Protein AF-A0A7C7PWU5-F1 (afdb_monomer)

Nearest PDB structures (foldseek):
  7vlu-assembly1_A  TM=3.337E-01  e=6.382E-05  Rattus norvegicus
  9dw9-assembly1_A  TM=3.027E-01  e=4.180E-05  Homo sapiens
  7svd-assembly1_A  TM=3.394E-01  e=4.662E-04  Homo sapiens
  8eiq-assembly1_A  TM=3.131E-01  e=2.806E-04  Homo sapiens
  7y1n-assembly1_A  TM=3.237E-01  e=6.540E-04  Rattus norvegicus

Radius of gyration: 28.88 Å; Cα contacts (8 Å, |Δi|>4): 630; chains: 1; bounding box: 71×46×79 Å

pLDDT: mean 85.75, std 13.28, range [37.59, 97.81]

Secondary structure (DSSP, 8-state):
-BHHHHTTT-HHHHHHHHHHHHHHHHHHHHHHHH-BSSTTT-B--GGGGHHHHHHHHHTHHHHHHHHHHHHHHHHTTT-STHHHHHHHHHHHHHHHHHHHHHHHT-S-----SHHHHHHHHHHHHHHHHHHHHHHHHHHHHTTSS-HHHHHHHHHHHHHHHHHHHHHHHHHHHHHHHHHTT--HHHH-GGG----HHHHHHHHHHHHHHHHHHHH-TT-GGGTTSHHHHHHHHHHHTHHHHHHHHHHHHHH--B--------------PPTT-EEEEEEEEEEE-TT-SS-SEEEEEEEEETT--------TTSSHHHHHHHHTTHHHHTS--EEEEEEEETTEETTTS-HHHHTTT-----SSSGGG---SSHHHHHHHHHHHTT--HHHHHHHHHHHHHHTT-TT-TTS-GGGS-HHHHHHHH-

Solvent-accessible surface area (backbone atoms only — not comparable to full-atom values): 22789 Å² total; per-residue (Å²): 88,48,55,76,59,47,30,81,74,35,70,68,34,43,50,45,16,53,51,35,12,48,56,30,22,65,49,36,46,67,38,74,76,72,44,69,81,40,91,95,67,41,62,66,50,71,27,45,12,43,28,43,40,40,2,55,42,38,28,61,20,11,7,55,4,27,15,50,10,52,48,55,39,22,71,75,80,63,66,52,83,52,42,58,24,45,28,56,13,32,24,43,26,3,32,40,25,29,41,46,44,43,45,71,70,68,56,82,85,60,82,85,46,73,66,37,47,53,49,49,51,53,30,39,45,49,16,18,36,47,18,13,47,44,25,16,49,40,24,32,75,73,68,75,45,64,34,64,71,47,21,52,41,42,23,53,50,31,30,51,26,26,66,69,48,19,62,63,48,41,66,63,46,48,62,58,39,54,75,70,56,60,32,35,62,71,75,48,66,82,69,74,78,81,57,58,68,52,22,50,52,10,50,49,36,30,50,50,25,31,50,48,63,70,69,58,79,80,48,71,84,49,65,78,36,74,43,17,73,76,52,35,71,67,43,52,45,47,66,37,53,50,34,33,52,52,12,54,56,46,47,55,53,76,42,74,71,83,79,70,71,68,63,78,66,83,70,75,68,57,84,70,42,69,40,35,40,34,41,52,28,26,31,24,51,77,93,50,97,54,65,45,36,71,63,38,68,49,78,41,41,43,92,65,85,86,83,90,82,74,64,91,82,64,24,65,72,55,52,56,30,41,75,47,21,42,34,69,78,74,44,74,52,58,73,47,64,48,46,30,50,70,86,38,49,38,90,83,44,53,48,79,65,41,56,75,79,48,86,85,77,57,94,62,39,68,84,71,64,81,48,78,22,41,44,54,49,57,31,47,65,41,54,75,68,66,52,57,69,73,56,36,54,54,50,35,53,51,51,34,49,76,54,73,44,69,94,44,46,84,38,41,52,89,78,46,53,72,72,53,42,49,42,66,61,102

Mean predicted aligned error: 14.63 Å

Structure (mmCIF, N/CA/C/O backbone):
data_AF-A0A7C7PWU5-F1
#
_entry.id   AF-A0A7C7PWU5-F1
#
loop_
_atom_site.group_PDB
_atom_site.id
_atom_site.type_symbol
_atom_site.label_atom_id
_atom_site.label_alt_id
_atom_site.label_comp_id
_atom_site.label_asym_id
_atom_site.label_entity_id
_atom_site.label_seq_id
_atom_site.pdbx_PDB_ins_code
_atom_site.Cartn_x
_atom_site.Cartn_y
_atom_site.Cartn_z
_atom_site.occupancy
_atom_site.B_iso_or_equiv
_atom_site.auth_seq_id
_atom_site.auth_comp_id
_atom_site.auth_asym_id
_atom_site.auth_atom_id
_atom_site.pdbx_PDB_model_num
ATOM 1 N N . MET A 1 1 ? 8.602 12.896 4.225 1.00 52.50 1 MET A N 1
ATOM 2 C CA . MET A 1 1 ? 8.944 11.608 3.567 1.00 52.50 1 MET A CA 1
ATOM 3 C C . MET A 1 1 ? 8.587 11.717 2.082 1.00 52.50 1 MET A C 1
ATOM 5 O O . MET A 1 1 ? 7.724 12.523 1.760 1.00 52.50 1 MET A O 1
ATOM 9 N N . GLY A 1 2 ? 9.263 11.016 1.165 1.00 69.31 2 GLY A N 1
ATOM 10 C CA . GLY A 1 2 ? 8.859 11.010 -0.256 1.00 69.31 2 GLY A CA 1
ATOM 11 C C . GLY A 1 2 ? 7.634 10.117 -0.490 1.00 69.31 2 GLY A C 1
ATOM 12 O O . GLY A 1 2 ? 7.476 9.134 0.235 1.00 69.31 2 GLY A O 1
ATOM 13 N N . GLU A 1 3 ? 6.804 10.432 -1.492 1.00 78.31 3 GLU A N 1
ATOM 14 C CA . GLU A 1 3 ? 5.583 9.674 -1.853 1.00 78.31 3 GLU A CA 1
ATOM 15 C C . GLU A 1 3 ? 5.814 8.160 -1.962 1.00 78.31 3 GLU A C 1
ATOM 17 O O . GLU A 1 3 ? 5.023 7.372 -1.449 1.00 78.31 3 GLU A O 1
ATOM 22 N N . PHE A 1 4 ? 6.953 7.745 -2.517 1.00 83.31 4 PHE A N 1
ATOM 23 C CA . PHE A 1 4 ? 7.291 6.328 -2.673 1.00 83.31 4 PHE A CA 1
ATOM 24 C C . PHE A 1 4 ? 7.548 5.598 -1.361 1.00 83.31 4 PHE A C 1
ATOM 26 O O . PHE A 1 4 ? 7.234 4.419 -1.248 1.00 83.31 4 PHE A O 1
ATOM 33 N N . ARG A 1 5 ? 8.122 6.283 -0.367 1.00 79.88 5 ARG A N 1
ATOM 34 C CA . ARG A 1 5 ? 8.392 5.677 0.939 1.00 79.88 5 ARG A CA 1
ATOM 35 C C . ARG A 1 5 ? 7.124 5.605 1.791 1.00 79.88 5 ARG A C 1
ATOM 37 O O . ARG A 1 5 ? 6.985 4.680 2.576 1.00 79.88 5 ARG A O 1
ATOM 44 N N . TYR A 1 6 ? 6.202 6.552 1.618 1.00 81.44 6 TYR A N 1
ATOM 45 C CA . TYR A 1 6 ? 4.936 6.577 2.356 1.00 81.44 6 TYR A CA 1
ATOM 46 C C . TYR A 1 6 ? 4.048 5.360 2.072 1.00 81.44 6 TYR A C 1
ATOM 48 O O . TYR A 1 6 ? 3.374 4.885 2.982 1.00 81.44 6 TYR A O 1
ATOM 56 N N . VAL A 1 7 ? 4.103 4.810 0.851 1.00 87.00 7 VAL A N 1
ATOM 57 C CA . VAL A 1 7 ? 3.415 3.555 0.494 1.00 87.00 7 VAL A CA 1
ATOM 58 C C . VAL A 1 7 ? 3.728 2.440 1.495 1.00 87.00 7 VAL A C 1
ATOM 60 O O . VAL A 1 7 ? 2.828 1.714 1.888 1.00 87.00 7 VAL A O 1
ATOM 63 N N . TRP A 1 8 ? 4.972 2.359 1.969 1.00 86.62 8 TRP A N 1
ATOM 64 C CA . TRP A 1 8 ? 5.450 1.304 2.868 1.00 86.62 8 TRP A CA 1
ATOM 65 C C . TRP A 1 8 ? 5.195 1.563 4.356 1.00 86.62 8 TRP A C 1
ATOM 67 O O . TRP A 1 8 ? 5.531 0.725 5.183 1.00 86.62 8 TRP A O 1
ATOM 77 N N . VAL A 1 9 ? 4.621 2.715 4.706 1.00 78.38 9 VAL A N 1
ATOM 78 C CA . VAL A 1 9 ? 4.239 3.055 6.089 1.00 78.38 9 VAL A CA 1
ATOM 79 C C . VAL A 1 9 ? 2.718 3.018 6.265 1.00 78.38 9 VAL A C 1
ATOM 81 O O . VAL A 1 9 ? 2.225 2.976 7.384 1.00 78.38 9 VAL A O 1
ATOM 84 N N . ASN A 1 10 ? 1.954 3.014 5.169 1.00 78.94 10 ASN A N 1
ATOM 85 C CA . ASN A 1 10 ? 0.498 2.983 5.198 1.00 78.94 10 ASN A CA 1
ATOM 86 C C . ASN A 1 10 ? -0.024 1.615 4.736 1.00 78.94 10 ASN A C 1
ATOM 88 O O . ASN A 1 10 ? 0.033 1.294 3.549 1.00 78.94 10 ASN A O 1
ATOM 92 N N . THR A 1 11 ? -0.607 0.842 5.655 1.00 82.81 11 THR A N 1
ATOM 93 C CA . THR A 1 11 ? -1.117 -0.516 5.397 1.00 82.81 11 THR A CA 1
ATOM 94 C C . THR A 1 11 ? -2.097 -0.582 4.224 1.00 82.81 11 THR A C 1
ATOM 96 O O . THR A 1 11 ? -2.032 -1.512 3.423 1.00 82.81 11 THR A O 1
ATOM 99 N N . ARG A 1 12 ? -2.962 0.429 4.041 1.00 84.56 12 ARG A N 1
ATOM 100 C CA . ARG A 1 12 ? -3.903 0.461 2.905 1.00 84.56 12 ARG A CA 1
ATOM 101 C C . ARG A 1 12 ? -3.165 0.564 1.572 1.00 84.56 12 ARG A C 1
ATOM 103 O O . ARG A 1 12 ? -3.538 -0.106 0.617 1.00 84.56 12 ARG A O 1
ATOM 110 N N . LEU A 1 13 ? -2.098 1.362 1.503 1.00 89.25 13 LEU A N 1
ATOM 111 C CA . LEU A 1 13 ? -1.292 1.503 0.286 1.00 89.25 13 LEU A CA 1
ATOM 112 C C . LEU A 1 13 ? -0.451 0.255 -0.007 1.00 89.25 13 LEU A C 1
ATOM 114 O O . LEU A 1 13 ? -0.260 -0.072 -1.178 1.00 89.25 13 LEU A O 1
ATOM 118 N N . ILE A 1 14 ? -0.004 -0.468 1.023 1.00 91.06 14 ILE A N 1
ATOM 119 C CA . ILE A 1 14 ? 0.640 -1.781 0.858 1.00 91.06 14 ILE A CA 1
ATOM 120 C C . ILE A 1 14 ? -0.345 -2.767 0.220 1.00 91.06 14 ILE A C 1
ATOM 122 O O . ILE A 1 14 ? -0.022 -3.402 -0.783 1.00 91.06 14 ILE A O 1
ATOM 126 N N . VAL A 1 15 ? -1.576 -2.839 0.736 1.00 92.00 15 VAL A N 1
ATOM 127 C CA . VAL A 1 15 ? -2.627 -3.705 0.175 1.00 92.00 15 VAL A CA 1
ATOM 128 C C . VAL A 1 15 ? -2.956 -3.317 -1.268 1.00 92.00 15 VAL A C 1
ATOM 130 O O . VAL A 1 15 ? -3.022 -4.185 -2.134 1.00 92.00 15 VAL A O 1
ATOM 133 N N . LEU A 1 16 ? -3.094 -2.022 -1.571 1.00 93.94 16 LEU A N 1
ATOM 134 C CA . LEU A 1 16 ? -3.348 -1.554 -2.940 1.00 93.94 16 LEU A CA 1
ATOM 135 C C . LEU A 1 16 ? -2.180 -1.831 -3.895 1.00 93.94 16 LEU A C 1
ATOM 137 O O . LEU A 1 16 ? -2.408 -2.081 -5.079 1.00 93.94 16 LEU A O 1
ATOM 141 N N . THR A 1 17 ? -0.944 -1.830 -3.391 1.00 96.56 17 THR A N 1
ATOM 142 C CA . THR A 1 17 ? 0.243 -2.243 -4.153 1.00 96.56 17 THR A CA 1
ATOM 143 C C . THR A 1 17 ? 0.144 -3.720 -4.528 1.00 96.56 17 THR A C 1
ATOM 145 O O . THR A 1 17 ? 0.285 -4.062 -5.702 1.00 96.56 17 THR A O 1
ATOM 148 N N . ALA A 1 18 ? -0.164 -4.586 -3.557 1.00 96.38 18 ALA A N 1
ATOM 149 C CA . ALA A 1 18 ? -0.339 -6.019 -3.786 1.00 96.38 18 ALA A CA 1
ATOM 150 C C . ALA A 1 18 ? -1.509 -6.315 -4.738 1.00 96.38 18 ALA A C 1
ATOM 152 O O . ALA A 1 18 ? -1.362 -7.108 -5.664 1.00 96.38 18 ALA A O 1
ATOM 153 N N . LEU A 1 19 ? -2.644 -5.630 -4.570 1.00 94.69 19 LEU A N 1
ATOM 154 C CA . LEU A 1 19 ? -3.815 -5.779 -5.436 1.00 94.69 19 LEU A CA 1
ATOM 155 C C . LEU A 1 19 ? -3.527 -5.326 -6.872 1.00 94.69 19 LEU A C 1
ATOM 157 O O . LEU A 1 19 ? -3.893 -6.020 -7.817 1.00 94.69 19 LEU A O 1
ATOM 161 N N . SER A 1 20 ? -2.825 -4.203 -7.043 1.00 95.81 20 SER A N 1
ATOM 162 C CA . SER A 1 20 ? -2.406 -3.725 -8.367 1.00 95.81 20 SER A CA 1
ATOM 163 C C . SER A 1 20 ? -1.443 -4.709 -9.040 1.00 95.81 20 SER A C 1
ATOM 165 O O . SER A 1 20 ? -1.588 -4.987 -10.228 1.00 95.81 20 SER A O 1
ATOM 167 N N . ALA A 1 21 ? -0.494 -5.277 -8.284 1.00 97.00 21 ALA A N 1
ATOM 168 C CA . ALA A 1 21 ? 0.425 -6.298 -8.789 1.00 97.00 21 ALA A CA 1
ATOM 169 C C . ALA A 1 21 ? -0.301 -7.579 -9.203 1.00 97.00 21 ALA A C 1
ATOM 171 O O . ALA A 1 21 ? -0.055 -8.092 -10.293 1.00 97.00 21 ALA A O 1
ATOM 172 N N . ALA A 1 22 ? -1.217 -8.066 -8.363 1.00 95.25 22 ALA A N 1
ATOM 173 C CA . ALA A 1 22 ? -2.009 -9.256 -8.638 1.00 95.25 22 ALA A CA 1
ATOM 174 C C . ALA A 1 22 ? -2.893 -9.065 -9.875 1.00 95.25 22 ALA A C 1
ATOM 176 O O . ALA A 1 22 ? -2.864 -9.899 -10.773 1.00 95.25 22 ALA A O 1
ATOM 177 N N . LEU A 1 23 ? -3.620 -7.946 -9.967 1.00 93.81 23 LEU A N 1
ATOM 178 C CA . LEU A 1 23 ? -4.471 -7.641 -11.118 1.00 93.81 23 LEU A CA 1
ATOM 179 C C . LEU A 1 23 ? -3.658 -7.580 -12.415 1.00 93.81 23 LEU A C 1
ATOM 181 O O . LEU A 1 23 ? -4.047 -8.172 -13.421 1.00 93.81 23 LEU A O 1
ATOM 185 N N . TYR A 1 24 ? -2.513 -6.895 -12.381 1.00 94.25 24 TYR A N 1
ATOM 186 C CA . TYR A 1 24 ? -1.643 -6.792 -13.543 1.00 94.25 24 TYR A CA 1
ATOM 187 C C . TYR A 1 24 ? -1.084 -8.160 -13.955 1.00 94.25 24 TYR A C 1
ATOM 189 O O . TYR A 1 24 ? -1.193 -8.532 -15.120 1.00 94.25 24 TYR A O 1
ATOM 197 N N . ALA A 1 25 ? -0.569 -8.950 -13.008 1.00 91.50 25 ALA A N 1
ATOM 198 C CA . ALA A 1 25 ? -0.016 -10.275 -13.282 1.00 91.50 25 ALA A CA 1
ATOM 199 C C . ALA A 1 25 ? -1.076 -11.270 -13.790 1.00 91.50 25 ALA A C 1
ATOM 201 O O . ALA A 1 25 ? -0.827 -11.975 -14.765 1.00 91.50 25 ALA A O 1
ATOM 202 N N . VAL A 1 26 ? -2.270 -11.300 -13.184 1.00 91.69 26 VAL A N 1
ATOM 203 C CA . VAL A 1 26 ? -3.370 -12.206 -13.570 1.00 91.69 26 VAL A CA 1
ATOM 204 C C . VAL A 1 26 ? -3.837 -11.952 -14.998 1.00 91.69 26 VAL A C 1
ATOM 206 O O . VAL A 1 26 ? -4.162 -12.899 -15.706 1.00 91.69 26 VAL A O 1
ATOM 209 N N . ILE A 1 27 ? -3.848 -10.695 -15.448 1.00 89.88 27 ILE A N 1
ATOM 210 C CA . ILE A 1 27 ? -4.198 -10.367 -16.835 1.00 89.88 27 ILE A CA 1
ATOM 211 C C . ILE A 1 27 ? -2.992 -10.575 -17.761 1.00 89.88 27 ILE A C 1
ATOM 213 O O . ILE A 1 27 ? -3.164 -10.923 -18.922 1.00 89.88 27 ILE A O 1
ATOM 217 N N . LEU A 1 28 ? -1.762 -10.386 -17.283 1.00 86.44 28 LEU A N 1
ATOM 218 C CA . LEU A 1 28 ? -0.560 -10.514 -18.110 1.00 86.44 28 LEU A CA 1
ATOM 219 C C . LEU A 1 28 ? -0.219 -11.975 -18.445 1.00 86.44 28 LEU A C 1
ATOM 221 O O . LEU A 1 28 ? 0.092 -12.282 -19.595 1.00 86.44 28 LEU A O 1
ATOM 225 N N . VAL A 1 29 ? -0.263 -12.873 -17.458 1.00 84.62 29 VAL A N 1
ATOM 226 C CA . VAL A 1 29 ? 0.234 -14.257 -17.579 1.00 84.62 29 VAL A CA 1
ATOM 227 C C . VAL A 1 29 ? -0.510 -15.087 -18.642 1.00 84.62 29 VAL A C 1
ATOM 229 O O . VAL A 1 29 ? 0.169 -15.694 -19.470 1.00 84.62 29 VAL A O 1
ATOM 232 N N . PRO A 1 30 ? -1.857 -15.096 -18.720 1.00 83.56 30 PRO A N 1
ATOM 233 C CA . PRO A 1 30 ? -2.574 -15.888 -19.725 1.00 83.56 30 PRO A CA 1
ATOM 234 C C . PRO A 1 30 ? -2.259 -15.457 -21.162 1.00 83.56 30 PRO A C 1
ATOM 236 O O . PRO A 1 30 ? -2.192 -16.281 -22.071 1.00 83.56 30 PRO A O 1
ATOM 239 N N . PHE A 1 31 ? -2.026 -14.159 -21.366 1.00 77.00 31 PHE A N 1
ATOM 240 C CA . PHE A 1 31 ? -1.789 -13.579 -22.686 1.00 77.00 31 PHE A CA 1
ATOM 241 C C . PHE A 1 31 ? -0.319 -13.658 -23.118 1.00 77.00 31 PHE A C 1
ATOM 243 O O . PHE A 1 31 ? -0.043 -13.577 -24.311 1.00 77.00 31 PHE A O 1
ATOM 250 N N . LYS A 1 32 ? 0.613 -13.905 -22.184 1.00 68.00 32 LYS A N 1
ATOM 251 C CA . LYS A 1 32 ? 2.012 -14.243 -22.505 1.00 68.00 32 LYS A CA 1
ATOM 252 C C . LYS A 1 32 ? 2.153 -15.599 -23.207 1.00 68.00 32 LYS A C 1
ATOM 254 O O . LYS A 1 32 ? 3.115 -15.798 -23.936 1.00 68.00 32 LYS A O 1
ATOM 259 N N . ILE A 1 33 ? 1.225 -16.532 -22.982 1.00 58.72 33 ILE A N 1
ATOM 260 C CA . ILE A 1 33 ? 1.363 -17.934 -23.415 1.00 58.72 33 ILE A CA 1
ATOM 261 C C . ILE A 1 33 ? 0.595 -18.217 -24.726 1.00 58.72 33 ILE A C 1
ATOM 263 O O . ILE A 1 33 ? 0.913 -19.180 -25.417 1.00 58.72 33 ILE A O 1
ATOM 267 N N . GLY A 1 34 ? -0.391 -17.387 -25.106 1.00 49.91 34 GLY A N 1
ATOM 268 C CA . GLY A 1 34 ? -1.409 -17.784 -26.097 1.00 49.91 34 GLY A CA 1
ATOM 269 C C . GLY A 1 34 ? -1.568 -16.968 -27.389 1.00 49.91 34 GLY A C 1
ATOM 270 O O . GLY A 1 34 ? -2.259 -17.445 -28.284 1.00 49.91 34 GLY A O 1
ATOM 271 N N . LEU A 1 35 ? -0.998 -15.762 -27.534 1.00 48.91 35 LEU A N 1
ATOM 272 C CA . LEU A 1 35 ? -1.302 -14.870 -28.676 1.00 48.91 35 LEU A CA 1
ATOM 273 C C . LEU A 1 35 ? -0.069 -14.107 -29.190 1.00 48.91 35 LEU A C 1
ATOM 275 O O . LEU A 1 35 ? 0.008 -12.879 -29.116 1.00 48.91 35 LEU A O 1
ATOM 279 N N . VAL A 1 36 ? 0.901 -14.843 -29.736 1.00 51.22 36 VAL A N 1
ATOM 280 C CA . VAL A 1 36 ? 2.027 -14.273 -30.491 1.00 51.22 36 VAL A CA 1
ATOM 281 C C . VAL A 1 36 ? 1.639 -14.246 -31.972 1.00 51.22 36 VAL A C 1
ATOM 283 O O . VAL A 1 36 ? 1.723 -15.266 -32.649 1.00 51.22 36 VAL A O 1
ATOM 286 N N . PHE A 1 37 ? 1.196 -13.097 -32.491 1.00 48.41 37 PHE A N 1
ATOM 287 C CA . PHE A 1 37 ? 0.857 -12.972 -33.920 1.00 48.41 37 PHE A CA 1
ATOM 288 C C . PHE A 1 37 ? 2.116 -12.935 -34.798 1.00 48.41 37 PHE A C 1
ATOM 290 O O . PHE A 1 37 ? 2.136 -13.491 -35.893 1.00 48.41 37 PHE A O 1
ATOM 297 N N . ILE A 1 38 ? 3.179 -12.297 -34.298 1.00 45.59 38 ILE A N 1
ATOM 298 C CA . ILE A 1 38 ? 4.512 -12.250 -34.907 1.00 45.59 38 ILE A CA 1
ATOM 299 C C . ILE A 1 38 ? 5.544 -12.331 -33.771 1.00 45.59 38 ILE A C 1
ATOM 301 O O . ILE A 1 38 ? 5.544 -11.438 -32.909 1.00 45.59 38 ILE A O 1
ATOM 305 N N . PRO A 1 39 ? 6.430 -13.348 -33.752 1.00 39.72 39 PRO A N 1
ATOM 306 C CA . PRO A 1 39 ? 7.507 -13.447 -32.771 1.00 39.72 39 PRO A CA 1
ATOM 307 C C . PRO A 1 39 ? 8.346 -12.166 -32.761 1.00 39.72 39 PRO A C 1
ATOM 309 O O . PRO A 1 39 ? 8.913 -11.771 -33.777 1.00 39.72 39 PRO A O 1
ATOM 312 N N . GLY A 1 40 ? 8.387 -11.486 -31.615 1.00 46.25 40 GLY A N 1
ATOM 313 C CA . GLY A 1 40 ? 9.162 -10.258 -31.438 1.00 46.25 40 GLY A CA 1
ATOM 314 C C . GLY A 1 40 ? 8.517 -8.959 -31.936 1.00 46.25 40 GLY A C 1
ATOM 315 O O . GLY A 1 40 ? 9.207 -7.947 -31.894 1.00 46.25 40 GLY A O 1
ATOM 316 N N . VAL A 1 41 ? 7.242 -8.936 -32.372 1.00 48.16 41 VAL A N 1
ATOM 317 C CA . VAL A 1 41 ? 6.561 -7.685 -32.793 1.00 48.16 41 VAL A CA 1
ATOM 318 C C . VAL A 1 41 ? 5.201 -7.441 -32.119 1.00 48.16 41 VAL A C 1
ATOM 320 O O . VAL A 1 41 ? 4.936 -6.298 -31.760 1.00 48.16 41 VAL A O 1
ATOM 323 N N . THR A 1 42 ? 4.335 -8.436 -31.883 1.00 51.12 42 THR A N 1
ATOM 324 C CA . THR A 1 42 ? 3.002 -8.171 -31.283 1.00 51.12 42 THR A CA 1
ATOM 325 C C . THR A 1 42 ? 2.446 -9.342 -30.469 1.00 51.12 42 THR A C 1
ATOM 327 O O . THR A 1 42 ? 1.713 -10.194 -30.967 1.00 51.12 42 THR A O 1
ATOM 330 N N . GLU A 1 43 ? 2.749 -9.342 -29.172 1.00 65.06 43 GLU A N 1
ATOM 331 C CA . GLU A 1 43 ? 1.884 -9.969 -28.171 1.00 65.06 43 GLU A CA 1
ATOM 332 C C . GLU A 1 43 ? 0.847 -8.931 -27.744 1.00 65.06 43 GLU A C 1
ATOM 334 O O . GLU A 1 43 ? 1.195 -7.862 -27.224 1.00 65.06 43 GLU A O 1
ATOM 339 N N . TRP A 1 44 ? -0.429 -9.220 -27.982 1.00 68.00 44 TRP A N 1
ATOM 340 C CA . TRP A 1 44 ? -1.512 -8.374 -27.492 1.00 68.00 44 TRP A CA 1
AT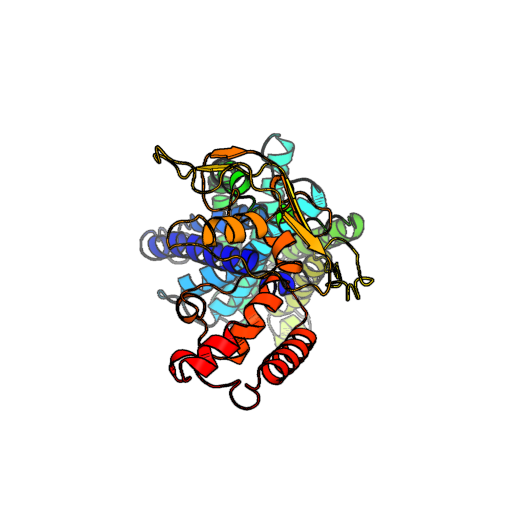OM 341 C C . TRP A 1 44 ? -1.548 -8.494 -25.964 1.00 68.00 44 TRP A C 1
ATOM 343 O O . TRP A 1 44 ? -1.768 -9.584 -25.437 1.00 68.00 44 TRP A O 1
ATOM 353 N N . ARG A 1 45 ? -1.287 -7.397 -25.239 1.00 81.69 45 ARG A N 1
ATOM 354 C CA . ARG A 1 45 ? -1.162 -7.408 -23.770 1.00 81.69 45 ARG A CA 1
ATOM 355 C C . ARG A 1 45 ? -2.215 -6.507 -23.120 1.00 81.69 45 ARG A C 1
ATOM 357 O O . ARG A 1 45 ? -1.878 -5.405 -22.687 1.00 81.69 45 ARG A O 1
ATOM 364 N N . PRO A 1 46 ? -3.473 -6.972 -22.976 1.00 87.94 46 PRO A N 1
ATOM 365 C CA . PRO A 1 46 ? -4.550 -6.208 -22.333 1.00 87.94 46 PRO A CA 1
ATOM 366 C C . PRO A 1 46 ? -4.176 -5.661 -20.952 1.00 87.94 46 PRO A C 1
ATOM 368 O O . PRO A 1 46 ? -4.622 -4.585 -20.552 1.00 87.94 46 PRO A O 1
ATOM 371 N N . ALA A 1 47 ? -3.300 -6.382 -20.246 1.00 91.12 47 ALA A N 1
ATOM 372 C CA . ALA A 1 47 ? -2.754 -5.998 -18.952 1.00 91.12 47 ALA A CA 1
ATOM 373 C C . ALA A 1 47 ? -2.152 -4.584 -18.953 1.00 91.12 47 ALA A C 1
ATOM 375 O O . ALA A 1 47 ? -2.206 -3.905 -17.934 1.00 91.12 47 ALA A O 1
ATOM 376 N N . ASN A 1 48 ? -1.638 -4.099 -20.087 1.00 92.31 48 ASN A N 1
ATOM 377 C CA . ASN A 1 48 ? -1.018 -2.781 -20.204 1.00 92.31 48 ASN A CA 1
ATOM 378 C C . ASN A 1 48 ? -1.986 -1.610 -19.963 1.00 92.31 48 ASN A C 1
ATOM 380 O O . ASN A 1 48 ? -1.528 -0.483 -19.793 1.00 92.31 48 ASN A O 1
ATOM 384 N N . ALA A 1 49 ? -3.300 -1.836 -19.909 1.00 95.12 49 ALA A N 1
ATOM 385 C CA . ALA A 1 49 ? -4.254 -0.816 -19.474 1.00 95.12 49 ALA A CA 1
ATOM 386 C C . ALA A 1 49 ? -4.263 -0.614 -17.946 1.00 95.12 49 ALA A C 1
ATOM 388 O O . ALA A 1 49 ? -4.540 0.484 -17.457 1.00 95.12 49 ALA A O 1
ATOM 389 N N . ILE A 1 50 ? -3.928 -1.663 -17.186 1.00 95.94 50 ILE A N 1
ATOM 390 C CA . ILE A 1 50 ? -3.992 -1.685 -15.720 1.00 95.94 50 ILE A CA 1
ATOM 391 C C . ILE A 1 50 ? -3.074 -0.645 -15.075 1.00 95.94 50 ILE A C 1
ATOM 393 O O . ILE A 1 50 ? -3.559 0.074 -14.201 1.00 95.94 50 ILE A O 1
ATOM 397 N N . PRO A 1 51 ? -1.808 -0.470 -15.500 1.00 96.69 51 PRO A N 1
ATOM 398 C CA . PRO A 1 51 ? -0.915 0.511 -14.894 1.00 96.69 51 PRO A CA 1
ATOM 399 C C . PRO A 1 51 ? -1.482 1.922 -14.888 1.00 96.69 51 PRO A C 1
ATOM 401 O O . PRO A 1 51 ? -1.416 2.599 -13.868 1.00 96.69 51 PRO A O 1
ATOM 404 N N . ILE A 1 52 ? -2.106 2.351 -15.987 1.00 96.06 52 ILE A N 1
ATOM 405 C CA . ILE A 1 52 ? -2.664 3.700 -16.102 1.00 96.06 52 ILE A CA 1
ATOM 406 C C . ILE A 1 52 ? -3.921 3.837 -15.248 1.00 96.06 52 ILE A C 1
ATOM 408 O O . ILE A 1 52 ? -4.039 4.793 -14.484 1.00 96.06 52 ILE A O 1
ATOM 412 N N . VAL A 1 53 ? -4.836 2.869 -15.320 1.00 95.56 53 VAL A N 1
ATOM 413 C CA . VAL A 1 53 ? -6.083 2.899 -14.544 1.00 95.56 53 VAL A CA 1
ATOM 414 C C . VAL A 1 53 ? -5.796 2.848 -13.042 1.00 95.56 53 VAL A C 1
ATOM 416 O O . VAL A 1 53 ? -6.251 3.714 -12.295 1.00 95.56 53 VAL A O 1
ATOM 419 N N . CYS A 1 54 ? -4.990 1.885 -12.590 1.00 95.62 54 CYS A N 1
ATOM 420 C CA . CYS A 1 54 ? -4.601 1.768 -11.188 1.00 95.62 54 CYS A CA 1
ATOM 421 C C . CYS A 1 54 ? -3.776 2.968 -10.725 1.00 95.62 54 CYS A C 1
ATOM 423 O O . CYS A 1 54 ? -3.947 3.390 -9.588 1.00 95.62 54 CYS A O 1
ATOM 425 N N . SER A 1 55 ? -2.931 3.556 -11.577 1.00 94.38 55 SER A N 1
ATOM 426 C CA . SER A 1 55 ? -2.214 4.796 -11.254 1.00 94.38 55 SER A CA 1
ATOM 427 C C . SER A 1 55 ? -3.182 5.920 -10.921 1.00 94.38 55 SER A C 1
ATOM 429 O O . SER A 1 55 ? -3.105 6.493 -9.838 1.00 94.38 55 SER A O 1
ATOM 431 N N . LEU A 1 56 ? -4.158 6.180 -11.789 1.00 93.25 56 LEU A N 1
ATOM 432 C CA . LEU A 1 56 ? -5.147 7.230 -11.558 1.00 93.25 56 LEU A CA 1
ATOM 433 C C . LEU A 1 56 ? -6.017 6.971 -10.313 1.00 93.25 56 LEU A C 1
ATOM 435 O O . LEU A 1 56 ? -6.466 7.922 -9.684 1.00 93.25 56 LEU A O 1
ATOM 439 N N . LEU A 1 57 ? -6.237 5.714 -9.920 1.00 92.62 57 LEU A N 1
ATOM 440 C CA . LEU A 1 57 ? -7.051 5.373 -8.745 1.00 92.62 57 LEU A CA 1
ATOM 441 C C . LEU A 1 57 ? -6.247 5.316 -7.431 1.00 92.62 57 LEU A C 1
ATOM 443 O O . LEU A 1 57 ? -6.710 5.793 -6.394 1.00 92.62 57 LEU A O 1
ATOM 447 N N . PHE A 1 58 ? -5.053 4.724 -7.453 1.00 93.06 58 PHE A N 1
ATOM 448 C CA . PHE A 1 58 ? -4.268 4.338 -6.270 1.00 93.06 58 PHE A CA 1
ATOM 449 C C . PHE A 1 58 ? -2.921 5.076 -6.155 1.00 93.06 58 PHE A C 1
ATOM 451 O O . PHE A 1 58 ? -2.188 4.891 -5.179 1.00 93.06 58 PHE A O 1
ATOM 458 N N . GLY A 1 59 ? -2.590 5.933 -7.122 1.00 91.38 59 GLY A N 1
ATOM 459 C CA . GLY A 1 59 ? -1.401 6.779 -7.116 1.00 91.38 59 GLY A CA 1
ATOM 460 C C . GLY A 1 59 ? -0.091 5.974 -7.076 1.00 91.38 59 GLY A C 1
ATOM 461 O O . GLY A 1 59 ? 0.061 5.002 -7.818 1.00 91.38 59 GLY A O 1
ATOM 462 N N . PRO A 1 60 ? 0.885 6.330 -6.216 1.00 91.88 60 PRO A N 1
ATOM 463 C CA . PRO A 1 60 ? 2.197 5.678 -6.167 1.00 91.88 60 PRO A CA 1
ATOM 464 C C . PRO A 1 60 ? 2.155 4.198 -5.748 1.00 91.88 60 PRO A C 1
ATOM 466 O O . PRO A 1 60 ? 3.116 3.478 -6.016 1.00 91.88 60 PRO A O 1
ATOM 469 N N . ALA A 1 61 ? 1.071 3.720 -5.126 1.00 94.31 61 ALA A N 1
ATOM 470 C CA . ALA A 1 61 ? 0.902 2.293 -4.836 1.00 94.31 61 ALA A CA 1
ATOM 471 C C . ALA A 1 61 ? 0.807 1.464 -6.131 1.00 94.31 61 ALA A C 1
ATOM 473 O O . ALA A 1 61 ? 1.397 0.390 -6.238 1.00 94.31 61 ALA A O 1
ATOM 474 N N . ALA A 1 62 ? 0.145 1.997 -7.162 1.00 95.38 62 ALA A N 1
ATOM 475 C CA . ALA A 1 62 ? 0.050 1.336 -8.458 1.00 95.38 62 ALA A CA 1
ATOM 476 C C . ALA A 1 62 ? 1.376 1.326 -9.228 1.00 95.38 62 ALA A C 1
ATOM 478 O O . ALA A 1 62 ? 1.602 0.405 -10.007 1.00 95.38 62 ALA A O 1
ATOM 479 N N . ALA A 1 63 ? 2.273 2.292 -9.000 1.00 95.62 63 ALA A N 1
ATOM 480 C CA . ALA A 1 63 ? 3.619 2.280 -9.579 1.00 95.62 63 ALA A CA 1
ATOM 481 C C . ALA A 1 63 ? 4.418 1.062 -9.102 1.00 95.62 63 ALA A C 1
ATOM 483 O O . ALA A 1 63 ? 4.920 0.279 -9.911 1.00 95.62 63 ALA A O 1
ATOM 484 N N . TRP A 1 64 ? 4.459 0.852 -7.783 1.00 96.81 64 TRP A N 1
ATOM 485 C CA . TRP A 1 64 ? 5.052 -0.346 -7.194 1.00 96.81 64 TRP A CA 1
ATOM 486 C C . TRP A 1 64 ? 4.326 -1.611 -7.643 1.00 96.81 64 TRP A C 1
ATOM 488 O O . TRP A 1 64 ? 4.972 -2.577 -8.041 1.00 96.81 64 TRP A O 1
ATOM 498 N N . GLY A 1 65 ? 2.991 -1.589 -7.644 1.00 97.06 65 GLY A N 1
ATOM 499 C CA . GLY A 1 65 ? 2.186 -2.731 -8.058 1.00 97.06 65 GLY A CA 1
ATOM 500 C C . GLY A 1 65 ? 2.464 -3.146 -9.501 1.00 97.06 65 GLY A C 1
ATOM 501 O O . GLY A 1 65 ? 2.665 -4.320 -9.778 1.00 97.06 65 GLY A O 1
ATOM 502 N N . THR A 1 66 ? 2.581 -2.184 -10.411 1.00 96.75 66 THR A N 1
ATOM 503 C CA . THR A 1 66 ? 2.906 -2.434 -11.820 1.00 96.75 66 THR A CA 1
ATOM 504 C C . THR A 1 66 ? 4.307 -3.034 -11.976 1.00 96.75 66 THR A C 1
ATOM 506 O O . THR A 1 66 ? 4.487 -4.002 -12.714 1.00 96.75 66 THR A O 1
ATOM 509 N N . ALA A 1 67 ? 5.297 -2.510 -11.247 1.00 96.69 67 ALA A N 1
ATOM 510 C CA . ALA A 1 67 ? 6.666 -3.022 -11.275 1.00 96.69 67 ALA A CA 1
ATOM 511 C C . ALA A 1 67 ? 6.754 -4.473 -10.768 1.00 96.69 67 ALA A C 1
ATOM 513 O O . ALA A 1 67 ? 7.327 -5.335 -11.439 1.00 96.69 67 ALA A O 1
ATOM 514 N N . PHE A 1 68 ? 6.133 -4.763 -9.619 1.00 97.00 68 PHE A N 1
ATOM 515 C CA . PHE A 1 68 ? 6.083 -6.116 -9.064 1.00 97.00 68 PHE A CA 1
ATOM 516 C C . PHE A 1 68 ? 5.239 -7.061 -9.916 1.00 97.00 68 PHE A C 1
ATOM 518 O O . PHE A 1 68 ? 5.652 -8.192 -10.140 1.00 97.00 68 PHE A O 1
ATOM 525 N N . GLY A 1 69 ? 4.099 -6.612 -10.441 1.00 94.75 69 GLY A N 1
ATOM 526 C CA . GLY A 1 69 ? 3.252 -7.421 -11.316 1.00 94.75 69 GLY A CA 1
ATOM 527 C C . GLY A 1 69 ? 3.967 -7.817 -12.611 1.00 94.75 69 GLY A C 1
ATOM 528 O O . GLY A 1 69 ? 3.877 -8.975 -13.016 1.00 94.75 69 GLY A O 1
ATOM 529 N N . ASN A 1 70 ? 4.757 -6.911 -13.209 1.00 93.50 70 ASN A N 1
ATOM 530 C CA . ASN A 1 70 ? 5.618 -7.262 -14.344 1.00 93.50 70 ASN A CA 1
ATOM 531 C C . ASN A 1 70 ? 6.641 -8.332 -13.949 1.00 93.50 70 ASN A C 1
ATOM 533 O O . ASN A 1 70 ? 6.804 -9.317 -14.659 1.00 93.50 70 ASN A O 1
ATOM 537 N N . LEU A 1 71 ? 7.322 -8.140 -12.814 1.00 93.88 71 LEU A N 1
ATOM 538 C CA . LEU A 1 71 ? 8.343 -9.069 -12.336 1.00 93.88 71 LEU A CA 1
ATOM 539 C C . LEU A 1 71 ? 7.763 -10.462 -12.052 1.00 93.88 71 LEU A C 1
ATOM 541 O O . LEU A 1 71 ? 8.355 -11.454 -12.463 1.00 93.88 71 LEU A O 1
ATOM 545 N N . ILE A 1 72 ? 6.587 -10.538 -11.420 1.00 92.06 72 ILE A N 1
ATOM 546 C CA . ILE A 1 72 ? 5.845 -11.792 -11.223 1.00 92.06 72 ILE A CA 1
ATOM 547 C C . ILE A 1 72 ? 5.561 -12.433 -12.579 1.00 92.06 72 ILE A C 1
ATOM 549 O O . ILE A 1 72 ? 5.856 -13.607 -12.771 1.00 92.06 72 ILE A O 1
ATOM 553 N N . GLY A 1 73 ? 5.047 -11.666 -13.543 1.00 87.00 73 GLY A N 1
ATOM 554 C CA . GLY A 1 73 ? 4.812 -12.161 -14.896 1.00 87.00 73 GLY A CA 1
ATOM 555 C C . GLY A 1 73 ? 6.083 -12.656 -15.592 1.00 87.00 73 GLY A C 1
ATOM 556 O O . GLY A 1 73 ? 6.011 -13.568 -16.411 1.00 87.00 73 GLY A O 1
ATOM 557 N N . ASP A 1 74 ? 7.249 -12.078 -15.303 1.00 87.19 74 ASP A N 1
ATOM 558 C CA . ASP A 1 74 ? 8.536 -12.530 -15.844 1.00 87.19 74 ASP A CA 1
ATOM 559 C C . ASP A 1 74 ? 9.001 -13.859 -15.241 1.00 87.19 74 ASP A C 1
ATOM 561 O O . ASP A 1 74 ? 9.609 -14.660 -15.950 1.00 87.19 74 ASP A O 1
ATOM 565 N N . MET A 1 75 ? 8.640 -14.158 -13.988 1.00 88.81 75 MET A N 1
ATOM 566 C CA . MET A 1 75 ? 8.914 -15.464 -13.369 1.00 88.81 75 MET A CA 1
ATOM 567 C C . MET A 1 75 ? 8.243 -16.630 -14.113 1.00 88.81 75 MET A C 1
ATOM 569 O O . MET A 1 75 ? 8.712 -17.760 -14.015 1.00 88.81 75 MET A O 1
ATOM 573 N N . PHE A 1 76 ? 7.209 -16.363 -14.917 1.00 84.31 76 PHE A N 1
ATOM 574 C CA . PHE A 1 76 ? 6.539 -17.344 -15.777 1.00 84.31 76 PHE A CA 1
ATOM 575 C C . PHE A 1 76 ? 7.147 -17.419 -17.192 1.00 84.31 76 PHE A C 1
ATOM 577 O O . PHE A 1 76 ? 6.424 -17.479 -18.183 1.00 84.31 76 PHE A O 1
ATOM 584 N N . GLY A 1 77 ? 8.482 -17.424 -17.294 1.00 70.50 77 GLY A N 1
ATOM 585 C CA . GLY A 1 77 ? 9.191 -17.846 -18.514 1.00 70.50 77 GLY A CA 1
ATOM 586 C C . GLY A 1 77 ? 10.033 -16.792 -19.238 1.00 70.50 77 GLY A C 1
ATOM 587 O O . GLY A 1 77 ? 10.631 -17.116 -20.258 1.00 70.50 77 GLY A O 1
ATOM 588 N N . THR A 1 78 ? 10.132 -15.555 -18.736 1.00 79.12 78 THR A N 1
ATOM 589 C CA . THR A 1 78 ? 10.953 -14.491 -19.362 1.00 79.12 78 THR A CA 1
ATOM 590 C C . THR A 1 78 ? 11.919 -13.811 -18.390 1.00 79.12 78 THR A C 1
ATOM 592 O O . THR A 1 78 ? 12.412 -12.718 -18.671 1.00 79.12 78 THR A O 1
ATOM 595 N N . LEU A 1 79 ? 12.180 -14.432 -17.236 1.00 87.56 79 LEU A N 1
ATOM 596 C CA . LEU A 1 79 ? 13.066 -13.893 -16.212 1.00 87.56 79 LEU A CA 1
ATOM 597 C C . LEU A 1 79 ? 14.507 -13.848 -16.728 1.00 87.56 79 LEU A C 1
ATOM 599 O O . LEU A 1 79 ? 15.070 -14.864 -17.131 1.00 87.56 79 LEU A O 1
ATOM 603 N N . GLY A 1 80 ? 15.122 -12.671 -16.681 1.00 87.81 80 GLY A N 1
ATOM 604 C CA . GLY A 1 80 ? 16.506 -12.496 -17.107 1.00 87.81 80 GLY A CA 1
ATOM 605 C C . GLY A 1 80 ? 17.013 -11.070 -16.901 1.00 87.81 80 GLY A C 1
ATOM 606 O O . GLY A 1 80 ? 16.348 -10.266 -16.244 1.00 87.81 80 GLY A O 1
ATOM 607 N N . PRO A 1 81 ? 18.166 -10.708 -17.493 1.00 86.69 81 PRO A N 1
ATOM 608 C CA . PRO A 1 81 ? 18.730 -9.360 -17.379 1.00 86.69 81 PRO A CA 1
ATOM 609 C C . PRO A 1 81 ? 17.758 -8.255 -17.815 1.00 86.69 81 PRO A C 1
ATOM 611 O O . PRO A 1 81 ? 17.756 -7.169 -17.239 1.00 86.69 81 PRO A O 1
ATOM 614 N N . GLY A 1 82 ? 16.881 -8.538 -18.786 1.00 87.31 82 GLY A N 1
ATOM 615 C CA . GLY A 1 82 ? 15.837 -7.615 -19.241 1.00 87.31 82 GLY A CA 1
ATOM 616 C C . GLY A 1 82 ? 14.782 -7.274 -18.180 1.00 87.31 82 GLY A C 1
ATOM 617 O O . GLY A 1 82 ? 14.231 -6.175 -18.218 1.00 87.31 82 GLY A O 1
ATOM 618 N N . SER A 1 83 ? 14.548 -8.146 -17.192 1.00 90.50 83 SER A N 1
ATOM 619 C CA . SER A 1 83 ? 13.543 -7.936 -16.138 1.00 90.50 83 SER A CA 1
ATOM 620 C C . SER A 1 83 ? 13.862 -6.749 -15.229 1.00 90.50 83 SER A C 1
ATOM 622 O O . SER A 1 83 ? 12.946 -6.148 -14.677 1.00 90.50 83 SER A O 1
ATOM 624 N N . ILE A 1 84 ? 15.134 -6.348 -15.111 1.00 92.81 84 ILE A N 1
ATOM 625 C CA . ILE A 1 84 ? 15.531 -5.142 -14.364 1.00 92.81 84 ILE A CA 1
ATOM 626 C C . ILE A 1 84 ? 15.023 -3.886 -15.082 1.00 92.81 84 ILE A C 1
ATOM 628 O O . ILE A 1 84 ? 14.342 -3.055 -14.478 1.00 92.81 84 ILE A O 1
ATOM 632 N N . GLY A 1 85 ? 15.293 -3.770 -16.386 1.00 91.62 85 GLY A N 1
ATOM 633 C CA . GLY A 1 85 ? 14.755 -2.688 -17.214 1.00 91.62 85 GLY A CA 1
ATOM 634 C C . GLY A 1 85 ? 13.231 -2.706 -17.237 1.00 91.62 85 GLY A C 1
ATOM 635 O O . GLY A 1 85 ? 12.601 -1.663 -17.064 1.00 91.62 85 GLY A O 1
ATOM 636 N N . GLY A 1 86 ? 12.648 -3.905 -17.349 1.00 92.88 86 GLY A N 1
ATOM 637 C CA . GLY A 1 86 ? 11.214 -4.146 -17.230 1.00 92.88 86 GLY A CA 1
ATOM 638 C C . GLY A 1 86 ? 10.638 -3.585 -15.932 1.00 92.88 86 GLY A C 1
ATOM 639 O O . GLY A 1 86 ? 9.682 -2.819 -15.990 1.00 92.88 86 GLY A O 1
ATOM 640 N N . PHE A 1 87 ? 11.239 -3.890 -14.780 1.00 95.75 87 PHE A N 1
ATOM 641 C CA . PHE A 1 87 ? 10.807 -3.400 -13.470 1.00 95.75 87 PHE A CA 1
ATOM 642 C C . PHE A 1 87 ? 10.797 -1.867 -13.399 1.00 95.75 87 PHE A C 1
ATOM 644 O O . PHE A 1 87 ? 9.788 -1.272 -13.022 1.00 95.75 87 PHE A O 1
ATOM 651 N N . VAL A 1 88 ? 11.893 -1.214 -13.804 1.00 95.31 88 VAL A N 1
ATOM 652 C CA . VAL A 1 88 ? 12.020 0.253 -13.735 1.00 95.31 88 VAL A CA 1
ATOM 653 C C . VAL A 1 88 ? 11.075 0.948 -14.718 1.00 95.31 88 VAL A C 1
ATOM 655 O O . VAL A 1 88 ? 10.404 1.915 -14.354 1.00 95.31 88 VAL A O 1
ATOM 658 N N . GLY A 1 89 ? 10.972 0.453 -15.953 1.00 95.69 89 GLY A N 1
ATOM 659 C CA . GLY A 1 89 ? 10.065 1.016 -16.952 1.00 95.69 89 GLY A CA 1
ATOM 660 C C . GLY A 1 89 ? 8.598 0.890 -16.544 1.00 95.69 89 GLY A C 1
ATOM 661 O O . GLY A 1 89 ? 7.851 1.863 -16.615 1.00 95.69 89 GLY A O 1
ATOM 662 N N . ASN A 1 90 ? 8.204 -0.276 -16.029 1.00 96.50 90 ASN A N 1
ATOM 663 C CA . ASN A 1 90 ? 6.853 -0.528 -15.527 1.00 96.50 90 ASN A CA 1
ATOM 664 C C . ASN A 1 90 ? 6.535 0.281 -14.260 1.00 96.50 90 ASN A C 1
ATOM 666 O O . ASN A 1 90 ? 5.410 0.756 -14.104 1.00 96.50 90 ASN A O 1
ATOM 670 N N . PHE A 1 91 ? 7.522 0.526 -13.393 1.00 96.94 91 PHE A N 1
ATOM 671 C CA . PHE A 1 91 ? 7.362 1.463 -12.282 1.00 96.94 91 PHE A CA 1
ATOM 672 C C . PHE A 1 91 ? 6.996 2.867 -12.782 1.00 96.94 91 PHE A C 1
ATOM 674 O O . PHE A 1 91 ? 6.024 3.462 -12.315 1.00 96.94 91 PHE A O 1
ATOM 681 N N . LEU A 1 92 ? 7.733 3.390 -13.769 1.00 95.44 92 LEU A N 1
ATOM 682 C CA . LEU A 1 92 ? 7.430 4.690 -14.376 1.00 95.44 92 LEU A CA 1
ATOM 683 C C . LEU A 1 92 ? 6.074 4.684 -15.086 1.00 95.44 92 LEU A C 1
ATOM 685 O O . LEU A 1 92 ? 5.329 5.657 -14.976 1.00 95.44 92 LEU A O 1
ATOM 689 N N . TYR A 1 93 ? 5.721 3.577 -15.739 1.00 97.06 93 TYR A N 1
ATOM 690 C CA . TYR A 1 93 ? 4.434 3.412 -16.405 1.00 97.06 93 TYR A CA 1
ATOM 691 C C . TYR A 1 93 ? 3.246 3.508 -15.439 1.00 97.06 93 TYR A C 1
ATOM 693 O O . TYR A 1 93 ? 2.229 4.101 -15.782 1.00 97.06 93 TYR A O 1
ATOM 701 N N . GLY A 1 94 ? 3.390 2.993 -14.213 1.00 95.56 94 GLY A N 1
ATOM 702 C CA . GLY A 1 94 ? 2.391 3.140 -13.152 1.00 95.56 94 GLY A CA 1
ATOM 703 C C . GLY A 1 94 ? 2.520 4.427 -12.321 1.00 95.56 94 GLY A C 1
ATOM 704 O O . GLY A 1 94 ? 1.583 4.791 -11.617 1.00 95.56 94 GLY A O 1
ATOM 705 N N . PHE A 1 95 ? 3.641 5.150 -12.368 1.00 94.25 95 PHE A N 1
ATOM 706 C CA . PHE A 1 95 ? 3.822 6.401 -11.611 1.00 94.25 95 PHE A CA 1
ATOM 707 C C . PHE A 1 95 ? 3.379 7.641 -12.389 1.00 94.25 95 PHE A C 1
ATOM 709 O O . PHE A 1 95 ? 2.649 8.489 -11.867 1.00 94.25 95 PHE A O 1
ATOM 716 N N . LEU A 1 96 ? 3.842 7.758 -13.634 1.00 94.19 96 LEU A N 1
ATOM 717 C CA . LEU A 1 96 ? 3.652 8.951 -14.450 1.00 94.19 96 LEU A CA 1
ATOM 718 C C . LEU A 1 96 ? 2.188 9.310 -14.708 1.00 94.19 96 LEU A C 1
ATOM 720 O O . LEU A 1 96 ? 1.926 10.512 -14.774 1.00 94.19 96 LEU A O 1
ATOM 724 N N . PRO A 1 97 ? 1.231 8.366 -14.814 1.00 94.44 97 PRO A N 1
ATOM 725 C CA . PRO A 1 97 ? -0.141 8.741 -15.098 1.00 94.44 97 PRO A CA 1
ATOM 726 C C . PRO A 1 97 ? -0.780 9.615 -14.024 1.00 94.44 97 PRO A C 1
ATOM 728 O O . PRO A 1 97 ? -1.215 10.729 -14.311 1.00 94.44 97 PRO A O 1
ATOM 731 N N . TYR A 1 98 ? -0.747 9.160 -12.774 1.00 90.31 98 TYR A N 1
ATOM 732 C CA . TYR A 1 98 ? -1.170 9.935 -11.611 1.00 90.31 98 TYR A CA 1
ATOM 733 C C . TYR A 1 98 ? -0.416 11.262 -11.499 1.00 90.31 98 TYR A C 1
ATOM 735 O O . TYR A 1 98 ? -1.024 12.320 -11.323 1.00 90.31 98 TYR A O 1
ATOM 743 N N . ALA A 1 99 ? 0.910 11.213 -11.630 1.00 88.69 99 ALA A N 1
ATOM 744 C CA . ALA A 1 99 ? 1.758 12.380 -11.441 1.00 88.69 99 ALA A CA 1
ATOM 745 C C . ALA A 1 99 ? 1.482 13.470 -12.496 1.00 88.69 99 ALA A C 1
ATOM 747 O O . ALA A 1 99 ? 1.348 14.647 -12.161 1.00 88.69 99 ALA A O 1
ATOM 748 N N . THR A 1 100 ? 1.321 13.070 -13.759 1.00 88.50 100 THR A N 1
ATOM 749 C CA . THR A 1 100 ? 1.031 13.970 -14.885 1.00 88.50 100 THR A CA 1
ATOM 750 C C . THR A 1 100 ? -0.403 14.485 -14.842 1.00 88.50 100 THR A C 1
ATOM 752 O O . THR A 1 100 ? -0.624 15.686 -14.991 1.00 88.50 100 THR A O 1
ATOM 755 N N . TRP A 1 101 ? -1.382 13.610 -14.586 1.00 89.56 101 TRP A N 1
ATOM 756 C CA . TRP A 1 101 ? -2.784 14.013 -14.460 1.00 89.56 101 TRP A CA 1
ATOM 757 C C . TRP A 1 101 ? -2.936 15.108 -13.410 1.00 89.56 101 TRP A C 1
ATOM 759 O O . TRP A 1 101 ? -3.524 16.162 -13.647 1.00 89.56 101 TRP A O 1
ATOM 769 N N . ARG A 1 102 ? -2.327 14.892 -12.246 1.00 81.88 102 ARG A N 1
ATOM 770 C CA . ARG A 1 102 ? -2.354 15.860 -11.161 1.00 81.88 102 ARG A CA 1
ATOM 771 C C . ARG A 1 102 ? -1.604 17.149 -11.496 1.00 81.88 102 ARG A C 1
ATOM 773 O O . ARG A 1 102 ? -2.054 18.214 -11.080 1.00 8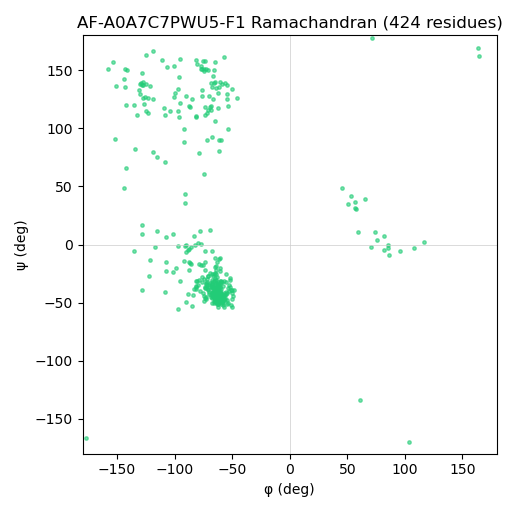1.88 102 ARG A O 1
ATOM 780 N N . ALA A 1 103 ? -0.486 17.066 -12.216 1.00 80.19 103 ALA A N 1
ATOM 781 C CA . ALA A 1 103 ? 0.266 18.239 -12.652 1.00 80.19 103 ALA A CA 1
ATOM 782 C C . ALA A 1 103 ? -0.573 19.179 -13.530 1.00 80.19 103 ALA A C 1
ATOM 784 O O . ALA A 1 103 ? -0.455 20.395 -13.392 1.00 80.19 103 ALA A O 1
ATOM 785 N N . ILE A 1 104 ? -1.412 18.612 -14.404 1.00 82.44 104 ILE A N 1
ATOM 786 C CA . ILE A 1 104 ? -2.149 19.357 -15.431 1.00 82.44 104 ILE A CA 1
ATOM 787 C C . ILE A 1 104 ? -3.579 19.685 -14.982 1.00 82.44 104 ILE A C 1
ATOM 789 O O . ILE A 1 104 ? -3.956 20.853 -14.958 1.00 82.44 104 ILE A O 1
ATOM 793 N N . ALA A 1 105 ? -4.378 18.685 -14.598 1.00 81.62 105 ALA A N 1
ATOM 794 C CA . ALA A 1 105 ? -5.772 18.897 -14.198 1.00 81.62 105 ALA A CA 1
ATOM 795 C C . ALA A 1 105 ? -5.899 19.370 -12.746 1.00 81.62 105 ALA A C 1
ATOM 797 O O . ALA A 1 105 ? -6.783 20.156 -12.407 1.00 81.62 105 ALA A O 1
ATOM 798 N N . GLY A 1 106 ? -5.041 18.867 -11.853 1.00 72.00 106 GLY A N 1
ATOM 799 C CA . GLY A 1 106 ? -5.102 19.169 -10.419 1.00 72.00 106 GLY A CA 1
ATOM 800 C C . GLY A 1 106 ? -6.423 18.776 -9.738 1.00 72.00 106 GLY A C 1
ATOM 801 O O . GLY A 1 106 ? -6.663 19.194 -8.602 1.00 72.00 106 GLY A O 1
ATOM 802 N N . THR A 1 107 ? -7.274 18.016 -10.423 1.00 70.56 107 THR A N 1
ATOM 803 C CA . THR A 1 107 ? -8.565 17.492 -9.972 1.00 70.56 107 THR A CA 1
ATOM 804 C C . THR A 1 107 ? -8.532 15.966 -9.982 1.00 70.56 107 THR A C 1
ATOM 806 O O . THR A 1 107 ? -7.622 15.348 -10.541 1.00 70.56 107 THR A O 1
ATOM 809 N N . LYS A 1 108 ? -9.531 15.347 -9.343 1.00 73.31 108 LYS A N 1
ATOM 810 C CA . LYS A 1 108 ? -9.678 13.888 -9.338 1.00 73.31 108 LYS A CA 1
ATOM 811 C C . LYS A 1 108 ? -9.820 13.372 -10.772 1.00 73.31 108 LYS A C 1
ATOM 813 O O . LYS A 1 108 ? -10.576 13.978 -11.533 1.00 73.31 108 LYS A O 1
ATOM 818 N N . PRO A 1 109 ? -9.170 12.256 -11.126 1.00 76.50 109 PRO A N 1
ATOM 819 C CA . PRO A 1 109 ? -9.303 11.688 -12.455 1.00 76.50 109 PRO A CA 1
ATOM 820 C C . PRO A 1 109 ? -10.741 11.267 -12.725 1.00 76.50 109 PRO A C 1
ATOM 822 O O . PRO A 1 109 ? -11.307 10.440 -12.014 1.00 76.50 109 PRO A O 1
ATOM 825 N N . GLN A 1 110 ? -11.354 11.892 -13.724 1.00 80.88 110 GLN A N 1
ATOM 826 C CA . GLN A 1 110 ? -12.718 11.647 -14.182 1.00 80.88 110 GLN A CA 1
ATOM 827 C C . GLN A 1 110 ? -12.722 11.806 -15.695 1.00 80.88 110 GLN A C 1
ATOM 829 O O . GLN A 1 110 ? -12.042 12.684 -16.203 1.00 80.88 110 GLN A O 1
ATOM 834 N N . LEU A 1 111 ? -13.484 10.978 -16.405 1.00 83.44 111 LEU A N 1
ATOM 835 C CA . LEU A 1 111 ? -13.634 11.061 -17.859 1.00 83.44 111 LEU A CA 1
ATOM 836 C C . LEU A 1 111 ? -15.037 11.569 -18.184 1.00 83.44 111 LEU A C 1
ATOM 838 O O . LEU A 1 111 ? -15.904 10.797 -18.585 1.00 83.44 111 LEU A O 1
ATOM 842 N N . ARG A 1 112 ? -15.293 12.854 -17.911 1.00 84.69 112 ARG A N 1
ATOM 843 C CA . ARG A 1 112 ? -16.625 13.463 -18.090 1.00 84.69 112 ARG A CA 1
ATOM 844 C C . ARG A 1 112 ? -16.695 14.411 -19.277 1.00 84.69 112 ARG A C 1
ATOM 846 O O . ARG A 1 112 ? -17.783 14.662 -19.783 1.00 84.69 112 ARG A O 1
ATOM 853 N N . SER A 1 113 ? -15.557 14.941 -19.708 1.00 88.94 113 SER A N 1
ATOM 854 C CA . SER A 1 113 ? -15.458 15.889 -20.812 1.00 88.94 113 SER A CA 1
ATOM 855 C C . SER A 1 113 ? -14.487 15.414 -21.893 1.00 88.94 113 SER A C 1
ATOM 857 O O . SER A 1 113 ? -13.624 14.566 -21.659 1.00 88.94 113 SER A O 1
ATOM 859 N N . LEU A 1 114 ? -14.589 16.012 -23.084 1.00 89.62 114 LEU A N 1
ATOM 860 C CA . LEU A 1 114 ? -13.607 15.803 -24.150 1.00 89.62 114 LEU A CA 1
ATOM 861 C C . LEU A 1 114 ? -12.194 16.200 -23.694 1.00 89.62 114 LEU A C 1
ATOM 863 O O . LEU A 1 114 ? -11.229 15.529 -24.044 1.00 89.62 114 LEU A O 1
ATOM 867 N N . TRP A 1 115 ? -12.072 17.246 -22.872 1.00 88.56 115 TRP A N 1
ATOM 868 C CA . TRP A 1 115 ? -10.792 17.664 -22.300 1.00 88.56 115 TRP A CA 1
ATOM 869 C C . TRP A 1 115 ? -10.181 16.600 -21.395 1.00 88.56 115 TRP A C 1
ATOM 871 O O . TRP A 1 115 ? -8.986 16.336 -21.499 1.00 88.56 115 TRP A O 1
ATOM 881 N N . ASP A 1 116 ? -10.993 15.947 -20.566 1.00 89.88 116 ASP A N 1
ATOM 882 C CA . ASP A 1 116 ? -10.531 14.853 -19.713 1.00 89.88 116 ASP A CA 1
ATOM 883 C C . ASP A 1 116 ? -10.028 13.666 -20.540 1.00 89.88 116 ASP A C 1
ATOM 885 O O . ASP A 1 116 ? -9.013 13.055 -20.205 1.00 89.88 116 ASP A O 1
ATOM 889 N N . LEU A 1 117 ? -10.715 13.356 -21.643 1.00 92.19 117 LEU A N 1
ATOM 890 C CA . LEU A 1 117 ? -10.309 12.295 -22.560 1.00 92.19 117 LEU A CA 1
ATOM 891 C C . LEU A 1 117 ? -8.998 12.645 -23.277 1.00 92.19 117 LEU A C 1
ATOM 893 O O . LEU A 1 117 ? -8.093 11.816 -23.340 1.00 92.19 117 LEU A O 1
ATOM 897 N N . LEU A 1 118 ? -8.861 13.876 -23.774 1.00 93.44 118 LEU A N 1
ATOM 898 C CA . LEU A 1 118 ? -7.624 14.351 -24.399 1.00 93.44 118 LEU A CA 1
ATOM 899 C C . LEU A 1 118 ? -6.454 14.338 -23.409 1.00 93.44 118 LEU A C 1
ATOM 901 O O . LEU A 1 118 ? -5.355 13.902 -23.755 1.00 93.44 118 LE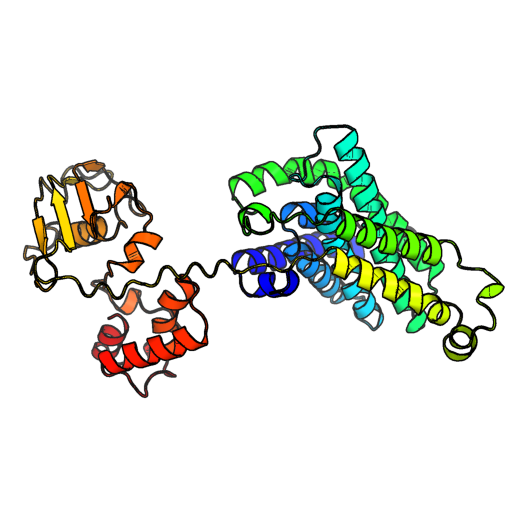U A O 1
ATOM 905 N N . LEU A 1 119 ? -6.693 14.755 -22.163 1.00 92.25 119 LEU A N 1
ATOM 906 C CA . LEU A 1 119 ? -5.693 14.688 -21.106 1.00 92.25 119 LEU A CA 1
ATOM 907 C C . LEU A 1 119 ? -5.316 13.241 -20.783 1.00 92.25 119 LEU A C 1
ATOM 909 O O . LEU A 1 119 ? -4.133 12.939 -20.662 1.00 92.25 119 LEU A O 1
ATOM 913 N N . TYR A 1 120 ? -6.291 12.336 -20.686 1.00 95.38 120 TYR A N 1
ATOM 914 C CA . TYR A 1 120 ? -6.037 10.912 -20.480 1.00 95.38 120 TYR A CA 1
ATOM 915 C C . TYR A 1 120 ? -5.131 10.341 -21.576 1.00 95.38 120 TYR A C 1
ATOM 917 O O . TYR A 1 120 ? -4.148 9.667 -21.275 1.00 95.38 120 TYR A O 1
ATOM 925 N N . VAL A 1 121 ? -5.415 10.661 -22.841 1.00 96.00 121 VAL A N 1
ATOM 926 C CA . VAL A 1 121 ? -4.602 10.236 -23.989 1.00 96.00 121 VAL A CA 1
ATOM 927 C C . VAL A 1 121 ? -3.183 10.806 -23.902 1.00 96.00 121 VAL A C 1
ATOM 929 O O . VAL A 1 121 ? -2.219 10.065 -24.088 1.00 96.00 121 VAL A O 1
ATOM 932 N N . LEU A 1 122 ? -3.022 12.087 -23.558 1.00 94.38 122 LEU A N 1
ATOM 933 C CA . LEU A 1 122 ? -1.705 12.708 -23.372 1.00 94.38 122 LEU A CA 1
ATOM 934 C C . LEU A 1 122 ? -0.904 12.026 -22.253 1.00 94.38 122 LEU A C 1
ATOM 936 O O . LEU A 1 122 ? 0.290 11.744 -22.397 1.00 94.38 122 LEU A O 1
ATOM 940 N N . VAL A 1 123 ? -1.572 11.750 -21.136 1.00 94.31 123 VAL A N 1
ATOM 941 C CA . VAL A 1 123 ? -1.003 11.063 -19.979 1.00 94.31 123 VAL A CA 1
ATOM 942 C C . VAL A 1 123 ? -0.569 9.645 -20.360 1.00 94.31 123 VAL A C 1
ATOM 944 O O . VAL A 1 123 ? 0.559 9.245 -20.059 1.00 94.31 123 VAL A O 1
ATOM 947 N N . ALA A 1 124 ? -1.424 8.912 -21.077 1.00 96.56 124 ALA A N 1
ATOM 948 C CA . ALA A 1 124 ? -1.139 7.566 -21.553 1.00 96.56 124 ALA A CA 1
ATOM 949 C C . ALA A 1 124 ? 0.046 7.538 -22.524 1.00 96.56 124 ALA A C 1
ATOM 951 O O . ALA A 1 124 ? 0.923 6.681 -22.395 1.00 96.56 124 ALA A O 1
ATOM 952 N N . LEU A 1 125 ? 0.115 8.497 -23.451 1.00 96.19 125 LEU A N 1
ATOM 953 C CA . LEU A 1 125 ? 1.225 8.633 -24.392 1.00 96.19 125 LEU A CA 1
ATOM 954 C C . LEU A 1 125 ? 2.541 8.906 -23.661 1.00 96.19 125 LEU A C 1
ATOM 956 O O . LEU A 1 125 ? 3.532 8.216 -23.895 1.00 96.19 125 LEU A O 1
ATOM 960 N N . THR A 1 126 ? 2.538 9.870 -22.736 1.00 94.44 126 THR A N 1
ATOM 961 C CA . THR A 1 126 ? 3.734 10.248 -21.968 1.00 94.44 126 THR A CA 1
ATOM 962 C C . THR A 1 126 ? 4.265 9.065 -21.156 1.00 94.44 126 THR A C 1
ATOM 964 O O . THR A 1 126 ? 5.455 8.754 -21.211 1.00 94.44 126 THR A O 1
ATOM 967 N N . ALA A 1 127 ? 3.383 8.370 -20.431 1.00 96.56 127 ALA A N 1
ATOM 968 C CA . ALA A 1 127 ? 3.761 7.220 -19.617 1.00 96.56 127 ALA A CA 1
ATOM 969 C C . ALA A 1 127 ? 4.265 6.046 -20.474 1.00 96.56 127 ALA A C 1
ATOM 971 O O . ALA A 1 127 ? 5.267 5.417 -20.129 1.00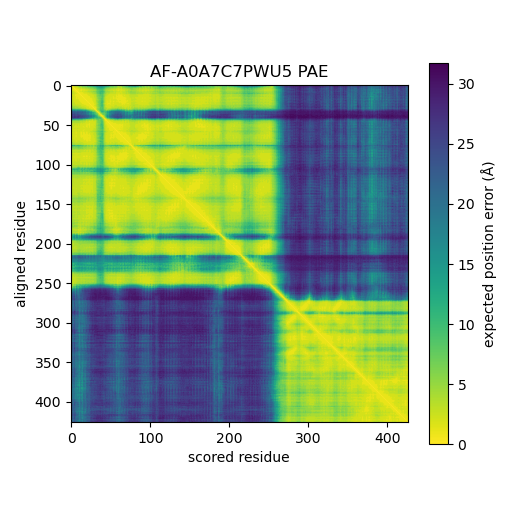 96.56 127 ALA A O 1
ATOM 972 N N . SER A 1 128 ? 3.609 5.779 -21.609 1.00 96.38 128 SER A N 1
ATOM 973 C CA . SER A 1 128 ? 4.006 4.719 -22.544 1.00 96.38 128 SER A CA 1
ATOM 974 C C . SER A 1 128 ? 5.371 4.999 -23.169 1.00 96.38 128 SER A C 1
ATOM 976 O O . SER A 1 128 ? 6.205 4.100 -23.228 1.00 96.38 128 SER A O 1
ATOM 978 N N . ALA A 1 129 ? 5.633 6.246 -23.572 1.00 95.44 129 ALA A N 1
ATOM 979 C CA . ALA A 1 129 ? 6.911 6.659 -24.148 1.00 95.44 129 ALA A CA 1
ATOM 980 C C . ALA A 1 129 ? 8.060 6.568 -23.139 1.00 95.44 129 ALA A C 1
ATOM 982 O O . ALA A 1 129 ? 9.116 6.036 -23.472 1.00 95.44 129 ALA A O 1
ATOM 983 N N . ALA A 1 130 ? 7.850 7.006 -21.895 1.00 96.12 130 ALA A N 1
ATOM 984 C CA . ALA A 1 130 ? 8.857 6.885 -20.843 1.00 96.12 130 ALA A CA 1
ATOM 985 C C . ALA A 1 130 ? 9.169 5.423 -20.496 1.00 96.12 130 ALA A C 1
ATOM 987 O O . ALA A 1 130 ? 10.337 5.051 -20.382 1.00 96.12 130 ALA A O 1
ATOM 988 N N . CYS A 1 131 ? 8.135 4.584 -20.383 1.00 96.12 131 CYS A N 1
ATOM 989 C CA . CYS A 1 131 ? 8.286 3.146 -20.171 1.00 96.12 131 CYS A CA 1
ATOM 990 C C . CYS A 1 131 ? 9.077 2.494 -21.314 1.00 96.12 131 CYS A C 1
ATOM 992 O O . CYS A 1 131 ? 10.087 1.830 -21.075 1.00 96.12 131 CYS A O 1
ATOM 994 N N . ALA A 1 132 ? 8.666 2.750 -22.558 1.00 93.69 132 ALA A N 1
ATOM 995 C CA . ALA A 1 132 ? 9.315 2.231 -23.753 1.00 93.69 132 ALA A CA 1
ATOM 996 C C . ALA A 1 132 ? 10.779 2.658 -23.855 1.00 93.69 132 ALA A C 1
ATOM 998 O O . ALA A 1 132 ? 11.641 1.817 -24.098 1.00 93.69 132 ALA A O 1
ATOM 999 N N . PHE A 1 133 ? 11.063 3.943 -23.631 1.00 93.69 133 PHE A N 1
ATOM 1000 C CA . PHE A 1 133 ? 12.413 4.491 -23.676 1.00 93.69 133 PHE A CA 1
ATOM 1001 C C . PHE A 1 133 ? 13.335 3.797 -22.671 1.00 93.69 133 PHE A C 1
ATOM 1003 O O . PHE A 1 133 ? 14.408 3.328 -23.039 1.00 93.69 133 PHE A O 1
ATOM 1010 N N . VAL A 1 134 ? 12.895 3.670 -21.417 1.00 93.62 134 VAL A N 1
ATOM 1011 C CA . VAL A 1 134 ? 13.696 3.091 -20.329 1.00 93.62 134 VAL A CA 1
ATOM 1012 C C . VAL A 1 134 ? 13.943 1.598 -20.537 1.00 93.62 134 VAL A C 1
ATOM 1014 O O . VAL A 1 134 ? 15.082 1.149 -20.403 1.00 93.62 134 VAL A O 1
ATOM 1017 N N . ILE A 1 135 ? 12.909 0.829 -20.898 1.00 92.88 135 ILE A N 1
ATOM 1018 C CA . ILE A 1 135 ? 13.054 -0.615 -21.133 1.00 92.88 135 ILE A CA 1
ATOM 1019 C C . ILE A 1 135 ? 13.961 -0.860 -22.334 1.00 92.88 135 ILE A C 1
ATOM 1021 O O . ILE A 1 135 ? 14.907 -1.638 -22.238 1.00 92.88 135 ILE A O 1
ATOM 1025 N N . ALA A 1 136 ? 13.698 -0.185 -23.452 1.00 90.38 136 ALA A N 1
ATOM 1026 C CA . ALA A 1 136 ? 14.487 -0.347 -24.661 1.00 90.38 136 ALA A CA 1
ATOM 1027 C C . ALA A 1 136 ? 15.951 0.043 -24.452 1.00 90.38 136 ALA A C 1
ATOM 1029 O O . ALA A 1 136 ? 16.840 -0.650 -24.938 1.00 90.38 136 ALA A O 1
ATOM 1030 N N . TRP A 1 137 ? 16.207 1.131 -23.718 1.00 91.38 137 TRP A N 1
ATOM 1031 C CA . TRP A 1 137 ? 17.568 1.574 -23.421 1.00 91.38 137 TRP A CA 1
ATOM 1032 C C . TRP A 1 137 ? 18.320 0.520 -22.614 1.00 91.38 137 TRP A C 1
ATOM 1034 O O . TRP A 1 137 ? 19.451 0.175 -22.946 1.00 91.38 137 TRP A O 1
ATOM 1044 N N . TRP A 1 138 ? 17.670 -0.039 -21.591 1.00 92.25 138 TRP A N 1
ATOM 1045 C CA . TRP A 1 138 ? 18.262 -1.080 -20.760 1.00 92.25 138 TRP A CA 1
ATOM 1046 C C . TRP A 1 138 ? 18.559 -2.350 -21.556 1.00 92.25 138 TRP A C 1
ATOM 1048 O O . TRP A 1 138 ? 19.663 -2.881 -21.491 1.00 92.25 138 TRP A O 1
ATOM 1058 N N . VAL A 1 139 ? 17.572 -2.834 -22.308 1.00 88.81 139 VAL A N 1
ATOM 1059 C CA . VAL A 1 139 ? 17.651 -4.089 -23.064 1.00 88.81 139 VAL A CA 1
ATOM 1060 C C . VAL A 1 139 ? 18.722 -4.025 -24.160 1.00 88.81 139 VAL A C 1
ATOM 1062 O O . VAL A 1 139 ? 19.388 -5.033 -24.404 1.00 88.81 139 VAL A O 1
ATOM 1065 N N . ASP A 1 140 ? 18.949 -2.854 -24.759 1.00 87.44 140 ASP A N 1
ATOM 1066 C CA . ASP A 1 140 ? 20.045 -2.644 -25.712 1.00 87.44 140 ASP A CA 1
ATOM 1067 C C . ASP A 1 140 ? 21.406 -2.542 -25.003 1.00 87.44 140 ASP A C 1
ATOM 1069 O O . ASP A 1 140 ? 22.372 -3.186 -25.409 1.00 87.44 140 ASP A O 1
ATOM 1073 N N . LEU A 1 141 ? 21.476 -1.840 -23.861 1.00 87.56 141 LEU A N 1
ATOM 1074 C CA . LEU A 1 141 ? 22.692 -1.768 -23.041 1.00 87.56 141 LEU A CA 1
ATOM 1075 C C . LEU A 1 141 ? 23.196 -3.162 -22.633 1.00 87.56 141 LEU A C 1
ATOM 1077 O O . LEU A 1 141 ? 24.393 -3.438 -22.719 1.00 87.56 141 LEU A O 1
ATOM 1081 N N . VAL A 1 142 ? 22.291 -4.054 -22.216 1.00 89.38 142 VAL A N 1
ATOM 1082 C CA . VAL A 1 142 ? 22.633 -5.443 -21.861 1.00 89.38 142 VAL A CA 1
ATOM 1083 C C . VAL A 1 142 ? 22.708 -6.382 -23.074 1.00 89.38 142 VAL A C 1
ATOM 1085 O O . VAL A 1 142 ? 22.865 -7.588 -22.897 1.00 89.38 142 VAL A O 1
ATOM 1088 N N . ARG A 1 143 ? 22.621 -5.845 -24.300 1.00 86.38 143 ARG A N 1
ATOM 1089 C CA . ARG A 1 143 ? 22.721 -6.562 -25.586 1.00 86.38 143 ARG A CA 1
ATOM 1090 C C . ARG A 1 143 ? 21.702 -7.692 -25.769 1.00 86.38 143 ARG A C 1
ATOM 1092 O O . ARG A 1 143 ? 21.980 -8.675 -26.450 1.00 86.38 143 ARG A O 1
ATOM 1099 N N . VAL A 1 144 ? 20.521 -7.553 -25.170 1.00 85.88 144 VAL A N 1
ATOM 1100 C CA . VAL A 1 144 ? 19.430 -8.532 -25.289 1.00 85.88 144 VAL A CA 1
ATOM 1101 C C . VAL A 1 144 ? 18.607 -8.282 -26.554 1.00 85.88 144 VAL A C 1
ATOM 1103 O O . VAL A 1 144 ? 18.270 -9.228 -27.259 1.00 85.88 144 VAL A O 1
ATOM 1106 N N . ALA A 1 145 ? 18.287 -7.024 -26.866 1.00 85.06 145 ALA A N 1
ATOM 1107 C CA . ALA A 1 145 ? 17.587 -6.653 -28.094 1.00 85.06 145 ALA A CA 1
ATOM 1108 C C . ALA A 1 145 ? 17.839 -5.178 -28.453 1.00 85.06 145 ALA A C 1
ATOM 1110 O O . ALA A 1 145 ? 18.039 -4.357 -27.558 1.00 85.06 145 ALA A O 1
ATOM 1111 N N . PRO A 1 146 ? 17.806 -4.817 -29.747 1.00 84.50 146 PRO A N 1
ATOM 1112 C CA . PRO A 1 146 ? 18.101 -3.457 -30.184 1.00 84.50 146 PRO A CA 1
ATOM 1113 C C . PRO A 1 146 ? 17.025 -2.461 -29.734 1.00 84.50 146 PRO A C 1
ATOM 1115 O O . PRO A 1 146 ? 15.828 -2.725 -29.866 1.00 84.50 146 PRO A O 1
ATOM 1118 N N . PHE A 1 147 ? 17.455 -1.277 -29.292 1.00 85.94 147 PHE A N 1
ATOM 1119 C CA . PHE A 1 147 ? 16.629 -0.247 -28.656 1.00 85.94 147 PHE A CA 1
ATOM 1120 C C . PHE A 1 147 ? 15.364 0.069 -29.450 1.00 85.94 147 PHE A C 1
ATOM 1122 O O . PHE A 1 147 ? 14.255 0.026 -28.942 1.00 85.94 147 PHE A O 1
ATOM 1129 N N . ALA A 1 148 ? 15.501 0.404 -30.720 1.00 83.50 148 ALA A N 1
ATOM 1130 C CA . ALA A 1 148 ? 14.409 1.053 -31.428 1.00 83.50 148 ALA A CA 1
ATOM 1131 C C . ALA A 1 148 ? 13.250 0.172 -31.909 1.00 83.50 148 ALA A C 1
ATOM 1133 O O . ALA A 1 148 ? 12.122 0.650 -31.835 1.00 83.50 148 ALA A O 1
ATOM 1134 N N . PRO A 1 149 ? 13.440 -1.059 -32.431 1.00 84.25 149 PRO A N 1
ATOM 1135 C CA . PRO A 1 149 ? 12.279 -1.915 -32.649 1.00 84.25 149 PRO A CA 1
ATOM 1136 C C . PRO A 1 149 ? 11.573 -2.175 -31.314 1.00 84.25 149 PRO A C 1
ATOM 1138 O O . PRO A 1 149 ? 10.358 -2.030 -31.241 1.00 84.25 149 PRO A O 1
ATOM 1141 N N . VAL A 1 150 ? 12.327 -2.425 -30.237 1.00 85.50 150 VAL A N 1
ATOM 1142 C CA . VAL A 1 150 ? 11.774 -2.650 -28.895 1.00 85.50 150 VAL A CA 1
ATOM 1143 C C . VAL A 1 150 ? 11.013 -1.424 -28.378 1.00 85.50 150 VAL A C 1
ATOM 1145 O O . VAL A 1 150 ? 9.899 -1.568 -27.883 1.00 85.50 150 VAL A O 1
ATOM 1148 N N . SER A 1 151 ? 11.556 -0.213 -28.525 1.00 87.94 151 SER A N 1
ATOM 1149 C CA . SER A 1 151 ? 10.919 1.013 -28.034 1.00 87.94 151 SER A CA 1
ATOM 1150 C C . SER A 1 151 ? 9.622 1.314 -28.778 1.00 87.94 151 SER A C 1
ATOM 1152 O O . SER A 1 151 ? 8.626 1.648 -28.143 1.00 87.94 151 SER A O 1
ATOM 1154 N N . ILE A 1 152 ? 9.584 1.131 -30.101 1.00 87.94 152 ILE A N 1
ATOM 1155 C CA . ILE A 1 152 ? 8.364 1.331 -30.892 1.00 87.94 152 ILE A CA 1
ATOM 1156 C C . ILE A 1 152 ? 7.308 0.289 -30.515 1.00 87.94 152 ILE A C 1
ATOM 1158 O O . ILE A 1 152 ? 6.154 0.650 -30.290 1.00 87.94 152 ILE A O 1
ATOM 1162 N N . ILE A 1 153 ? 7.697 -0.983 -30.389 1.00 87.12 153 ILE A N 1
ATOM 1163 C CA . ILE A 1 153 ? 6.778 -2.066 -30.014 1.00 87.12 153 ILE A CA 1
ATOM 1164 C C . ILE A 1 153 ? 6.159 -1.800 -28.639 1.00 87.12 153 ILE A C 1
ATOM 1166 O O . ILE A 1 153 ? 4.937 -1.855 -28.495 1.00 87.12 153 ILE A O 1
ATOM 1170 N N . ILE A 1 154 ? 6.980 -1.479 -27.633 1.00 89.81 154 ILE A N 1
ATOM 1171 C CA . ILE A 1 154 ? 6.492 -1.210 -26.275 1.00 89.81 154 ILE A CA 1
ATOM 1172 C C . ILE A 1 154 ? 5.608 0.038 -26.263 1.00 89.81 154 ILE A C 1
ATOM 1174 O O . ILE A 1 154 ? 4.533 0.007 -25.668 1.00 89.81 154 ILE A O 1
ATOM 1178 N N . LEU A 1 155 ? 6.021 1.115 -26.940 1.00 92.88 155 LEU A N 1
ATOM 1179 C CA . LEU A 1 155 ? 5.250 2.356 -27.016 1.00 92.88 155 LEU A CA 1
ATOM 1180 C C . LEU A 1 155 ? 3.857 2.101 -27.593 1.00 92.88 155 LEU A C 1
ATOM 1182 O O . LEU A 1 155 ? 2.865 2.463 -26.964 1.00 92.88 155 LEU A O 1
ATOM 1186 N N . VAL A 1 156 ? 3.786 1.472 -28.768 1.00 90.69 156 VAL A N 1
ATOM 1187 C CA . VAL A 1 156 ? 2.521 1.225 -29.468 1.00 90.69 156 VAL A CA 1
ATOM 1188 C C . VAL A 1 156 ? 1.629 0.295 -28.653 1.00 90.69 156 VAL A C 1
ATOM 1190 O O . VAL A 1 156 ? 0.454 0.601 -28.476 1.00 90.69 156 VAL A O 1
ATOM 1193 N N . ASN A 1 157 ? 2.169 -0.801 -28.113 1.00 89.56 157 ASN A N 1
ATOM 1194 C CA . ASN A 1 157 ? 1.375 -1.765 -27.351 1.00 89.56 157 ASN A CA 1
ATOM 1195 C C . ASN A 1 157 ? 0.825 -1.153 -26.054 1.00 89.56 157 ASN A C 1
ATOM 1197 O O . ASN A 1 157 ? -0.365 -1.266 -25.768 1.00 89.56 157 ASN A O 1
ATOM 1201 N N . ASN A 1 158 ? 1.671 -0.464 -25.283 1.00 93.94 158 ASN A N 1
ATOM 1202 C CA . ASN A 1 158 ? 1.248 0.174 -24.038 1.00 93.94 158 ASN A CA 1
ATOM 1203 C C . ASN A 1 158 ? 0.191 1.248 -24.305 1.00 93.94 158 ASN A C 1
ATOM 1205 O O . ASN A 1 158 ? -0.880 1.231 -23.697 1.00 93.94 158 ASN A O 1
ATOM 1209 N N . PHE A 1 159 ? 0.456 2.128 -25.274 1.00 95.75 159 PHE A N 1
ATOM 1210 C CA . PHE A 1 159 ? -0.439 3.228 -25.602 1.00 95.75 159 PHE A CA 1
ATOM 1211 C C . PHE A 1 159 ? -1.784 2.737 -26.147 1.00 95.75 159 PHE A C 1
ATOM 1213 O O . PHE A 1 159 ? -2.832 3.182 -25.679 1.00 95.75 159 PHE A O 1
ATOM 1220 N N . ALA A 1 160 ? -1.770 1.788 -27.089 1.00 93.88 160 ALA A N 1
ATOM 1221 C CA . ALA A 1 160 ? -2.988 1.253 -27.685 1.00 93.88 160 ALA A CA 1
ATOM 1222 C C . ALA A 1 160 ? -3.882 0.579 -26.637 1.00 93.88 160 ALA A C 1
ATOM 1224 O O . ALA A 1 160 ? -5.074 0.870 -26.579 1.00 93.88 160 ALA A O 1
ATOM 1225 N N . MET A 1 161 ? -3.316 -0.271 -25.772 1.00 93.38 161 MET A N 1
ATOM 1226 C CA . MET A 1 161 ? -4.089 -0.957 -24.729 1.00 93.38 161 MET A CA 1
ATOM 1227 C C . MET A 1 161 ? -4.647 0.020 -23.698 1.00 93.38 161 MET A C 1
ATOM 1229 O O . MET A 1 161 ? -5.804 -0.101 -23.294 1.00 93.38 161 MET A O 1
ATOM 1233 N N . ALA A 1 162 ? -3.858 1.018 -23.303 1.00 95.00 162 ALA A N 1
ATOM 1234 C CA . ALA A 1 162 ? -4.301 2.039 -22.371 1.00 95.00 162 ALA A CA 1
ATOM 1235 C C . ALA A 1 162 ? -5.451 2.884 -22.919 1.00 95.00 162 ALA A C 1
ATOM 1237 O O . ALA A 1 162 ? -6.423 3.111 -22.211 1.00 95.00 162 ALA A O 1
ATOM 1238 N N . VAL A 1 163 ? -5.379 3.322 -24.177 1.00 95.38 163 VAL A N 1
ATOM 1239 C CA . VAL A 1 163 ? -6.442 4.136 -24.784 1.00 95.38 163 VAL A CA 1
ATOM 1240 C C . VAL A 1 163 ? -7.688 3.304 -25.089 1.00 95.38 163 VAL A C 1
ATOM 1242 O O . VAL A 1 163 ? -8.797 3.794 -24.902 1.00 95.38 163 VAL A O 1
ATOM 1245 N N . LEU A 1 164 ? -7.526 2.049 -25.520 1.00 94.06 164 LEU A N 1
ATOM 1246 C CA . LEU A 1 164 ? -8.647 1.185 -25.893 1.00 94.06 164 LEU A CA 1
ATOM 1247 C C . LEU A 1 164 ? -9.419 0.665 -24.672 1.00 94.06 164 LEU A C 1
ATOM 1249 O O . LEU A 1 164 ? -10.646 0.731 -24.642 1.00 94.06 164 LEU A O 1
ATOM 1253 N N . LEU A 1 165 ? -8.712 0.132 -23.672 1.00 94.81 165 LEU A N 1
ATOM 1254 C CA . LEU A 1 165 ? -9.327 -0.548 -22.526 1.00 94.81 165 LEU A CA 1
ATOM 1255 C C . LEU A 1 165 ? -9.386 0.329 -21.275 1.00 94.81 165 LEU A C 1
ATOM 1257 O O . LEU A 1 165 ? -10.219 0.104 -20.399 1.00 94.81 165 LEU A O 1
ATOM 1261 N N . GLY A 1 166 ? -8.521 1.334 -21.170 1.00 95.00 166 GLY A N 1
ATOM 1262 C CA . GLY A 1 166 ? -8.399 2.149 -19.971 1.00 95.00 166 GLY A CA 1
ATOM 1263 C C . GLY A 1 166 ? -9.626 3.008 -19.649 1.00 95.00 166 GLY A C 1
ATOM 1264 O O . GLY A 1 166 ? -10.083 2.940 -18.508 1.00 95.00 166 GLY A O 1
ATOM 1265 N N . PRO A 1 167 ? -10.214 3.768 -20.597 1.00 94.56 167 PRO A N 1
ATOM 1266 C CA . PRO A 1 167 ? -11.419 4.553 -20.334 1.00 94.56 167 PRO A CA 1
ATOM 1267 C C . PRO A 1 167 ? -12.617 3.709 -19.860 1.00 94.56 167 PRO A C 1
ATOM 1269 O O . PRO A 1 167 ? -13.178 4.048 -18.813 1.00 94.56 167 PRO A O 1
ATOM 1272 N N . PRO A 1 168 ? -12.981 2.584 -20.519 1.00 93.88 168 PRO A N 1
ATOM 1273 C CA . PRO A 1 168 ? -14.035 1.699 -20.017 1.00 93.88 168 PRO A CA 1
ATOM 1274 C C . PRO A 1 168 ? -13.732 1.126 -18.627 1.00 93.88 168 PRO A C 1
ATOM 1276 O O . PRO A 1 168 ? -14.599 1.127 -17.755 1.00 93.88 168 PRO A O 1
ATOM 1279 N N . LEU A 1 169 ? -12.494 0.675 -18.387 1.00 93.81 169 LEU A N 1
ATOM 1280 C CA . LEU A 1 169 ? -12.089 0.133 -17.087 1.00 93.81 169 LEU A CA 1
ATOM 1281 C C . LEU A 1 169 ? -12.175 1.183 -15.979 1.00 93.81 169 LEU A C 1
ATOM 1283 O O . LEU A 1 169 ? -12.675 0.891 -14.895 1.00 93.81 169 LEU A O 1
ATOM 1287 N N . LEU A 1 170 ? -11.722 2.410 -16.242 1.00 92.06 170 LEU A N 1
ATOM 1288 C CA . LEU A 1 170 ? -11.797 3.498 -15.273 1.00 92.06 170 LEU A CA 1
ATOM 1289 C C . LEU A 1 170 ? -13.257 3.838 -14.950 1.00 92.06 170 LEU A C 1
ATOM 1291 O O . LEU A 1 170 ? -13.586 4.011 -13.780 1.00 92.06 170 LEU A O 1
ATOM 1295 N N . PHE A 1 171 ? -14.136 3.861 -15.956 1.00 90.69 171 PHE A N 1
ATOM 1296 C CA . PHE A 1 171 ? -15.570 4.091 -15.770 1.00 90.69 171 PHE A CA 1
ATOM 1297 C C . PHE A 1 171 ? -16.229 3.027 -14.875 1.00 90.69 171 PHE A C 1
ATOM 1299 O O . PHE A 1 171 ? -17.035 3.367 -14.012 1.00 90.69 171 PHE A O 1
ATOM 1306 N N . ILE A 1 172 ? -15.855 1.753 -15.034 1.00 90.62 172 ILE A N 1
ATOM 1307 C CA . ILE A 1 172 ? -16.400 0.634 -14.247 1.00 90.62 172 ILE A CA 1
ATOM 1308 C C . ILE A 1 172 ? -15.836 0.611 -12.820 1.00 90.62 172 ILE A C 1
ATOM 1310 O O . ILE A 1 172 ? -16.573 0.403 -11.857 1.00 90.62 172 ILE A O 1
ATOM 1314 N N . LEU A 1 173 ? -14.525 0.805 -12.665 1.00 90.50 173 LEU A N 1
ATOM 1315 C CA . LEU A 1 173 ? -13.846 0.642 -11.378 1.00 90.50 173 LEU A CA 1
ATOM 1316 C C . LEU A 1 173 ? -13.998 1.861 -10.469 1.00 90.50 173 LEU A C 1
ATOM 1318 O O . LEU A 1 173 ? -14.034 1.715 -9.246 1.00 90.50 173 LEU A O 1
ATOM 1322 N N . GLN A 1 174 ? -14.100 3.064 -11.038 1.00 87.88 174 GLN A N 1
ATOM 1323 C CA . GLN A 1 174 ? -14.137 4.299 -10.261 1.00 87.88 174 GLN A CA 1
ATOM 1324 C C . GLN A 1 174 ? -15.286 4.349 -9.233 1.00 87.88 174 GLN A C 1
ATOM 1326 O O . GLN A 1 174 ? -14.997 4.690 -8.083 1.00 87.88 174 GLN A O 1
ATOM 1331 N N . PRO A 1 175 ? -16.550 4.002 -9.560 1.00 86.12 175 PRO A N 1
ATOM 1332 C CA . PRO A 1 175 ? -17.639 3.993 -8.584 1.00 86.12 175 PRO A CA 1
ATOM 1333 C C . PRO A 1 175 ? -17.378 3.025 -7.427 1.00 86.12 175 PRO A C 1
ATOM 1335 O O . PRO A 1 175 ? -17.508 3.409 -6.268 1.00 86.12 175 PRO A O 1
ATOM 1338 N N . ALA A 1 176 ? -16.943 1.797 -7.726 1.00 86.69 176 ALA A N 1
ATOM 1339 C CA . ALA A 1 176 ? -16.671 0.777 -6.714 1.00 86.69 176 ALA A CA 1
ATOM 1340 C C . ALA A 1 176 ? -15.544 1.209 -5.758 1.00 86.69 176 ALA A C 1
ATOM 1342 O O . ALA A 1 176 ? -15.701 1.191 -4.537 1.00 86.69 176 ALA A O 1
ATOM 1343 N N . VAL A 1 177 ? -14.431 1.694 -6.316 1.00 86.44 177 VAL A N 1
ATOM 1344 C CA . VAL A 1 177 ? -13.274 2.183 -5.551 1.00 86.44 177 VAL A CA 1
ATOM 1345 C C . VAL A 1 177 ? -13.626 3.418 -4.714 1.00 86.44 177 VAL A C 1
ATOM 1347 O O . VAL A 1 177 ? -13.137 3.564 -3.589 1.00 86.44 177 VAL A O 1
ATOM 1350 N N . ALA A 1 178 ? -14.485 4.302 -5.231 1.00 82.12 178 ALA A N 1
ATOM 1351 C CA . ALA A 1 178 ? -14.955 5.477 -4.504 1.00 82.12 178 ALA A CA 1
ATOM 1352 C C . ALA A 1 178 ? -15.838 5.101 -3.304 1.00 82.12 178 ALA A C 1
ATOM 1354 O O . ALA A 1 178 ? -15.658 5.681 -2.230 1.00 82.12 178 ALA A O 1
ATOM 1355 N N . THR A 1 179 ? -16.734 4.119 -3.459 1.00 83.00 179 THR A N 1
ATOM 1356 C CA . THR A 1 179 ? -17.591 3.599 -2.379 1.00 83.00 179 THR A CA 1
ATOM 1357 C C . THR A 1 179 ? -16.764 3.007 -1.242 1.00 83.00 179 THR A C 1
ATOM 1359 O O . THR A 1 179 ? -17.025 3.289 -0.076 1.00 83.00 179 THR A O 1
ATOM 1362 N N . TRP A 1 180 ? -15.704 2.264 -1.568 1.00 80.62 180 TRP A N 1
ATOM 1363 C CA . TRP A 1 180 ? -14.786 1.692 -0.576 1.00 80.62 180 TRP A CA 1
ATOM 1364 C C . TRP A 1 180 ? -13.753 2.684 -0.027 1.00 80.62 180 TRP A C 1
ATOM 1366 O O . TRP A 1 180 ? -12.919 2.317 0.796 1.00 80.62 180 TRP A O 1
ATOM 1376 N N . GLN A 1 181 ? -13.794 3.946 -0.467 1.00 80.19 181 GLN A N 1
ATOM 1377 C CA . GLN A 1 181 ? -12.874 5.004 -0.042 1.00 80.19 181 GLN A CA 1
ATOM 1378 C C . GLN A 1 181 ? -11.387 4.663 -0.269 1.00 80.19 181 GLN A C 1
ATOM 1380 O O . GLN A 1 181 ? -10.516 5.120 0.472 1.00 80.19 181 GLN A O 1
ATOM 1385 N N . LEU A 1 182 ? -11.087 3.886 -1.315 1.00 83.94 182 LEU A N 1
ATOM 1386 C CA . LEU A 1 182 ? -9.740 3.379 -1.611 1.00 83.94 182 LEU A CA 1
ATOM 1387 C C . LEU A 1 182 ? -8.916 4.295 -2.532 1.00 83.94 182 LEU A C 1
ATOM 1389 O O . LEU A 1 182 ? -7.766 3.992 -2.837 1.00 83.94 182 LEU A O 1
ATOM 1393 N N . THR A 1 183 ? -9.478 5.419 -2.981 1.00 84.06 183 THR A N 1
ATOM 1394 C CA . THR A 1 183 ? -8.759 6.384 -3.829 1.00 84.06 183 THR A CA 1
ATOM 1395 C C . THR A 1 183 ? -7.592 7.026 -3.085 1.00 84.06 183 THR A C 1
ATOM 1397 O O . THR A 1 183 ? -7.754 7.437 -1.929 1.00 84.06 183 THR A O 1
ATOM 1400 N N . TYR A 1 184 ? -6.458 7.206 -3.761 1.00 83.12 184 TYR A N 1
ATOM 1401 C CA . TYR A 1 184 ? -5.244 7.755 -3.152 1.00 83.12 184 TYR A CA 1
ATOM 1402 C C . TYR A 1 184 ? -5.455 9.117 -2.475 1.00 83.12 184 TYR A C 1
ATOM 1404 O O . TYR A 1 184 ? -4.991 9.319 -1.355 1.00 83.12 184 TYR A O 1
ATOM 1412 N N . GLU A 1 185 ? -6.222 10.027 -3.083 1.00 76.12 185 GLU A N 1
ATOM 1413 C CA . GLU A 1 185 ? -6.477 11.364 -2.526 1.00 76.12 185 GLU A CA 1
ATOM 1414 C C . GLU A 1 185 ? -7.289 11.329 -1.227 1.00 76.12 185 GLU A C 1
ATOM 1416 O O . GLU A 1 185 ? -7.202 12.253 -0.422 1.00 76.12 185 GLU A O 1
ATOM 1421 N N . ARG A 1 186 ? -8.088 10.276 -1.005 1.00 76.75 186 ARG A N 1
ATOM 1422 C CA . ARG A 1 186 ? -8.784 10.074 0.275 1.00 76.75 186 ARG A CA 1
ATOM 1423 C C . ARG A 1 186 ? -7.877 9.444 1.324 1.00 76.75 186 ARG A C 1
ATOM 1425 O O . ARG A 1 186 ? -8.004 9.781 2.494 1.00 76.75 186 ARG A O 1
ATOM 1432 N N . ILE A 1 187 ? -6.979 8.546 0.915 1.00 77.06 187 ILE A N 1
ATOM 1433 C CA . ILE A 1 187 ? -6.005 7.925 1.823 1.00 77.06 187 ILE A CA 1
ATOM 1434 C C . ILE A 1 187 ? -4.968 8.961 2.284 1.00 77.06 187 ILE A C 1
ATOM 1436 O O . ILE A 1 187 ? -4.521 8.898 3.427 1.00 77.06 187 ILE A O 1
ATOM 1440 N N . ASN A 1 188 ? -4.611 9.927 1.430 1.00 74.12 188 ASN A N 1
ATOM 1441 C CA . ASN A 1 188 ? -3.683 11.003 1.770 1.00 74.12 188 ASN A CA 1
ATOM 1442 C C . ASN A 1 188 ? -4.177 12.398 1.311 1.00 74.12 188 ASN A C 1
ATOM 1444 O O . ASN A 1 188 ? -3.738 12.904 0.273 1.00 74.12 188 ASN A O 1
ATOM 1448 N N . PRO A 1 189 ? -5.065 13.044 2.093 1.00 61.19 189 PRO A N 1
ATOM 1449 C CA . PRO A 1 189 ? -5.668 14.333 1.740 1.00 61.19 189 PRO A CA 1
ATOM 1450 C C . PRO A 1 189 ? -4.713 15.537 1.866 1.00 61.19 189 PRO A C 1
ATOM 1452 O O . PRO A 1 189 ? -4.994 16.599 1.312 1.00 61.19 189 PRO A O 1
ATOM 1455 N N . GLU A 1 190 ? -3.571 15.401 2.553 1.00 55.91 190 GLU A N 1
ATOM 1456 C CA . GLU A 1 190 ? -2.646 16.515 2.846 1.00 55.91 190 GLU A CA 1
ATOM 1457 C C . GLU A 1 190 ? -1.681 16.857 1.696 1.00 55.91 190 GLU A C 1
ATOM 1459 O O . GLU A 1 190 ? -0.894 17.801 1.780 1.00 55.91 190 GLU A O 1
ATOM 1464 N N . ILE A 1 191 ? -1.754 16.137 0.575 1.00 57.81 191 ILE A N 1
ATOM 1465 C CA . ILE A 1 191 ? -0.893 16.344 -0.599 1.00 57.81 191 ILE A CA 1
ATOM 1466 C C . ILE A 1 191 ? -1.333 17.571 -1.458 1.00 57.81 191 ILE A C 1
ATOM 1468 O O . ILE A 1 191 ? -0.838 17.812 -2.559 1.00 57.81 191 ILE A O 1
ATOM 1472 N N . ALA A 1 192 ? -2.233 18.423 -0.961 1.00 52.75 192 ALA A N 1
ATOM 1473 C CA . ALA A 1 192 ? -2.877 19.495 -1.731 1.00 52.75 192 ALA A CA 1
ATOM 1474 C C . ALA A 1 192 ? -1.966 20.658 -2.201 1.00 52.75 192 ALA A C 1
ATOM 1476 O O . ALA A 1 192 ? -2.430 21.526 -2.944 1.00 52.75 192 ALA A O 1
ATOM 1477 N N . VAL A 1 193 ? -0.684 20.714 -1.817 1.00 53.38 193 VAL A N 1
ATOM 1478 C CA . VAL A 1 193 ? 0.198 21.829 -2.210 1.00 53.38 193 VAL A CA 1
ATOM 1479 C C . VAL A 1 193 ? 0.573 21.717 -3.692 1.00 53.38 193 VAL A C 1
ATOM 1481 O O . VAL A 1 193 ? 1.300 20.814 -4.103 1.00 53.38 193 VAL A O 1
ATOM 1484 N N . ARG A 1 194 ? 0.063 22.651 -4.503 1.00 59.41 194 ARG A N 1
ATOM 1485 C CA . ARG A 1 194 ? 0.357 22.771 -5.936 1.00 59.41 194 ARG A CA 1
ATOM 1486 C C . ARG A 1 194 ? 1.643 23.576 -6.152 1.00 59.41 194 ARG A C 1
ATOM 1488 O O . ARG A 1 194 ? 1.717 24.734 -5.755 1.00 59.41 194 ARG A O 1
ATOM 1495 N N . HIS A 1 195 ? 2.611 23.006 -6.869 1.00 68.69 195 HIS A N 1
ATOM 1496 C CA . HIS A 1 195 ? 3.723 23.751 -7.473 1.00 68.69 195 HIS A CA 1
ATOM 1497 C C . HIS A 1 195 ? 3.630 23.659 -9.006 1.00 68.69 195 HIS A C 1
ATOM 1499 O O . HIS A 1 195 ? 4.388 22.901 -9.615 1.00 68.69 195 HIS A O 1
ATOM 1505 N N . PRO A 1 196 ? 2.695 24.394 -9.644 1.00 71.06 196 PRO A N 1
ATOM 1506 C CA . PRO A 1 196 ? 2.317 24.170 -11.043 1.00 71.06 196 PRO A CA 1
ATOM 1507 C C . PRO A 1 196 ? 3.511 24.283 -11.997 1.00 71.06 196 PRO A C 1
ATOM 1509 O O . PRO A 1 196 ? 3.722 23.403 -12.822 1.00 71.06 196 PRO A O 1
ATOM 1512 N N . VAL A 1 197 ? 4.368 25.291 -11.810 1.00 82.12 197 VAL A N 1
ATOM 1513 C CA . VAL A 1 197 ? 5.567 25.492 -12.640 1.00 82.12 197 VAL A CA 1
ATOM 1514 C C . VAL A 1 197 ? 6.536 24.311 -12.534 1.00 82.12 197 VAL A C 1
ATOM 1516 O O . VAL A 1 197 ? 6.998 23.797 -13.548 1.00 82.12 197 VAL A O 1
ATOM 1519 N N . ARG A 1 198 ? 6.808 23.829 -11.314 1.00 86.62 198 ARG A N 1
ATOM 1520 C CA . ARG A 1 198 ? 7.715 22.694 -11.083 1.00 86.62 198 ARG A CA 1
ATOM 1521 C C . ARG A 1 198 ? 7.218 21.433 -11.787 1.00 86.62 198 ARG A C 1
ATOM 1523 O O . ARG A 1 198 ? 8.022 20.713 -12.374 1.00 86.62 198 ARG A O 1
ATOM 1530 N N . TYR A 1 199 ? 5.917 21.162 -11.722 1.00 86.50 199 TYR A N 1
ATOM 1531 C CA . TYR A 1 199 ? 5.359 19.965 -12.341 1.00 86.50 199 TYR A CA 1
ATOM 1532 C C . TYR A 1 199 ? 5.299 20.065 -13.863 1.00 86.50 199 TYR A C 1
ATOM 1534 O O . TYR A 1 199 ? 5.600 19.083 -14.533 1.00 86.50 199 TYR A O 1
ATOM 1542 N N . ILE A 1 200 ? 4.983 21.244 -14.409 1.00 87.25 200 ILE A N 1
ATOM 1543 C CA . ILE A 1 200 ? 5.018 21.484 -15.858 1.00 87.25 200 ILE A CA 1
ATOM 1544 C C . ILE A 1 200 ? 6.438 21.273 -16.391 1.00 87.25 200 ILE A C 1
ATOM 1546 O O . ILE A 1 200 ? 6.610 20.562 -17.377 1.00 87.25 200 ILE A O 1
ATOM 1550 N N . ILE A 1 201 ? 7.459 21.810 -15.709 1.00 90.81 201 ILE A N 1
ATOM 1551 C CA . ILE A 1 201 ? 8.869 21.573 -16.060 1.00 90.81 201 ILE A CA 1
ATOM 1552 C C . ILE A 1 201 ? 9.193 20.077 -15.990 1.00 90.81 201 ILE A C 1
ATOM 1554 O O . ILE A 1 201 ? 9.791 19.534 -16.915 1.00 90.81 201 ILE A O 1
ATOM 1558 N N . GLY A 1 202 ? 8.778 19.399 -14.915 1.00 91.31 202 GLY A N 1
ATOM 1559 C CA . GLY A 1 202 ? 9.014 17.967 -14.741 1.00 91.31 202 GLY A CA 1
ATOM 1560 C C . GLY A 1 202 ? 8.421 17.124 -15.869 1.00 91.31 202 GLY A C 1
ATOM 1561 O O . GLY A 1 202 ? 9.119 16.299 -16.453 1.00 91.31 202 GLY A O 1
ATOM 1562 N N . TRP A 1 203 ? 7.161 17.374 -16.222 1.00 91.56 203 TRP A N 1
ATOM 1563 C CA . TRP A 1 203 ? 6.499 16.714 -17.344 1.00 91.56 203 TRP A CA 1
ATOM 1564 C C . TRP A 1 203 ? 7.173 17.036 -18.686 1.00 91.56 203 TRP A C 1
ATOM 1566 O O . TRP A 1 203 ? 7.451 16.119 -19.458 1.00 91.56 203 TRP A O 1
ATOM 1576 N N . ALA A 1 204 ? 7.499 18.307 -18.945 1.00 91.62 204 ALA A N 1
ATOM 1577 C CA . ALA A 1 204 ? 8.133 18.729 -20.192 1.00 91.62 204 ALA A CA 1
ATOM 1578 C C . ALA A 1 204 ? 9.500 18.058 -20.396 1.00 91.62 204 ALA A C 1
ATOM 1580 O O . ALA A 1 204 ? 9.790 17.594 -21.496 1.00 91.62 204 ALA A O 1
ATOM 1581 N N . LEU A 1 205 ? 10.312 17.934 -19.337 1.00 94.44 205 LEU A N 1
ATOM 1582 C CA . LEU A 1 205 ? 11.591 17.218 -19.392 1.00 94.44 205 LEU A CA 1
ATOM 1583 C C . LEU A 1 205 ? 11.413 15.760 -19.823 1.00 94.44 205 LEU A C 1
ATOM 1585 O O . LEU A 1 205 ? 12.164 15.289 -20.673 1.00 94.44 205 LEU A O 1
ATOM 1589 N N . ILE A 1 206 ? 10.411 15.062 -19.280 1.00 93.94 206 ILE A N 1
ATOM 1590 C CA . ILE A 1 206 ? 10.119 13.670 -19.646 1.00 93.94 206 ILE A CA 1
ATOM 1591 C C . ILE A 1 206 ? 9.659 13.594 -21.099 1.00 93.94 206 ILE A C 1
ATOM 1593 O O . ILE A 1 206 ? 10.199 12.797 -21.864 1.00 93.94 206 ILE A O 1
ATOM 1597 N N . ALA A 1 207 ? 8.683 14.418 -21.486 1.00 92.25 207 ALA A N 1
ATOM 1598 C CA . ALA A 1 207 ? 8.107 14.398 -22.825 1.00 92.25 207 ALA A CA 1
ATOM 1599 C C . ALA A 1 207 ? 9.168 14.684 -23.898 1.00 92.25 207 ALA A C 1
ATOM 1601 O O . ALA A 1 207 ? 9.285 13.927 -24.861 1.00 92.25 207 ALA A O 1
ATOM 1602 N N . ILE A 1 208 ? 9.992 15.718 -23.695 1.00 92.75 208 ILE A N 1
ATOM 1603 C CA . ILE A 1 208 ? 11.087 16.083 -24.601 1.00 92.75 208 ILE A CA 1
ATOM 1604 C C . ILE A 1 208 ? 12.136 14.970 -24.645 1.00 92.75 208 ILE A C 1
ATOM 1606 O O . ILE A 1 208 ? 12.515 14.546 -25.732 1.00 92.75 208 ILE A O 1
ATOM 1610 N N . ALA A 1 209 ? 12.577 14.455 -23.493 1.00 92.44 209 ALA A N 1
ATOM 1611 C CA . ALA A 1 209 ? 13.585 13.400 -23.451 1.00 92.44 209 ALA A CA 1
ATOM 1612 C C . ALA A 1 209 ? 13.123 12.121 -24.162 1.00 92.44 209 ALA A C 1
ATOM 1614 O O . ALA A 1 209 ? 13.892 11.533 -24.919 1.00 92.44 209 ALA A O 1
ATOM 1615 N N . CYS A 1 210 ? 11.862 11.719 -23.976 1.00 91.50 210 CYS A N 1
ATOM 1616 C CA . CYS A 1 210 ? 11.299 10.548 -24.644 1.00 91.50 210 CYS A CA 1
ATOM 1617 C C . CYS A 1 210 ? 11.106 10.791 -26.144 1.00 91.50 210 CYS A C 1
ATOM 1619 O O . CYS A 1 210 ? 11.444 9.922 -26.942 1.00 91.50 210 CYS A O 1
ATOM 1621 N N . ALA A 1 211 ? 10.610 11.968 -26.542 1.00 89.06 211 ALA A N 1
ATOM 1622 C CA . ALA A 1 211 ? 10.451 12.322 -27.950 1.00 89.06 211 ALA A CA 1
ATOM 1623 C C . ALA A 1 211 ? 11.803 12.328 -28.674 1.00 89.06 211 ALA A C 1
ATOM 1625 O O . ALA A 1 211 ? 11.944 11.676 -29.702 1.00 89.06 211 ALA A O 1
ATOM 1626 N N . ILE A 1 212 ? 12.814 12.988 -28.103 1.00 86.88 212 ILE A N 1
ATOM 1627 C CA . ILE A 1 212 ? 14.186 13.010 -28.626 1.00 86.88 212 ILE A CA 1
ATOM 1628 C C . ILE A 1 212 ? 14.767 11.594 -28.651 1.00 86.88 212 ILE A C 1
ATOM 1630 O O . ILE A 1 212 ? 15.281 11.168 -29.680 1.00 86.88 212 ILE A O 1
ATOM 1634 N N . GLY A 1 213 ? 14.665 10.845 -27.552 1.00 85.12 213 GLY A N 1
ATOM 1635 C CA . GLY A 1 213 ? 15.249 9.510 -27.434 1.00 85.12 213 GLY A CA 1
ATOM 1636 C C . GLY A 1 213 ? 14.649 8.497 -28.410 1.00 85.12 213 GLY A C 1
ATOM 1637 O O . GLY A 1 213 ? 15.373 7.678 -28.970 1.00 85.12 213 GLY A O 1
ATOM 1638 N N . ILE A 1 214 ? 13.338 8.566 -28.651 1.00 83.38 214 ILE A N 1
ATOM 1639 C CA . ILE A 1 214 ? 12.636 7.670 -29.578 1.00 83.38 214 ILE A CA 1
ATOM 1640 C C . ILE A 1 214 ? 12.794 8.143 -31.036 1.00 83.38 214 ILE A C 1
ATOM 1642 O O . ILE A 1 214 ? 12.977 7.306 -31.920 1.00 83.38 214 ILE A O 1
ATOM 1646 N N . ALA A 1 215 ? 12.771 9.456 -31.307 1.00 78.81 215 ALA A N 1
ATOM 1647 C CA . ALA A 1 215 ? 12.832 10.005 -32.667 1.00 78.81 215 ALA A CA 1
ATOM 1648 C C . ALA A 1 215 ? 14.258 10.131 -33.236 1.00 78.81 215 ALA A C 1
ATOM 1650 O O . ALA A 1 215 ? 14.470 9.875 -34.420 1.00 78.81 215 ALA A O 1
ATOM 1651 N N . LEU A 1 216 ? 15.260 10.503 -32.431 1.00 63.91 216 LEU A N 1
ATOM 1652 C CA . LEU A 1 216 ? 16.609 10.856 -32.908 1.00 63.91 216 LEU A CA 1
ATOM 1653 C C . LEU A 1 216 ? 17.583 9.666 -32.954 1.00 63.91 216 LEU A C 1
ATOM 1655 O O . LEU A 1 216 ? 18.786 9.813 -32.752 1.00 63.91 216 LEU A O 1
ATOM 1659 N N . ARG A 1 217 ? 17.074 8.479 -33.304 1.00 60.56 217 ARG A N 1
ATOM 1660 C CA . ARG A 1 217 ? 17.812 7.200 -33.402 1.00 60.56 217 ARG A CA 1
ATOM 1661 C C . ARG A 1 217 ? 18.966 7.199 -34.430 1.00 60.56 217 ARG A C 1
ATOM 1663 O O . ARG A 1 217 ? 19.733 6.245 -34.482 1.00 60.56 217 ARG A O 1
ATOM 1670 N N . ARG A 1 218 ? 19.068 8.207 -35.302 1.00 57.50 218 ARG A N 1
ATOM 1671 C CA . ARG A 1 218 ? 20.044 8.271 -36.409 1.00 57.50 218 ARG A CA 1
ATOM 1672 C C . ARG A 1 218 ? 20.556 9.691 -36.654 1.00 57.50 218 ARG A C 1
ATOM 1674 O O . ARG A 1 218 ? 20.527 10.172 -37.781 1.00 57.50 218 ARG A O 1
ATOM 1681 N N . MET A 1 219 ? 20.972 10.394 -35.604 1.00 59.25 219 MET A N 1
ATOM 1682 C CA . MET A 1 219 ? 21.716 11.637 -35.802 1.00 59.25 219 MET A CA 1
ATOM 1683 C C . MET A 1 219 ? 23.214 11.335 -35.923 1.00 59.25 219 MET A C 1
ATOM 1685 O O . MET A 1 219 ? 23.797 10.884 -34.936 1.00 59.25 219 MET A O 1
ATOM 1689 N N . PRO A 1 220 ? 23.859 11.660 -37.063 1.00 59.56 220 PRO A N 1
ATOM 1690 C CA . PRO A 1 220 ? 25.317 11.585 -37.205 1.00 59.56 220 PRO A CA 1
ATOM 1691 C C . PRO A 1 220 ? 26.049 12.397 -36.127 1.00 59.56 220 PRO A C 1
ATOM 1693 O O . PRO A 1 220 ? 27.165 12.080 -35.755 1.00 59.56 220 PRO A O 1
ATOM 1696 N N . ALA A 1 221 ? 25.396 13.422 -35.567 1.00 60.59 221 ALA A N 1
ATOM 1697 C CA . ALA A 1 221 ? 25.936 14.251 -34.490 1.00 60.59 221 ALA A CA 1
ATOM 1698 C C . ALA A 1 221 ? 26.188 13.497 -33.168 1.00 60.59 221 ALA A C 1
ATOM 1700 O O . ALA A 1 221 ? 26.965 13.967 -32.339 1.00 60.59 221 ALA A O 1
ATOM 1701 N N . LEU A 1 222 ? 25.523 12.357 -32.941 1.00 61.09 222 LEU A N 1
ATOM 1702 C CA . LEU A 1 222 ? 25.783 11.509 -31.774 1.00 61.09 222 LEU A CA 1
ATOM 1703 C C . LEU A 1 222 ? 26.905 10.498 -32.041 1.00 61.09 222 LEU A C 1
ATOM 1705 O O . LEU A 1 222 ? 27.529 10.041 -31.081 1.00 61.09 222 LEU A O 1
ATOM 1709 N N . GLU A 1 223 ? 27.182 10.188 -33.312 1.00 59.72 223 GLU A N 1
ATOM 1710 C CA . GLU A 1 223 ? 28.296 9.344 -33.743 1.00 59.72 223 GLU A CA 1
ATOM 1711 C C . GLU A 1 223 ? 29.612 10.119 -33.563 1.00 59.72 223 GLU A C 1
ATOM 1713 O O . GLU A 1 223 ? 29.854 11.138 -34.202 1.00 59.72 223 GLU A O 1
ATOM 1718 N N . GLY A 1 224 ? 30.460 9.665 -32.637 1.00 62.75 224 GLY A N 1
ATOM 1719 C CA . GLY A 1 224 ? 31.754 10.296 -32.341 1.00 62.75 224 GLY A CA 1
ATOM 1720 C C . GLY A 1 224 ? 31.817 11.050 -31.011 1.00 62.75 224 GLY A C 1
ATOM 1721 O O . GLY A 1 224 ? 32.889 11.497 -30.614 1.00 62.75 224 GLY A O 1
ATOM 1722 N N . THR A 1 225 ? 30.713 11.139 -30.264 1.00 71.25 225 THR A N 1
ATOM 1723 C CA . THR A 1 225 ? 30.753 11.589 -28.861 1.00 71.25 225 THR A CA 1
ATOM 1724 C C . THR A 1 225 ? 31.515 10.587 -27.986 1.00 71.25 225 THR A C 1
ATOM 1726 O O . THR A 1 225 ? 31.452 9.381 -28.238 1.00 71.25 225 THR A O 1
ATOM 1729 N N . PHE A 1 226 ? 32.170 11.051 -26.912 1.00 74.81 226 PHE A N 1
ATOM 1730 C CA . PHE A 1 226 ? 32.892 10.186 -25.960 1.00 74.81 226 PHE A CA 1
ATOM 1731 C C . PHE A 1 226 ? 32.040 8.995 -25.488 1.00 74.81 226 PHE A C 1
ATOM 1733 O O . PHE A 1 226 ? 32.502 7.854 -25.479 1.00 74.81 226 PHE A O 1
ATOM 1740 N N . LEU A 1 227 ? 30.768 9.253 -25.163 1.00 71.06 227 LEU A N 1
ATOM 1741 C CA . LEU A 1 227 ? 29.820 8.222 -24.745 1.00 71.06 227 LEU A CA 1
ATOM 1742 C C . LEU A 1 227 ? 29.487 7.242 -25.877 1.00 71.06 227 LEU A C 1
ATOM 1744 O O . LEU A 1 227 ? 29.443 6.043 -25.624 1.00 71.06 227 LEU A O 1
ATOM 1748 N N . SER A 1 228 ? 29.309 7.714 -27.117 1.00 74.00 228 SER A N 1
ATOM 1749 C CA . SER A 1 228 ? 29.062 6.821 -28.259 1.00 74.00 228 SER A CA 1
ATOM 1750 C C . SER A 1 228 ? 30.244 5.907 -28.584 1.00 74.00 228 SER A C 1
ATOM 1752 O O . SER A 1 228 ? 30.038 4.759 -28.965 1.00 74.00 228 SER A O 1
ATOM 1754 N N . GLN A 1 229 ? 31.475 6.389 -28.388 1.00 74.50 229 GLN A N 1
ATOM 1755 C CA . GLN A 1 229 ? 32.693 5.626 -28.668 1.00 74.50 229 GLN A CA 1
ATOM 1756 C C . GLN A 1 229 ? 32.928 4.504 -27.647 1.00 74.50 229 GLN A C 1
ATOM 1758 O O . GLN A 1 229 ? 33.405 3.437 -28.018 1.00 74.50 229 GLN A O 1
ATOM 1763 N N . HIS A 1 230 ? 32.566 4.721 -26.377 1.00 75.94 230 HIS A N 1
ATOM 1764 C CA . HIS A 1 230 ? 32.785 3.745 -25.301 1.00 75.94 230 HIS A CA 1
ATOM 1765 C C . HIS A 1 230 ? 31.570 2.845 -25.033 1.00 75.94 230 HIS A C 1
ATOM 1767 O O . HIS A 1 230 ? 31.731 1.692 -24.639 1.00 75.94 230 HIS A O 1
ATOM 1773 N N . PHE A 1 231 ? 30.353 3.354 -25.246 1.00 68.25 231 PHE A N 1
ATOM 1774 C CA . PHE A 1 231 ? 29.099 2.696 -24.853 1.00 68.25 231 PHE A CA 1
ATOM 1775 C C . PHE A 1 231 ? 28.081 2.577 -26.002 1.00 68.25 231 PHE A C 1
ATOM 1777 O O . PHE A 1 231 ? 26.930 2.200 -25.777 1.00 68.25 231 PHE A O 1
ATOM 1784 N N . GLY A 1 232 ? 28.481 2.898 -27.235 1.00 73.38 232 GLY A N 1
ATOM 1785 C CA . GLY A 1 232 ? 27.606 2.878 -28.406 1.00 73.38 232 GLY A CA 1
ATOM 1786 C C . GLY A 1 232 ? 26.568 4.006 -28.419 1.00 73.38 232 GLY A C 1
ATOM 1787 O O . GLY A 1 232 ? 26.453 4.810 -27.491 1.00 73.38 232 GLY A O 1
ATOM 1788 N N . LEU A 1 233 ? 25.767 4.058 -29.487 1.00 69.94 233 LEU A N 1
ATOM 1789 C CA . LEU A 1 233 ? 24.760 5.107 -29.700 1.00 69.94 233 LEU A CA 1
ATOM 1790 C C . LEU A 1 233 ? 23.741 5.198 -28.542 1.00 69.94 233 LEU A C 1
ATOM 1792 O O . LEU A 1 233 ? 23.282 6.282 -28.196 1.00 69.94 233 LEU A O 1
ATOM 1796 N N . VAL A 1 234 ? 23.441 4.069 -27.893 1.00 72.06 234 VAL A N 1
ATOM 1797 C CA . VAL A 1 234 ? 22.561 3.985 -26.715 1.00 72.06 234 VAL A CA 1
ATOM 1798 C C . VAL A 1 234 ? 23.175 4.689 -25.509 1.00 72.06 234 VAL A C 1
ATOM 1800 O O . VAL A 1 234 ? 22.499 5.478 -24.847 1.00 72.06 234 VAL A O 1
ATOM 1803 N N . GLY A 1 235 ? 24.470 4.489 -25.251 1.00 74.19 235 GLY A N 1
ATOM 1804 C CA . GLY A 1 235 ? 25.183 5.186 -24.182 1.00 74.19 235 GLY A CA 1
ATOM 1805 C C . GLY A 1 235 ? 25.192 6.705 -24.362 1.00 74.19 235 GLY A C 1
ATOM 1806 O O . GLY A 1 235 ? 25.058 7.439 -23.385 1.00 74.19 235 GLY A O 1
ATOM 1807 N N . ALA A 1 236 ? 25.234 7.191 -25.607 1.00 75.38 236 ALA A N 1
ATOM 1808 C CA . ALA A 1 236 ? 25.135 8.622 -25.909 1.00 75.38 236 ALA A CA 1
ATOM 1809 C C . ALA A 1 236 ? 23.771 9.239 -25.536 1.00 75.38 236 ALA A C 1
ATOM 1811 O O . ALA A 1 236 ? 23.682 10.449 -25.338 1.00 75.38 236 ALA A O 1
ATOM 1812 N N . THR A 1 237 ? 22.721 8.425 -25.371 1.00 82.69 237 THR A N 1
ATOM 1813 C CA . THR A 1 237 ? 21.388 8.883 -24.931 1.00 82.69 237 THR A CA 1
ATOM 1814 C C . THR A 1 237 ? 21.195 8.875 -23.408 1.00 82.69 237 THR A C 1
ATOM 1816 O O . THR A 1 237 ? 20.146 9.302 -22.928 1.00 82.69 237 THR A O 1
ATOM 1819 N N . ALA A 1 238 ? 22.201 8.472 -22.619 1.00 84.44 238 ALA A N 1
ATOM 1820 C CA . ALA A 1 238 ? 22.136 8.485 -21.152 1.00 84.44 238 ALA A CA 1
ATOM 1821 C C . ALA A 1 238 ? 21.713 9.843 -20.533 1.00 84.44 238 ALA A C 1
ATOM 1823 O O . ALA A 1 238 ? 20.940 9.831 -19.572 1.00 84.44 238 ALA A O 1
ATOM 1824 N N . PRO A 1 239 ? 22.105 11.020 -21.072 1.00 88.62 239 PRO A N 1
ATOM 1825 C CA . PRO A 1 239 ? 21.601 12.304 -20.577 1.00 88.62 239 PRO A CA 1
ATOM 1826 C C . PRO A 1 239 ? 20.073 12.441 -20.653 1.00 88.62 239 PRO A C 1
ATOM 1828 O O . PRO A 1 239 ? 19.465 13.055 -19.778 1.00 88.62 239 PRO A O 1
ATOM 1831 N N . LEU A 1 240 ? 19.429 11.822 -21.648 1.00 89.88 240 LEU A N 1
ATOM 1832 C CA . LEU A 1 240 ? 17.970 11.828 -21.782 1.00 89.88 240 LEU A CA 1
ATOM 1833 C C . LEU A 1 240 ? 17.308 10.975 -20.691 1.00 89.88 240 LEU A C 1
ATOM 1835 O O . LEU A 1 240 ? 16.267 11.358 -20.164 1.00 89.88 240 LEU A O 1
ATOM 1839 N N . LEU A 1 241 ? 17.929 9.868 -20.266 1.00 89.19 241 LEU A N 1
ATOM 1840 C CA . LEU A 1 241 ? 17.452 9.120 -19.095 1.00 89.19 241 LEU A CA 1
ATOM 1841 C C . LEU A 1 241 ? 17.552 9.939 -17.813 1.00 89.19 241 LEU A C 1
ATOM 1843 O O . LEU A 1 241 ? 16.631 9.920 -16.998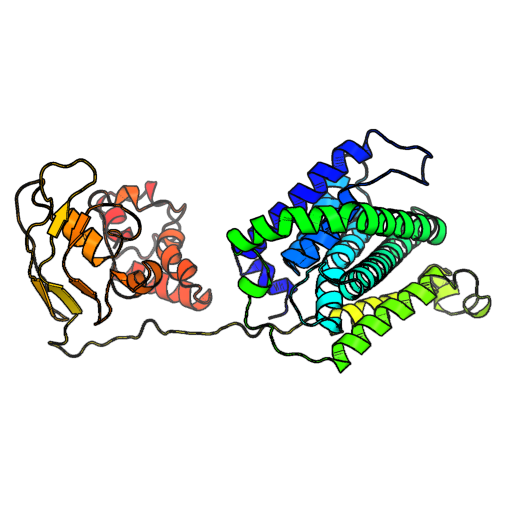 1.00 89.19 241 LEU A O 1
ATOM 1847 N N . ILE A 1 242 ? 18.643 10.689 -17.646 1.00 90.31 242 ILE A N 1
ATOM 1848 C CA . ILE A 1 242 ? 18.799 11.595 -16.506 1.00 90.31 242 ILE A CA 1
ATOM 1849 C C . ILE A 1 242 ? 17.682 12.646 -16.523 1.00 90.31 242 ILE A C 1
ATOM 1851 O O . ILE A 1 242 ? 17.074 12.893 -15.484 1.00 90.31 242 ILE A O 1
ATOM 1855 N N . MET A 1 243 ? 17.337 13.201 -17.691 1.00 92.88 243 MET A N 1
ATOM 1856 C CA . MET A 1 243 ? 16.191 14.109 -17.829 1.00 92.88 243 MET A CA 1
ATOM 1857 C C . MET A 1 243 ? 14.863 13.449 -17.436 1.00 92.88 243 MET A C 1
ATOM 1859 O O . MET A 1 243 ? 14.077 14.080 -16.730 1.00 92.88 243 MET A O 1
ATOM 1863 N N . VAL A 1 244 ? 14.616 12.191 -17.823 1.00 92.75 244 VAL A N 1
ATOM 1864 C CA . VAL A 1 244 ? 13.411 11.447 -17.405 1.00 92.75 244 VAL A CA 1
ATOM 1865 C C . VAL A 1 244 ? 13.368 11.279 -15.884 1.00 92.75 244 VAL A C 1
ATOM 1867 O O . VAL A 1 244 ? 12.333 11.528 -15.268 1.00 92.75 244 VAL A O 1
ATOM 1870 N N . ILE A 1 245 ? 14.490 10.912 -15.258 1.00 91.38 245 ILE A N 1
ATOM 1871 C CA . ILE A 1 245 ? 14.585 10.735 -13.802 1.00 91.38 245 ILE A CA 1
ATOM 1872 C C . ILE A 1 245 ? 14.368 12.066 -13.078 1.00 91.38 245 ILE A C 1
ATOM 1874 O O . ILE A 1 245 ? 13.559 12.135 -12.153 1.00 91.38 245 ILE A O 1
ATOM 1878 N N . ILE A 1 246 ? 15.049 13.134 -13.505 1.00 92.12 246 ILE A N 1
ATOM 1879 C CA . ILE A 1 246 ? 14.882 14.476 -12.933 1.00 92.12 246 ILE A CA 1
ATOM 1880 C C . ILE A 1 246 ? 13.429 14.919 -13.083 1.00 92.12 246 ILE A C 1
ATOM 1882 O O . ILE A 1 246 ? 12.824 15.358 -12.108 1.00 92.12 246 ILE A O 1
ATOM 1886 N N . GLY A 1 247 ? 12.846 14.755 -14.270 1.00 90.81 247 GLY A N 1
ATOM 1887 C CA . GLY A 1 247 ? 11.452 15.085 -14.523 1.00 90.81 247 GLY A CA 1
ATOM 1888 C C . GLY A 1 247 ? 10.500 14.325 -13.599 1.00 90.81 247 GLY A C 1
ATOM 1889 O O . GLY A 1 247 ? 9.652 14.940 -12.952 1.00 90.81 247 GLY A O 1
ATOM 1890 N N . ALA A 1 248 ? 10.702 13.015 -13.428 1.00 89.94 248 ALA A N 1
ATOM 1891 C CA . ALA A 1 248 ? 9.909 12.192 -12.517 1.00 89.94 248 ALA A CA 1
ATOM 1892 C C . ALA A 1 248 ? 10.048 12.661 -11.058 1.00 89.94 248 ALA A C 1
ATOM 1894 O O . ALA A 1 248 ? 9.048 12.796 -10.355 1.00 89.94 248 ALA A O 1
ATOM 1895 N N . VAL A 1 249 ? 11.263 12.993 -10.607 1.00 88.44 249 VAL A N 1
ATOM 1896 C CA . VAL A 1 249 ? 11.514 13.557 -9.269 1.00 88.44 249 VAL A CA 1
ATOM 1897 C C . VAL A 1 249 ? 10.837 14.919 -9.100 1.00 88.44 249 VAL A C 1
ATOM 1899 O O . VAL A 1 249 ? 10.271 15.203 -8.040 1.00 88.44 249 VAL A O 1
ATOM 1902 N N . LEU A 1 250 ? 10.833 15.771 -10.126 1.00 88.62 250 LEU A N 1
ATOM 1903 C CA . LEU A 1 250 ? 10.141 17.057 -10.076 1.00 88.62 250 LEU A CA 1
ATOM 1904 C C . LEU A 1 250 ? 8.624 16.893 -9.926 1.00 88.62 250 LEU A C 1
ATOM 1906 O O . LEU A 1 250 ? 8.019 17.719 -9.246 1.00 88.62 250 LEU A O 1
ATOM 1910 N N . LEU A 1 251 ? 8.046 15.813 -10.457 1.00 86.94 251 LEU A N 1
ATOM 1911 C CA . LEU A 1 251 ? 6.635 15.466 -10.276 1.00 86.94 251 LEU A CA 1
ATOM 1912 C C . LEU A 1 251 ? 6.303 14.895 -8.881 1.00 86.94 251 LEU A C 1
ATOM 1914 O O . LEU A 1 251 ? 5.140 14.914 -8.482 1.00 86.94 251 LEU A O 1
ATOM 1918 N N . THR A 1 252 ? 7.293 14.423 -8.110 1.00 83.94 252 THR A N 1
ATOM 1919 C CA . THR A 1 252 ? 7.058 13.896 -6.749 1.00 83.94 252 THR A CA 1
ATOM 1920 C C . THR A 1 252 ? 6.791 14.989 -5.716 1.00 83.94 252 THR A C 1
ATOM 1922 O O . THR A 1 252 ? 7.388 16.076 -5.743 1.00 83.94 252 THR A O 1
ATOM 1925 N N . ASN A 1 253 ? 5.984 14.659 -4.706 1.00 73.38 253 ASN A N 1
ATOM 1926 C CA . ASN A 1 253 ? 5.827 15.507 -3.524 1.00 73.38 253 ASN A CA 1
ATOM 1927 C C . ASN A 1 253 ? 6.616 15.047 -2.320 1.00 73.38 253 ASN A C 1
ATOM 1929 O O . ASN A 1 253 ? 6.864 13.864 -2.076 1.00 73.38 253 ASN A O 1
ATOM 1933 N N . ARG A 1 254 ? 6.931 16.042 -1.492 1.00 67.12 254 ARG A N 1
ATOM 1934 C CA . ARG A 1 254 ? 7.241 15.800 -0.095 1.00 67.12 254 ARG A CA 1
ATOM 1935 C C . ARG A 1 254 ? 5.921 15.680 0.645 1.00 67.12 254 ARG A C 1
ATOM 1937 O O . ARG A 1 254 ? 5.209 16.665 0.806 1.00 67.12 254 ARG A O 1
ATOM 1944 N N . ILE A 1 255 ? 5.624 14.473 1.104 1.00 58.47 255 ILE A N 1
ATOM 1945 C CA . ILE A 1 255 ? 4.542 14.254 2.052 1.00 58.47 255 ILE A CA 1
ATOM 1946 C C . ILE A 1 255 ? 5.008 14.845 3.379 1.00 58.47 255 ILE A C 1
ATOM 1948 O O . ILE A 1 255 ? 6.012 14.391 3.958 1.00 58.47 255 ILE A O 1
ATOM 1952 N N . ARG A 1 256 ? 4.298 15.884 3.832 1.00 53.22 256 ARG A N 1
ATOM 1953 C CA . ARG A 1 256 ? 4.239 16.196 5.256 1.00 53.22 256 ARG A CA 1
ATOM 1954 C C . ARG A 1 256 ? 3.430 15.068 5.869 1.00 53.22 256 ARG A C 1
ATOM 1956 O O . ARG A 1 256 ? 2.318 14.806 5.436 1.00 53.22 256 ARG A O 1
ATOM 1963 N N . MET A 1 257 ? 4.050 14.324 6.775 1.00 47.81 257 MET A N 1
ATOM 1964 C CA . MET A 1 257 ? 3.264 13.418 7.596 1.00 47.81 257 MET A CA 1
ATOM 1965 C C . MET A 1 257 ? 2.347 14.317 8.426 1.00 47.81 257 MET A C 1
ATOM 1967 O O . MET A 1 257 ? 2.873 15.290 8.987 1.00 47.81 257 MET A O 1
ATOM 1971 N N . PRO A 1 258 ? 1.049 14.010 8.557 1.00 42.97 258 PRO A N 1
ATOM 1972 C CA . PRO A 1 258 ? 0.302 14.494 9.693 1.00 42.97 258 PRO A CA 1
ATOM 1973 C C . PRO A 1 258 ? 0.975 13.886 10.915 1.00 42.97 258 PRO A C 1
ATOM 1975 O O . PRO A 1 258 ? 0.626 12.812 11.388 1.00 42.97 258 PRO A O 1
ATOM 1978 N N . VAL A 1 259 ? 1.959 14.591 11.457 1.00 41.78 259 VAL A N 1
ATOM 1979 C CA . VAL A 1 259 ? 2.316 14.478 12.861 1.00 41.78 259 VAL A CA 1
ATOM 1980 C C . VAL A 1 259 ? 1.203 15.222 13.597 1.00 41.78 259 VAL A C 1
ATOM 1982 O O . VAL A 1 259 ? 1.421 16.233 14.250 1.00 41.78 259 VAL A O 1
ATOM 1985 N N . ARG A 1 260 ? -0.044 14.753 13.446 1.00 39.66 260 ARG A N 1
ATOM 1986 C CA . ARG A 1 260 ? -1.050 14.975 14.472 1.00 39.66 260 ARG A CA 1
ATOM 1987 C C . ARG A 1 260 ? -0.742 13.948 15.536 1.00 39.66 260 ARG A C 1
ATOM 1989 O O . ARG A 1 260 ? -1.383 12.912 15.652 1.00 39.66 260 ARG A O 1
ATOM 1996 N N . VAL A 1 261 ? 0.275 14.293 16.316 1.00 42.06 261 VAL A N 1
ATOM 1997 C CA . VAL A 1 261 ? 0.284 13.962 17.728 1.00 42.06 261 VAL A CA 1
ATOM 1998 C C . VAL A 1 261 ? -0.962 14.668 18.250 1.00 42.06 261 VAL A C 1
ATOM 2000 O O . VAL A 1 261 ? -0.932 15.848 18.579 1.00 42.06 261 VAL A O 1
ATOM 2003 N N . ALA A 1 262 ? -2.103 13.981 18.240 1.00 37.81 262 ALA A N 1
ATOM 2004 C CA . ALA A 1 262 ? -2.863 14.044 19.463 1.00 37.81 262 ALA A CA 1
ATOM 2005 C C . ALA A 1 262 ? -1.926 13.333 20.434 1.00 37.81 262 ALA A C 1
ATOM 2007 O O . ALA A 1 262 ? -1.724 12.124 20.271 1.00 37.81 262 ALA A O 1
ATOM 2008 N N . PRO A 1 263 ? -1.243 14.042 21.351 1.00 37.59 263 PRO A N 1
ATOM 2009 C CA . PRO A 1 263 ? -0.740 13.317 22.493 1.00 37.59 263 PRO A CA 1
ATOM 2010 C C . PRO A 1 263 ? -1.962 12.538 22.983 1.00 37.59 263 PRO A C 1
ATOM 2012 O O . PRO A 1 263 ? -3.064 13.096 23.047 1.00 37.59 263 PRO A O 1
ATOM 2015 N N . LEU A 1 264 ? -1.806 11.248 23.281 1.00 44.25 264 LEU A N 1
ATOM 2016 C CA . LEU A 1 264 ? -2.592 10.747 24.396 1.00 44.25 264 LEU A CA 1
ATOM 2017 C C . LEU A 1 264 ? -2.218 11.732 25.489 1.00 44.25 264 LEU A C 1
ATOM 2019 O O . LEU A 1 264 ? -1.062 11.723 25.916 1.00 44.25 264 LEU A O 1
ATOM 2023 N N . MET A 1 265 ? -3.091 12.721 25.729 1.00 41.03 265 MET A N 1
ATOM 2024 C CA . MET A 1 265 ? -2.878 13.696 26.777 1.00 41.03 265 MET A CA 1
ATOM 2025 C C . MET A 1 265 ? -2.470 12.821 27.950 1.00 41.03 265 MET A C 1
ATOM 2027 O O . MET A 1 265 ? -3.180 11.864 28.276 1.00 41.03 265 MET A O 1
ATOM 2031 N N . GLU A 1 266 ? -1.324 13.105 28.559 1.00 47.25 266 GLU A N 1
ATOM 2032 C CA . GLU A 1 266 ? -1.228 12.845 29.982 1.00 47.25 266 GLU A CA 1
ATOM 2033 C C . GLU A 1 266 ? -2.311 13.743 30.578 1.00 47.25 266 GLU A C 1
ATOM 2035 O O . GLU A 1 266 ? -2.076 14.886 30.955 1.00 47.25 266 GLU A O 1
ATOM 2040 N N . VAL A 1 267 ? -3.559 13.272 30.510 1.00 51.31 267 VAL A N 1
ATOM 2041 C CA . VAL A 1 267 ? -4.626 13.766 31.339 1.00 51.31 267 VAL A CA 1
ATOM 2042 C C . VAL A 1 267 ? -4.148 13.278 32.686 1.00 51.31 267 VAL A C 1
ATOM 2044 O O . VAL A 1 267 ? -4.318 12.112 33.018 1.00 51.31 267 VAL A O 1
ATOM 2047 N N . THR A 1 268 ? -3.403 14.118 33.393 1.00 50.66 268 THR A N 1
ATOM 2048 C CA . THR A 1 268 ? -3.402 14.106 34.843 1.00 50.66 268 THR A CA 1
ATOM 2049 C C . THR A 1 268 ? -4.762 14.679 35.197 1.00 50.66 268 THR A C 1
ATOM 2051 O O . THR A 1 268 ? -4.919 15.901 35.222 1.00 50.66 268 THR A O 1
ATOM 2054 N N . PRO A 1 269 ? -5.796 13.832 35.334 1.00 57.47 269 PRO A N 1
ATOM 2055 C CA . PRO A 1 269 ? -7.123 14.339 35.589 1.00 57.47 269 PRO A CA 1
ATOM 2056 C C . PRO A 1 269 ? -7.066 14.978 36.968 1.00 57.47 269 PRO A C 1
ATOM 2058 O O . PRO A 1 269 ? -6.422 14.452 37.884 1.00 57.47 269 PRO A O 1
ATOM 2061 N N . SER A 1 270 ? -7.709 16.126 37.127 1.00 60.84 270 SER A N 1
ATOM 2062 C CA . SER A 1 270 ? -7.844 16.671 38.471 1.00 60.84 270 SER A CA 1
ATOM 2063 C C . SER A 1 270 ? -8.763 15.742 39.272 1.00 60.84 270 SER A C 1
ATOM 2065 O O . SER A 1 270 ? -9.764 15.244 38.752 1.00 60.84 270 SER A O 1
ATOM 2067 N N . ALA A 1 271 ? -8.388 15.427 40.516 1.00 61.56 271 ALA A N 1
ATOM 2068 C CA . ALA A 1 271 ? -9.178 14.534 41.361 1.00 61.56 271 ALA A CA 1
ATOM 2069 C C . ALA A 1 271 ? -10.622 15.059 41.464 1.00 61.56 271 ALA A C 1
ATOM 2071 O O . ALA A 1 271 ? -10.830 16.220 41.815 1.00 61.56 271 ALA A O 1
ATOM 2072 N N . GLY A 1 272 ? -11.604 14.213 41.135 1.00 67.19 272 GLY A N 1
ATOM 2073 C CA . GLY A 1 272 ? -13.027 14.576 41.116 1.00 67.19 272 GLY A CA 1
ATOM 2074 C C . GLY A 1 272 ? -13.590 14.993 39.750 1.00 67.19 272 GLY A C 1
ATOM 2075 O O . GLY A 1 272 ? -14.803 15.163 39.628 1.00 67.19 272 GLY A O 1
ATOM 2076 N N . GLU A 1 273 ? -12.773 15.109 38.700 1.00 84.69 273 GLU A N 1
ATOM 2077 C CA . GLU A 1 273 ? -13.286 15.319 37.341 1.00 84.69 273 GLU A CA 1
ATOM 2078 C C . GLU A 1 273 ? -14.065 14.085 36.845 1.00 84.69 273 GLU A C 1
ATOM 2080 O O . GLU A 1 273 ? -13.743 12.941 37.179 1.00 84.69 273 GLU A O 1
ATOM 2085 N N . LEU A 1 274 ? -15.116 14.313 36.057 1.00 88.38 274 LEU A N 1
ATOM 2086 C CA . LEU A 1 274 ? -15.967 13.259 35.509 1.00 88.38 274 LEU A CA 1
ATOM 2087 C C . LEU A 1 274 ? -15.204 12.427 34.463 1.00 88.38 274 LEU A C 1
ATOM 2089 O O . LEU A 1 274 ? -14.808 12.955 33.424 1.00 88.38 274 LEU A O 1
ATOM 2093 N N . ALA A 1 275 ? -15.052 11.122 34.697 1.00 92.19 275 ALA A N 1
ATOM 2094 C CA . ALA A 1 275 ? -14.409 10.212 33.747 1.00 92.19 275 ALA A CA 1
ATOM 2095 C C . ALA A 1 275 ? -15.412 9.704 32.703 1.00 92.19 275 ALA A C 1
ATOM 2097 O O . ALA A 1 275 ? -15.199 9.833 31.494 1.00 92.19 275 ALA A O 1
ATOM 2098 N N . TRP A 1 276 ? -16.538 9.157 33.160 1.00 95.12 276 TRP A N 1
ATOM 2099 C CA . TRP A 1 276 ? -17.636 8.738 32.294 1.00 95.12 276 TRP A CA 1
ATOM 2100 C C . TRP A 1 276 ? -18.975 8.778 33.027 1.00 95.12 276 TRP A C 1
ATOM 2102 O O . TRP A 1 276 ? -19.047 8.722 34.254 1.00 95.12 276 TRP A O 1
ATOM 2112 N N . GLN A 1 277 ? -20.048 8.886 32.249 1.00 96.69 277 GLN A N 1
ATOM 2113 C CA . GLN A 1 277 ? -21.417 8.860 32.747 1.00 96.69 277 GLN A CA 1
ATOM 2114 C C . GLN A 1 277 ? -22.331 8.087 31.805 1.00 96.69 277 GLN A C 1
ATOM 2116 O O . GLN A 1 277 ? -22.146 8.071 30.585 1.00 96.69 277 GLN A O 1
ATOM 2121 N N . VAL A 1 278 ? -23.347 7.485 32.401 1.00 97.56 278 VAL A N 1
ATOM 2122 C CA . VAL A 1 278 ? -24.423 6.752 31.756 1.00 97.56 278 VAL A CA 1
ATOM 2123 C C . VAL A 1 278 ? -25.734 7.329 32.277 1.00 97.56 278 VAL A C 1
ATOM 2125 O O . VAL A 1 278 ? -25.927 7.380 33.492 1.00 97.56 278 VAL A O 1
ATOM 2128 N N . SER A 1 279 ? -26.620 7.739 31.371 1.00 97.81 279 SER A N 1
ATOM 2129 C CA . SER A 1 279 ? -27.910 8.353 31.696 1.00 97.81 279 SER A CA 1
ATOM 2130 C C . SER A 1 279 ? -29.041 7.615 30.987 1.00 97.81 279 SER A C 1
ATOM 2132 O O . SER A 1 279 ? -29.063 7.545 29.756 1.00 97.81 279 SER A O 1
ATOM 2134 N N . HIS A 1 280 ? -29.984 7.083 31.764 1.00 97.81 280 HIS A N 1
ATOM 2135 C CA . HIS A 1 280 ? -31.169 6.358 31.299 1.00 97.81 280 HIS A CA 1
ATOM 2136 C C . HIS A 1 280 ? -30.887 5.235 30.286 1.00 97.81 280 HIS A C 1
ATOM 2138 O O . HIS A 1 280 ? -31.666 4.992 29.362 1.00 97.81 280 HIS A O 1
ATOM 2144 N N . LEU A 1 281 ? -29.752 4.543 30.435 1.00 97.56 281 LEU A N 1
ATOM 2145 C CA . LEU A 1 281 ? -29.302 3.563 29.452 1.00 97.56 281 LEU A CA 1
ATOM 2146 C C . LEU A 1 281 ? -30.133 2.283 29.522 1.00 97.56 281 LEU A C 1
ATOM 2148 O O . LEU A 1 281 ? -30.096 1.542 30.507 1.00 97.56 281 LEU A O 1
ATOM 2152 N N . SER A 1 282 ? -30.813 1.987 28.422 1.00 96.94 282 SER A N 1
ATOM 2153 C CA . SER A 1 282 ? -31.517 0.731 28.196 1.00 96.94 282 SER A CA 1
ATOM 2154 C C . SER A 1 282 ? -31.029 0.086 26.907 1.00 96.94 282 SER A C 1
ATOM 2156 O O . SER A 1 282 ? -30.841 0.764 25.901 1.00 96.94 282 SER A O 1
ATOM 2158 N N . PHE A 1 283 ? -30.830 -1.232 26.926 1.00 96.56 283 PHE A N 1
ATOM 2159 C CA . PHE A 1 283 ? -30.346 -1.966 25.758 1.00 96.56 283 PHE A CA 1
ATOM 2160 C C . PHE A 1 283 ? -30.988 -3.347 25.641 1.00 96.56 283 PHE A C 1
ATOM 2162 O O . PHE A 1 283 ? -31.059 -4.079 26.634 1.00 96.56 283 PHE A O 1
ATOM 2169 N N . ALA A 1 284 ? -31.405 -3.718 24.432 1.00 95.81 284 ALA A N 1
ATOM 2170 C CA . ALA A 1 284 ? -31.876 -5.055 24.082 1.00 95.81 284 ALA A CA 1
ATOM 2171 C C . ALA A 1 284 ? -31.124 -5.595 22.856 1.00 95.81 284 ALA A C 1
ATOM 2173 O O . ALA A 1 284 ? -30.901 -4.885 21.875 1.00 95.81 284 ALA A O 1
ATOM 2174 N N . TYR A 1 285 ? -30.731 -6.871 22.910 1.00 94.44 285 TYR A N 1
ATOM 2175 C CA . TYR A 1 285 ? -30.157 -7.550 21.749 1.00 94.44 285 TYR A CA 1
ATOM 2176 C C . TYR A 1 285 ? -31.247 -7.847 20.705 1.00 94.44 285 TYR A C 1
ATOM 2178 O O . TYR A 1 285 ? -32.396 -8.075 21.090 1.00 94.44 285 TYR A O 1
ATOM 2186 N N . PRO A 1 286 ? -30.904 -7.908 19.404 1.00 92.44 286 PRO A N 1
ATOM 2187 C CA . PRO A 1 286 ? -31.864 -8.231 18.354 1.00 92.44 286 PRO A CA 1
ATOM 2188 C C . PRO A 1 286 ? -32.588 -9.551 18.633 1.00 92.44 286 PRO A C 1
ATOM 2190 O O . PRO A 1 286 ? -31.948 -10.564 18.911 1.00 92.44 286 PRO A O 1
ATOM 2193 N N . GLY A 1 287 ? -33.920 -9.531 18.554 1.00 87.62 287 GLY A N 1
ATOM 2194 C CA . GLY A 1 287 ? -34.759 -10.712 18.785 1.00 87.62 287 GLY A CA 1
ATOM 2195 C C . GLY A 1 287 ? -34.888 -11.144 20.250 1.00 87.62 287 GLY A C 1
ATOM 2196 O O . GLY A 1 287 ? -35.387 -12.235 20.505 1.00 87.62 287 GLY A O 1
ATOM 2197 N N . SER A 1 288 ? -34.437 -10.331 21.210 1.00 88.62 288 SER A N 1
ATOM 2198 C CA . SER A 1 288 ? -34.659 -10.580 22.637 1.00 88.62 288 SER A CA 1
ATOM 2199 C C . SER A 1 288 ? -35.954 -9.925 23.111 1.00 88.62 288 SER A C 1
ATOM 2201 O O . SER A 1 288 ? -36.104 -8.711 23.001 1.00 88.62 288 SER A O 1
ATOM 2203 N N . ASP A 1 289 ? -36.825 -10.698 23.762 1.00 83.69 289 ASP A N 1
ATOM 2204 C CA . ASP A 1 289 ? -38.032 -10.181 24.431 1.00 83.69 289 ASP A CA 1
ATOM 2205 C C . ASP A 1 289 ? -37.717 -9.423 25.734 1.00 83.69 289 ASP A C 1
ATOM 2207 O O . ASP A 1 289 ? -38.599 -8.865 26.388 1.00 83.69 289 ASP A O 1
ATOM 2211 N N . SER A 1 290 ? -36.448 -9.421 26.157 1.00 89.12 290 SER A N 1
ATOM 2212 C CA . SER A 1 290 ? -36.014 -8.773 27.390 1.00 89.12 290 SER A CA 1
ATOM 2213 C C . SER A 1 290 ? -34.820 -7.847 27.179 1.00 89.12 290 SER A C 1
ATOM 2215 O O . SER A 1 290 ? -33.854 -8.163 26.479 1.00 89.12 290 SER A O 1
ATOM 2217 N N . HIS A 1 291 ? -34.877 -6.696 27.845 1.00 91.88 291 HIS A N 1
ATOM 2218 C CA . HIS A 1 291 ? -33.762 -5.764 27.929 1.00 91.88 291 HIS A CA 1
ATOM 2219 C C . HIS A 1 291 ? -32.641 -6.330 28.803 1.00 91.88 291 HIS A C 1
ATOM 2221 O O . HIS A 1 291 ? -32.878 -6.684 29.963 1.00 91.88 291 HIS A O 1
ATOM 2227 N N . ALA A 1 292 ? -31.424 -6.342 28.254 1.00 95.69 292 ALA A N 1
ATOM 2228 C CA . ALA A 1 292 ? -30.195 -6.688 28.961 1.00 95.69 292 ALA A CA 1
ATOM 2229 C C . ALA A 1 292 ? -29.739 -5.569 29.913 1.00 95.69 292 ALA A C 1
ATOM 2231 O O . ALA A 1 292 ? -29.115 -5.859 30.928 1.00 95.69 292 ALA A O 1
ATOM 2232 N N . LEU A 1 293 ? -30.051 -4.308 29.597 1.00 97.12 293 LEU A N 1
ATOM 2233 C CA . LEU A 1 293 ? -29.883 -3.144 30.475 1.00 97.12 293 LEU A CA 1
ATOM 2234 C C . LEU A 1 293 ? -31.208 -2.384 30.543 1.00 97.12 293 LEU A C 1
ATOM 2236 O O . LEU A 1 293 ? -31.849 -2.210 29.506 1.00 97.12 293 LEU A O 1
ATOM 2240 N N . ARG A 1 294 ? -31.611 -1.936 31.736 1.00 96.31 294 ARG A N 1
ATOM 2241 C CA . ARG A 1 294 ? -32.883 -1.239 31.977 1.00 96.31 294 ARG A CA 1
ATOM 2242 C C . ARG A 1 294 ? -32.634 0.012 32.808 1.00 96.31 294 ARG A C 1
ATOM 2244 O O . ARG A 1 294 ? -32.285 -0.118 33.975 1.00 96.31 294 ARG A O 1
ATOM 2251 N N . ASP A 1 295 ? -32.817 1.174 32.190 1.00 97.00 295 ASP A N 1
ATOM 2252 C CA . ASP A 1 295 ? -32.751 2.506 32.809 1.00 97.00 295 ASP A CA 1
ATOM 2253 C C . ASP A 1 295 ? -31.543 2.709 33.745 1.00 97.00 295 ASP A C 1
ATOM 2255 O O . ASP A 1 295 ? -31.652 3.142 34.893 1.00 97.00 295 ASP A O 1
ATOM 2259 N N . ILE A 1 296 ? -30.357 2.338 33.259 1.00 97.69 296 ILE A N 1
ATOM 2260 C CA . ILE A 1 296 ? -29.126 2.433 34.041 1.00 97.69 296 ILE A CA 1
ATOM 2261 C C . ILE A 1 296 ? -28.669 3.888 34.101 1.00 97.69 296 ILE A C 1
ATOM 2263 O O . ILE A 1 296 ? -28.481 4.538 33.072 1.00 97.69 296 ILE A O 1
ATOM 2267 N N . ASN A 1 297 ? -28.434 4.363 35.321 1.00 97.56 297 ASN A N 1
ATOM 2268 C CA . ASN A 1 297 ? -27.864 5.669 35.615 1.00 97.56 297 ASN A CA 1
ATOM 2269 C C . ASN A 1 297 ? -26.630 5.457 36.496 1.00 97.56 297 ASN A C 1
ATOM 2271 O O . ASN A 1 297 ? -26.742 4.922 37.599 1.00 97.56 297 ASN A O 1
ATOM 2275 N N . LEU A 1 298 ? -25.449 5.802 35.985 1.00 96.38 298 LEU A N 1
ATOM 2276 C CA . LEU A 1 298 ? -24.183 5.568 36.678 1.00 96.38 298 LEU A CA 1
ATOM 2277 C C . LEU A 1 298 ? -23.156 6.623 36.282 1.00 96.38 298 LEU A C 1
ATOM 2279 O O . LEU A 1 298 ? -23.002 6.941 35.106 1.00 96.38 298 LEU A O 1
ATOM 2283 N N . VAL A 1 299 ? -22.433 7.134 37.270 1.00 95.69 299 VAL A N 1
ATOM 2284 C CA . VAL A 1 299 ? -21.406 8.161 37.104 1.00 95.69 299 VAL A CA 1
ATOM 2285 C C . VAL A 1 299 ? -20.124 7.671 37.758 1.00 95.69 299 VAL A C 1
ATOM 2287 O O . VAL A 1 299 ? -20.171 7.067 38.826 1.00 95.69 299 VAL A O 1
ATOM 2290 N N . GLN A 1 300 ? -18.997 7.931 37.104 1.00 93.94 300 GLN A N 1
ATOM 2291 C CA . GLN A 1 300 ? -17.667 7.616 37.599 1.00 93.94 300 GLN A CA 1
ATOM 2292 C C . GLN A 1 300 ? -16.781 8.851 37.484 1.00 93.94 300 GLN A C 1
ATOM 2294 O O . GLN A 1 300 ? -16.630 9.424 36.398 1.00 93.94 300 GLN A O 1
ATOM 2299 N N . HIS A 1 301 ? -16.115 9.192 38.582 1.00 92.50 301 HIS A N 1
ATOM 2300 C CA . HIS A 1 301 ? -15.072 10.205 38.602 1.00 92.50 301 HIS A CA 1
ATOM 2301 C C . HIS A 1 301 ? -13.681 9.579 38.460 1.00 92.50 301 HIS A C 1
ATOM 2303 O O . HIS A 1 301 ? -13.452 8.385 38.686 1.00 92.50 301 HIS A O 1
ATOM 2309 N N . TRP A 1 302 ? -12.721 10.399 38.052 1.00 89.50 302 TRP A N 1
ATOM 2310 C CA . TRP A 1 302 ? -11.324 10.000 37.980 1.00 89.50 302 TRP A CA 1
ATOM 2311 C C . TRP A 1 302 ? -10.769 9.618 39.357 1.00 89.50 302 TRP A C 1
ATOM 2313 O O . TRP A 1 302 ? -10.977 10.322 40.343 1.00 89.50 302 TRP A O 1
ATOM 2323 N N . GLY A 1 303 ? -10.032 8.505 39.406 1.00 85.81 303 GLY A N 1
ATOM 2324 C CA . GLY A 1 303 ? -9.425 7.971 40.631 1.00 85.81 303 GLY A CA 1
ATOM 2325 C C . GLY A 1 303 ? -10.341 7.068 41.464 1.00 85.81 303 GLY A C 1
ATOM 2326 O O . GLY A 1 303 ? -9.864 6.413 42.387 1.00 85.81 303 GLY A O 1
ATOM 2327 N N . GLU A 1 304 ? -11.628 6.977 41.133 1.00 91.00 304 GLU A N 1
ATOM 2328 C CA . GLU A 1 304 ? -12.545 6.045 41.791 1.00 91.00 304 GLU A CA 1
ATOM 2329 C C . GLU A 1 304 ? -12.401 4.621 41.226 1.00 91.00 304 GLU A C 1
ATOM 2331 O O . GLU A 1 304 ? -12.007 4.407 40.080 1.00 91.00 304 GLU A O 1
ATOM 2336 N N . THR A 1 305 ? -12.768 3.618 42.021 1.00 92.69 305 THR A N 1
ATOM 2337 C CA . THR A 1 305 ? -12.911 2.231 41.561 1.00 92.69 305 THR A CA 1
ATOM 2338 C C . THR A 1 305 ? -14.325 1.764 41.871 1.00 92.69 305 THR A C 1
ATOM 2340 O O . THR A 1 305 ? -14.682 1.615 43.038 1.00 92.69 305 THR A O 1
ATOM 2343 N N . ILE A 1 306 ? -15.127 1.526 40.832 1.00 93.31 306 ILE A N 1
ATOM 2344 C CA . ILE A 1 306 ? -16.493 1.011 40.971 1.00 93.31 306 ILE A CA 1
ATOM 2345 C C . ILE A 1 306 ? -16.510 -0.495 40.712 1.00 93.31 306 ILE A C 1
ATOM 2347 O O . ILE A 1 306 ? -16.015 -0.980 39.695 1.00 93.31 306 ILE A O 1
ATOM 2351 N N . ILE A 1 307 ? -17.139 -1.239 41.623 1.00 94.88 307 ILE A N 1
ATOM 2352 C CA . ILE A 1 307 ? -17.405 -2.670 41.466 1.00 94.88 307 ILE A CA 1
ATOM 2353 C C . ILE A 1 307 ? -18.882 -2.849 41.109 1.00 94.88 307 ILE A C 1
ATOM 2355 O O . ILE A 1 307 ? -19.764 -2.575 41.921 1.00 94.88 307 ILE A O 1
ATOM 2359 N N . VAL A 1 308 ? -19.160 -3.353 39.904 1.00 93.50 308 VAL A N 1
ATOM 2360 C CA . VAL A 1 308 ? -20.524 -3.686 39.460 1.00 93.50 308 VAL A CA 1
ATOM 2361 C C . VAL A 1 308 ? -20.789 -5.172 39.695 1.00 93.50 308 VAL A C 1
ATOM 2363 O O . VAL A 1 308 ? -20.240 -6.034 39.008 1.00 93.50 308 VAL A O 1
ATOM 2366 N N . MET A 1 309 ? -21.656 -5.480 40.659 1.00 93.75 309 MET A N 1
ATOM 2367 C CA . MET A 1 309 ? -22.018 -6.853 41.024 1.00 93.75 309 MET A CA 1
ATOM 2368 C C . MET A 1 309 ? -23.425 -7.219 40.548 1.00 93.75 309 MET A C 1
ATOM 2370 O O . MET A 1 309 ? -24.297 -6.370 40.401 1.00 93.75 309 MET A O 1
ATOM 2374 N N . GLY A 1 310 ? -23.652 -8.509 40.313 1.00 93.44 310 GLY A N 1
ATOM 2375 C CA . GLY A 1 310 ? -24.955 -9.043 39.922 1.00 93.44 310 GLY A CA 1
ATOM 2376 C C . GLY A 1 310 ? -24.838 -10.456 39.362 1.00 93.44 310 GLY A C 1
ATOM 2377 O O . GLY A 1 310 ? -23.750 -10.873 38.950 1.00 93.44 310 GLY A O 1
ATOM 2378 N N . ALA A 1 311 ? -25.954 -11.183 39.304 1.00 92.62 311 ALA A N 1
ATOM 2379 C CA . ALA A 1 311 ? -26.007 -12.545 38.770 1.00 92.62 311 ALA A CA 1
ATOM 2380 C C . ALA A 1 311 ? -25.489 -12.638 37.319 1.00 92.62 311 ALA A C 1
ATOM 2382 O O . ALA A 1 311 ? -25.390 -11.635 36.597 1.00 92.62 311 ALA A O 1
ATOM 2383 N N . SER A 1 312 ? -25.135 -13.846 36.870 1.00 91.06 312 SER A N 1
ATOM 2384 C CA . SER A 1 312 ? -24.856 -14.076 35.446 1.00 91.06 312 SER A CA 1
ATOM 2385 C C . SER A 1 312 ? -26.068 -13.652 34.607 1.00 91.06 312 SER A C 1
ATOM 2387 O O . SER A 1 312 ? -27.205 -13.854 35.021 1.00 91.06 312 SER A O 1
ATOM 2389 N N . GLY A 1 313 ? -25.831 -12.995 33.471 1.00 89.06 313 GLY A N 1
ATOM 2390 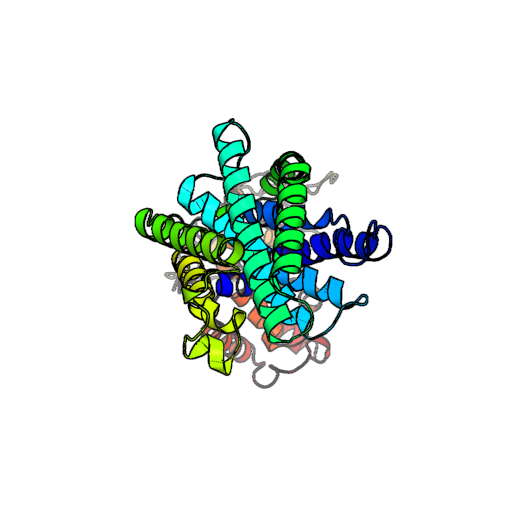C CA . GLY A 1 313 ? -26.905 -12.450 32.631 1.00 89.06 313 GLY A CA 1
ATOM 2391 C C . GLY A 1 313 ? -27.481 -11.094 33.067 1.00 89.06 313 GLY A C 1
ATOM 2392 O O . GLY A 1 313 ? -28.236 -10.508 32.305 1.00 89.06 313 GLY A O 1
ATOM 2393 N N . ALA A 1 314 ? -27.070 -10.518 34.204 1.00 92.75 314 ALA A N 1
ATOM 2394 C CA . ALA A 1 314 ? -27.558 -9.208 34.674 1.00 92.75 314 ALA A CA 1
ATOM 2395 C C . ALA A 1 314 ? -27.104 -7.984 33.834 1.00 92.75 314 ALA A C 1
ATOM 2397 O O . ALA A 1 314 ? -27.189 -6.856 34.299 1.00 92.75 314 ALA A O 1
ATOM 2398 N N . GLY A 1 315 ? -26.539 -8.185 32.638 1.00 94.44 315 GLY A N 1
ATOM 2399 C CA . GLY A 1 315 ? -26.143 -7.090 31.740 1.00 94.44 315 GLY A CA 1
ATOM 2400 C C . GLY A 1 315 ? -24.759 -6.473 31.973 1.00 94.44 315 GLY A C 1
ATOM 2401 O O . GLY A 1 315 ? -24.356 -5.611 31.204 1.00 94.44 315 GLY A O 1
ATOM 2402 N N . LYS A 1 316 ? -23.977 -6.933 32.958 1.00 96.19 316 LYS A N 1
ATOM 2403 C CA . LYS A 1 316 ? -22.650 -6.362 33.296 1.00 96.19 316 LYS A CA 1
ATOM 2404 C C . LYS A 1 316 ? -21.711 -6.218 32.089 1.00 96.19 316 LYS A C 1
ATOM 2406 O O . LYS A 1 316 ? -21.213 -5.134 31.812 1.00 96.19 316 LYS A O 1
ATOM 2411 N N . SER A 1 317 ? -21.517 -7.290 31.320 1.00 94.81 317 SER A N 1
ATOM 2412 C CA . SER A 1 317 ? -20.662 -7.250 30.125 1.00 94.81 317 SER A CA 1
ATOM 2413 C C . SER A 1 317 ? -21.251 -6.370 29.018 1.00 94.81 317 SER A C 1
ATOM 2415 O O . SER A 1 317 ? -20.504 -5.764 28.256 1.00 94.81 317 SER A O 1
ATOM 2417 N N . THR A 1 318 ? -22.582 -6.270 28.938 1.00 95.88 318 THR A N 1
ATOM 2418 C CA . THR A 1 318 ? -23.270 -5.348 28.023 1.00 95.88 318 THR A CA 1
ATOM 2419 C C . THR A 1 318 ? -22.973 -3.897 28.404 1.00 95.88 318 THR A C 1
ATOM 2421 O O . THR A 1 318 ? -22.632 -3.113 27.527 1.00 95.88 318 THR A O 1
ATOM 2424 N N . LEU A 1 319 ? -22.995 -3.553 29.698 1.00 96.56 319 LEU A N 1
ATOM 2425 C CA . LEU A 1 319 ? -22.629 -2.217 30.181 1.00 96.56 319 LEU A CA 1
ATOM 2426 C C . LEU A 1 319 ? -21.194 -1.844 29.774 1.00 96.56 319 LEU A C 1
ATOM 2428 O O . LEU A 1 319 ? -20.981 -0.771 29.214 1.00 96.56 319 LEU A O 1
ATOM 2432 N N . CYS A 1 320 ? -20.224 -2.750 29.955 1.00 95.75 320 CYS A N 1
ATOM 2433 C CA . CYS A 1 320 ? -18.838 -2.523 29.523 1.00 95.75 320 CYS A CA 1
ATOM 2434 C C . CYS A 1 320 ? -18.716 -2.299 28.002 1.00 95.75 320 CYS A C 1
ATOM 2436 O O . CYS A 1 320 ? -17.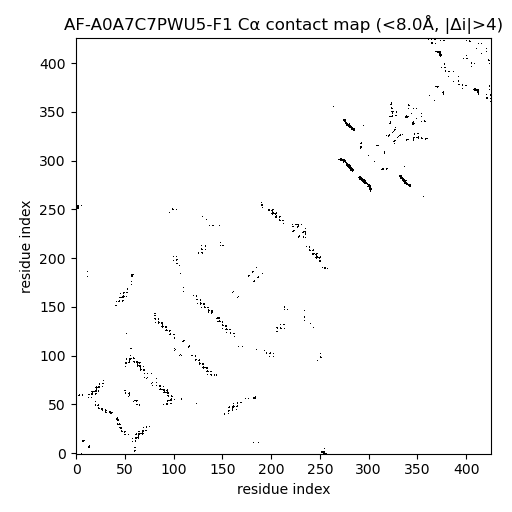944 -1.452 27.545 1.00 95.75 320 CYS A O 1
ATOM 2438 N N . LYS A 1 321 ? -19.493 -3.037 27.198 1.00 95.50 321 LYS A N 1
ATOM 2439 C CA . LYS A 1 321 ? -19.536 -2.864 25.736 1.00 95.50 321 LYS A CA 1
ATOM 2440 C C . LYS A 1 321 ? -20.162 -1.530 25.318 1.00 95.50 321 LYS A C 1
ATOM 2442 O O . LYS A 1 321 ? -19.703 -0.947 24.340 1.00 95.50 321 LYS A O 1
ATOM 2447 N N . CYS A 1 322 ? -21.169 -1.043 26.044 1.00 96.19 322 CYS A N 1
ATOM 2448 C CA . CYS A 1 322 ? -21.746 0.283 25.812 1.00 96.19 322 CYS A CA 1
ATOM 2449 C C . CYS A 1 322 ? -20.740 1.395 26.139 1.00 96.19 322 CYS A C 1
ATOM 2451 O O . CYS A 1 322 ? -20.575 2.317 25.351 1.00 96.19 322 CYS A O 1
ATOM 2453 N N . LEU A 1 323 ? -20.011 1.288 27.256 1.00 95.75 323 LEU A N 1
ATOM 2454 C CA . LEU A 1 323 ? -18.994 2.277 27.648 1.00 95.75 323 LEU A CA 1
ATOM 2455 C C . LEU A 1 323 ? -17.853 2.402 26.625 1.00 95.75 323 LEU A C 1
ATOM 2457 O O . LEU A 1 323 ? -17.330 3.488 26.399 1.00 95.75 323 LEU A O 1
ATOM 2461 N N . THR A 1 324 ? -17.476 1.297 25.983 1.00 95.00 324 THR A N 1
ATOM 2462 C CA . THR A 1 324 ? -16.370 1.244 25.006 1.00 95.00 324 THR A CA 1
ATOM 2463 C C . THR A 1 324 ? -16.802 1.557 23.571 1.00 95.00 324 THR A C 1
ATOM 2465 O O . THR A 1 324 ? -15.964 1.628 22.673 1.00 95.00 324 THR A O 1
ATOM 2468 N N . GLY A 1 325 ? -18.104 1.737 23.332 1.00 94.44 325 GLY A N 1
ATOM 2469 C CA . GLY A 1 325 ? -18.667 1.965 22.002 1.00 94.44 325 GLY A CA 1
ATOM 2470 C C . GLY A 1 325 ? -18.759 0.717 21.121 1.00 94.44 325 GLY A C 1
ATOM 2471 O O . GLY A 1 325 ? -19.200 0.821 19.980 1.00 94.44 325 GLY A O 1
ATOM 2472 N N . ILE A 1 326 ? -18.405 -0.475 21.620 1.00 94.75 326 ILE A N 1
ATOM 2473 C CA . ILE A 1 326 ? -18.671 -1.742 20.911 1.00 94.75 326 ILE A CA 1
ATOM 2474 C C . ILE A 1 326 ? -20.174 -1.866 20.634 1.00 94.75 326 ILE A C 1
ATOM 2476 O O . ILE A 1 326 ? -20.578 -2.238 19.534 1.00 94.75 326 ILE A O 1
ATOM 2480 N N . ILE A 1 327 ? -20.995 -1.501 21.616 1.00 94.81 327 ILE A N 1
ATOM 2481 C CA . ILE A 1 327 ? -22.408 -1.188 21.416 1.00 94.81 327 ILE A CA 1
ATOM 2482 C C . ILE A 1 327 ? -22.517 0.347 21.388 1.00 94.81 327 ILE A C 1
ATOM 2484 O O . ILE A 1 327 ? -22.030 0.981 22.324 1.00 94.81 327 ILE A O 1
ATOM 2488 N N . PRO A 1 328 ? -23.122 0.969 20.358 1.00 90.50 328 PRO A N 1
ATOM 2489 C CA . PRO A 1 328 ? -23.879 0.347 19.264 1.00 90.50 328 PRO A CA 1
ATOM 2490 C C . PRO A 1 328 ? -23.082 0.112 17.963 1.00 90.50 328 PRO A C 1
ATOM 2492 O O . PRO A 1 328 ? -23.649 -0.390 16.998 1.00 90.50 328 PRO A O 1
ATOM 2495 N N . HIS A 1 329 ? -21.801 0.496 17.884 1.00 91.31 329 HIS A N 1
ATOM 2496 C CA . HIS A 1 329 ? -21.100 0.607 16.591 1.00 91.31 329 HIS A CA 1
ATOM 2497 C C . HIS A 1 329 ? -20.739 -0.727 15.931 1.00 91.31 329 HIS A C 1
ATOM 2499 O O . HIS A 1 329 ? -20.691 -0.812 14.706 1.00 91.31 329 HIS A O 1
ATOM 2505 N N . VAL A 1 330 ? -20.433 -1.752 16.726 1.00 90.12 330 VAL A N 1
ATOM 2506 C CA . VAL A 1 330 ? -19.979 -3.069 16.241 1.00 90.12 330 VAL A CA 1
ATOM 2507 C C . VAL A 1 330 ? -21.063 -4.120 16.434 1.00 90.12 330 VAL A C 1
ATOM 2509 O O . VAL A 1 330 ? -21.272 -4.966 15.567 1.00 90.12 330 VAL A O 1
ATOM 2512 N N . GLN A 1 331 ? -21.750 -4.076 17.575 1.00 91.31 331 GLN A N 1
ATOM 2513 C CA . GLN A 1 331 ? -22.803 -5.018 17.916 1.00 91.31 331 GLN A CA 1
ATOM 2514 C C . GLN A 1 331 ? -24.173 -4.320 17.859 1.00 91.31 331 GLN A C 1
ATOM 2516 O O . GLN A 1 331 ? -24.400 -3.390 18.637 1.00 91.31 331 GLN A O 1
ATOM 2521 N N . PRO A 1 332 ? -25.086 -4.761 16.971 1.00 88.69 332 PRO A N 1
ATOM 2522 C CA . PRO A 1 332 ? -26.396 -4.141 16.816 1.00 88.69 332 PRO A CA 1
ATOM 2523 C C . PRO A 1 332 ? -27.327 -4.474 17.988 1.00 88.69 332 PRO A C 1
ATOM 2525 O O . PRO A 1 332 ? -27.162 -5.494 18.664 1.00 88.69 332 PRO A O 1
ATOM 2528 N N . GLY A 1 333 ? -28.334 -3.627 18.185 1.00 90.88 333 GLY A N 1
ATOM 2529 C CA . GLY A 1 333 ? -29.412 -3.793 19.157 1.00 90.88 333 GLY A CA 1
ATOM 2530 C C . GLY A 1 333 ? -30.145 -2.477 19.403 1.00 90.88 333 GLY A C 1
ATOM 2531 O O . GLY A 1 333 ? -29.677 -1.415 18.984 1.00 90.88 333 GLY A O 1
ATOM 2532 N N . ASP A 1 334 ? -31.276 -2.553 20.094 1.00 92.12 334 ASP A N 1
ATOM 2533 C CA . ASP A 1 334 ? -32.066 -1.378 20.445 1.00 92.12 334 ASP A CA 1
ATOM 2534 C C . ASP A 1 334 ? -31.448 -0.721 21.676 1.00 92.12 334 ASP A C 1
ATOM 2536 O O . ASP A 1 334 ? -31.474 -1.283 22.773 1.00 92.12 334 ASP A O 1
ATOM 2540 N N . CYS A 1 335 ? -30.851 0.454 21.480 1.00 92.38 335 CYS A N 1
ATOM 2541 C CA . CYS A 1 335 ? -30.152 1.212 22.512 1.00 92.38 335 CYS A CA 1
ATOM 2542 C C . CYS A 1 335 ? -30.827 2.570 22.712 1.00 92.38 335 CYS A C 1
ATOM 2544 O O . CYS A 1 335 ? -30.979 3.335 21.760 1.00 92.38 335 CYS A O 1
ATOM 2546 N N . VAL A 1 336 ? -31.209 2.874 23.950 1.00 94.06 336 VAL A N 1
ATOM 2547 C CA . VAL A 1 336 ? -31.831 4.142 24.354 1.00 94.06 336 VAL A CA 1
ATOM 2548 C C . VAL A 1 336 ? -31.062 4.707 25.544 1.00 94.06 336 VAL A C 1
ATOM 2550 O O . VAL A 1 336 ? -30.551 3.945 26.361 1.00 94.06 336 VAL A O 1
ATOM 2553 N N . GLY A 1 337 ? -30.990 6.033 25.646 1.00 95.25 337 GLY A N 1
ATOM 2554 C CA . GLY A 1 337 ? -30.227 6.742 26.674 1.00 95.25 337 GLY A CA 1
ATOM 2555 C C . GLY A 1 337 ? -28.925 7.324 26.128 1.00 95.25 337 GLY A C 1
ATOM 2556 O O . GLY A 1 337 ? -28.701 7.364 24.918 1.00 95.25 337 GLY A O 1
ATOM 2557 N N . GLU A 1 338 ? -28.069 7.802 27.026 1.00 96.56 338 GLU A N 1
ATOM 2558 C CA . GLU A 1 338 ? -26.825 8.487 26.676 1.00 96.56 338 GLU A CA 1
ATOM 2559 C C . GLU A 1 338 ? -25.639 7.900 27.44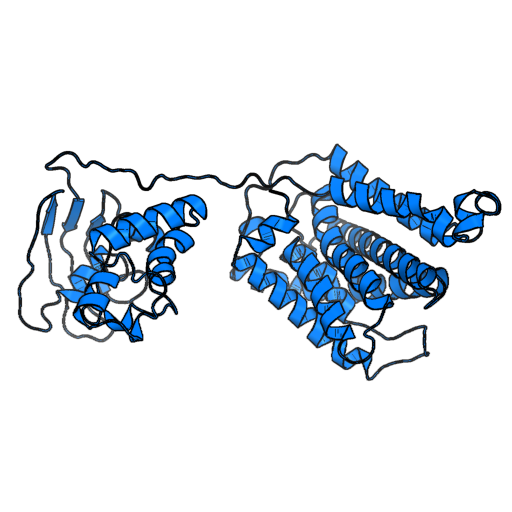5 1.00 96.56 338 GLU A C 1
ATOM 2561 O O . GLU A 1 338 ? -25.720 7.627 28.643 1.00 96.56 338 GLU A O 1
ATOM 2566 N N . VAL A 1 339 ? -24.512 7.730 26.753 1.00 97.56 339 VAL A N 1
ATOM 2567 C CA . VAL A 1 339 ? -23.233 7.350 27.356 1.00 97.56 339 VAL A CA 1
ATOM 2568 C C . VAL A 1 339 ? -22.195 8.383 26.949 1.00 97.56 339 VAL A C 1
ATOM 2570 O O . VAL A 1 339 ? -22.020 8.642 25.755 1.00 97.56 339 VAL A O 1
ATOM 2573 N N . LYS A 1 340 ? -21.492 8.958 27.929 1.00 95.94 340 LYS A N 1
ATOM 2574 C CA . LYS A 1 340 ? -20.360 9.857 27.688 1.00 95.94 340 LYS A CA 1
ATOM 2575 C C . LYS A 1 340 ? -19.096 9.333 28.336 1.00 95.94 340 LYS A C 1
ATOM 2577 O O . LYS A 1 340 ? -19.111 8.956 29.502 1.00 95.94 340 LYS A O 1
ATOM 2582 N N . VAL A 1 341 ? -17.996 9.403 27.600 1.00 94.19 341 VAL A N 1
ATOM 2583 C CA . VAL A 1 341 ? -16.643 9.126 28.093 1.00 94.19 341 VAL A CA 1
ATOM 2584 C C . VAL A 1 341 ? -15.804 10.364 27.827 1.00 94.19 341 VAL A C 1
ATOM 2586 O O . VAL A 1 341 ? -15.773 10.856 26.700 1.00 94.19 341 VAL A O 1
ATOM 2589 N N . MET A 1 342 ? -15.157 10.905 28.858 1.00 88.56 342 MET A N 1
ATOM 2590 C CA . MET A 1 342 ? -14.380 12.148 28.763 1.00 88.56 342 MET A CA 1
ATOM 2591 C C . MET A 1 342 ? -15.180 13.312 28.166 1.00 88.56 342 MET A C 1
ATOM 2593 O O . MET A 1 342 ? -14.710 14.033 27.285 1.00 88.56 342 MET A O 1
ATOM 2597 N N . GLY A 1 343 ? -16.442 13.437 28.588 1.00 89.12 343 GLY A N 1
ATOM 2598 C CA . GLY A 1 343 ? -17.385 14.442 28.087 1.00 89.12 343 GLY A CA 1
ATOM 2599 C C . GLY A 1 343 ? -17.875 14.223 26.649 1.00 89.12 343 GLY A C 1
ATOM 2600 O O . GLY A 1 343 ? -18.717 14.986 26.181 1.00 89.12 343 GLY A O 1
ATOM 2601 N N . ARG A 1 344 ? -17.400 13.191 25.941 1.00 90.25 344 ARG A N 1
ATOM 2602 C CA . ARG A 1 344 ? -17.773 12.900 24.549 1.00 90.25 344 ARG A CA 1
ATOM 2603 C C . ARG A 1 344 ? -18.874 11.859 24.491 1.00 90.25 344 ARG A C 1
ATOM 2605 O O . ARG A 1 344 ? -18.762 10.823 25.141 1.00 90.25 344 ARG A O 1
ATOM 2612 N N . SER A 1 345 ? -19.895 12.105 23.674 1.00 93.75 345 SER A N 1
ATOM 2613 C CA . SER A 1 345 ? -20.928 11.108 23.390 1.00 93.75 345 SER A CA 1
ATOM 2614 C C . SER A 1 345 ? -20.321 9.882 22.703 1.00 93.75 345 SER A C 1
ATOM 2616 O O . SER A 1 345 ? -19.585 10.008 21.719 1.00 93.75 345 SER A O 1
ATOM 2618 N N . VAL A 1 346 ? -20.636 8.689 23.210 1.00 94.31 346 VAL A N 1
ATOM 2619 C CA . VAL A 1 346 ? -20.186 7.418 22.628 1.00 94.31 346 VAL A CA 1
ATOM 2620 C C . VAL A 1 346 ? -20.801 7.187 21.250 1.00 94.31 346 VAL A C 1
ATOM 2622 O O . VAL A 1 346 ? -20.118 6.684 20.361 1.00 94.31 346 VAL A O 1
ATOM 2625 N N . THR A 1 347 ? -22.060 7.573 21.036 1.00 90.44 347 THR A N 1
ATOM 2626 C CA . THR A 1 347 ? -22.754 7.374 19.752 1.00 90.44 347 THR A CA 1
ATOM 2627 C C . THR A 1 347 ? -22.218 8.283 18.647 1.00 90.44 347 THR A C 1
ATOM 2629 O O . THR A 1 347 ? -22.254 7.911 17.478 1.00 90.44 347 THR A O 1
ATOM 2632 N N . GLU A 1 348 ? -21.671 9.444 19.006 1.00 90.00 348 GLU A N 1
ATOM 2633 C CA . GLU A 1 348 ? -21.076 10.407 18.067 1.00 90.00 348 GLU A CA 1
ATOM 2634 C C . GLU A 1 348 ? -19.567 10.197 17.868 1.00 90.00 348 GLU A C 1
ATOM 2636 O O . GLU A 1 348 ? -18.970 10.732 16.933 1.00 90.00 348 GLU A O 1
ATOM 2641 N N . SER A 1 349 ? -18.936 9.415 18.745 1.00 88.00 349 SER A N 1
ATOM 2642 C CA . SER A 1 349 ? -17.509 9.106 18.684 1.00 88.00 349 SER A CA 1
ATOM 2643 C C . SER A 1 349 ? -17.271 7.771 17.987 1.00 88.00 349 SER A C 1
ATOM 2645 O O . SER A 1 349 ? -18.016 6.814 18.173 1.00 88.00 349 SER A O 1
ATOM 2647 N N . SER A 1 350 ? -16.184 7.659 17.224 1.00 87.56 350 SER A N 1
ATOM 2648 C CA . SER A 1 350 ? -15.765 6.357 16.703 1.00 87.56 350 SER A CA 1
ATOM 2649 C C . SER A 1 350 ? -15.132 5.501 17.802 1.00 87.56 350 SER A C 1
ATOM 2651 O O . SER A 1 350 ? -14.453 6.017 18.695 1.00 87.56 350 SER A O 1
ATOM 2653 N N . VAL A 1 351 ? -15.255 4.175 17.678 1.00 87.31 351 VAL A N 1
ATOM 2654 C CA . VAL A 1 351 ? -14.584 3.209 18.571 1.00 87.31 351 VAL A CA 1
ATOM 2655 C C . VAL A 1 351 ? -13.078 3.482 18.654 1.00 87.31 351 VAL A C 1
ATOM 2657 O O . VAL A 1 351 ? -12.507 3.467 19.737 1.00 87.31 351 VAL A O 1
ATOM 2660 N N . SER A 1 352 ? -12.442 3.835 17.531 1.00 85.31 352 SER A N 1
ATOM 2661 C CA . SER A 1 352 ? -11.012 4.170 17.483 1.00 85.31 352 SER A CA 1
ATOM 2662 C C . SER A 1 352 ? -10.642 5.431 18.273 1.00 85.31 352 SER A C 1
ATOM 2664 O O . SER A 1 352 ? -9.516 5.554 18.742 1.00 85.31 352 SER A O 1
ATOM 2666 N N . SER A 1 353 ? -11.551 6.407 18.380 1.00 85.19 353 SER A N 1
ATOM 2667 C CA . SER A 1 353 ? -11.320 7.602 19.199 1.00 85.19 353 SER A CA 1
ATOM 2668 C C . SER A 1 353 ? -11.565 7.317 20.679 1.00 85.19 353 SER A C 1
ATOM 2670 O O . SER A 1 353 ? -10.895 7.904 21.529 1.00 85.19 353 SER A O 1
ATOM 2672 N N . LEU A 1 354 ? -12.536 6.460 20.996 1.00 89.56 354 LEU A N 1
ATOM 2673 C CA . LEU A 1 354 ? -12.846 6.074 22.372 1.00 89.56 354 LEU A CA 1
ATOM 2674 C C . LEU A 1 354 ? -11.749 5.187 22.962 1.00 89.56 354 LEU A C 1
ATOM 2676 O O . LEU A 1 354 ? -11.365 5.402 24.107 1.00 89.56 354 LEU A O 1
ATOM 2680 N N . SER A 1 355 ? -11.167 4.278 22.172 1.00 89.38 355 SER A N 1
ATOM 2681 C CA . SER A 1 355 ? -10.103 3.361 22.614 1.00 89.38 355 SER A CA 1
ATOM 2682 C C . SER A 1 355 ? -8.826 4.058 23.099 1.00 89.38 355 SER A C 1
ATOM 2684 O O . SER A 1 355 ? -7.959 3.424 23.688 1.00 89.38 355 SER A O 1
ATOM 2686 N N . GLN A 1 356 ? -8.686 5.360 22.845 1.00 85.56 356 GLN A N 1
ATOM 2687 C CA . GLN A 1 356 ? -7.612 6.193 23.390 1.00 85.56 356 GLN A CA 1
ATOM 2688 C C . GLN A 1 356 ? -7.831 6.581 24.862 1.00 85.56 356 GLN A C 1
ATOM 2690 O O . GLN A 1 356 ? -6.891 7.010 25.521 1.00 85.56 356 GLN A O 1
ATOM 2695 N N . HIS A 1 357 ? -9.060 6.455 25.366 1.00 86.06 357 HIS A N 1
ATOM 2696 C CA . HIS A 1 357 ? -9.474 6.924 26.691 1.00 86.06 357 HIS A CA 1
ATOM 2697 C C . HIS A 1 357 ? -10.030 5.798 27.567 1.00 86.06 357 HIS A C 1
ATOM 2699 O O . HIS A 1 357 ? -9.952 5.885 28.789 1.00 86.06 357 HIS A O 1
ATOM 2705 N N . ILE A 1 358 ? -10.596 4.749 26.961 1.00 90.81 358 ILE A N 1
ATOM 2706 C CA . ILE A 1 358 ? -11.168 3.606 27.674 1.00 90.81 358 ILE A CA 1
ATOM 2707 C C . ILE A 1 358 ? -10.655 2.288 27.087 1.00 90.81 358 ILE A C 1
ATOM 2709 O O . ILE A 1 358 ? -10.650 2.096 25.871 1.00 90.81 358 ILE A O 1
ATOM 2713 N N . GLY A 1 359 ? 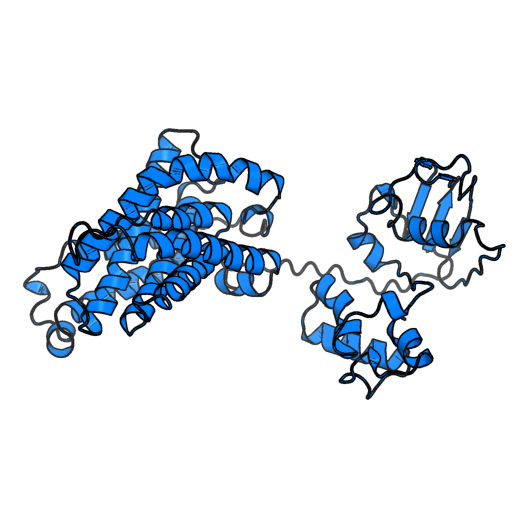-10.222 1.385 27.967 1.00 91.50 359 GLY A N 1
ATOM 2714 C CA . GLY A 1 359 ? -9.786 0.029 27.635 1.00 91.50 359 GLY A CA 1
ATOM 2715 C C . GLY A 1 359 ? -10.762 -1.025 28.155 1.00 91.50 359 GLY A C 1
ATOM 2716 O O . GLY A 1 359 ? -11.536 -0.768 29.078 1.00 91.50 359 GLY A O 1
ATOM 2717 N N . LEU A 1 360 ? -10.723 -2.221 27.566 1.00 92.62 360 LEU A N 1
ATOM 2718 C CA . LEU A 1 360 ? -11.541 -3.362 27.971 1.00 92.62 360 LEU A CA 1
ATOM 2719 C C . LEU A 1 360 ? -10.691 -4.631 28.026 1.00 92.62 360 LEU A C 1
ATOM 2721 O O . LEU A 1 360 ? -10.176 -5.081 27.003 1.00 92.62 360 LEU A O 1
ATOM 2725 N N . VAL A 1 361 ? -10.625 -5.238 29.207 1.00 92.94 361 VAL A N 1
ATOM 2726 C CA . VAL A 1 361 ? -10.119 -6.602 29.388 1.00 92.94 361 VAL A CA 1
ATOM 2727 C C . VAL A 1 361 ? -11.323 -7.540 29.391 1.00 92.94 361 VAL A C 1
ATOM 2729 O O . VAL A 1 361 ? -12.265 -7.359 30.167 1.00 92.94 361 VAL A O 1
ATOM 2732 N N . LEU A 1 362 ? -11.336 -8.498 28.470 1.00 90.25 362 LEU A N 1
ATOM 2733 C CA . LEU A 1 362 ? -12.414 -9.466 28.314 1.00 90.25 362 LEU A CA 1
ATOM 2734 C C . LEU A 1 362 ? -12.347 -10.533 29.407 1.00 90.25 362 LEU A C 1
ATOM 2736 O O . LEU A 1 362 ? -11.308 -10.797 30.006 1.00 90.25 362 LEU A O 1
ATOM 2740 N N . GLN A 1 363 ? -13.491 -11.176 29.643 1.00 87.00 363 GLN A N 1
ATOM 2741 C CA . GLN A 1 363 ? -13.584 -12.299 30.573 1.00 87.00 363 GLN A CA 1
ATOM 2742 C C . GLN A 1 363 ? -12.702 -13.475 30.125 1.00 87.00 363 GLN A C 1
ATOM 2744 O O . GLN A 1 363 ? -12.018 -14.075 30.950 1.00 87.00 363 GLN A O 1
ATOM 2749 N N . ASP A 1 364 ? -12.718 -13.785 28.826 1.00 89.31 364 ASP A N 1
ATOM 2750 C CA . ASP A 1 364 ? -11.746 -14.677 28.198 1.00 89.31 364 ASP A CA 1
ATOM 2751 C C . ASP A 1 364 ? -10.589 -13.831 27.658 1.00 89.31 364 ASP A C 1
ATOM 2753 O O . ASP A 1 364 ? -10.622 -13.337 26.529 1.00 89.31 364 ASP A O 1
ATOM 2757 N N . PHE A 1 365 ? -9.593 -13.603 28.513 1.00 86.00 365 PHE A N 1
ATOM 2758 C CA . PHE A 1 365 ? -8.403 -12.841 28.146 1.00 86.00 365 PHE A CA 1
ATOM 2759 C C . PHE A 1 365 ? -7.528 -13.599 27.141 1.00 86.00 365 PHE A C 1
ATOM 2761 O O . PHE A 1 365 ? -6.785 -12.962 26.402 1.00 86.00 365 PHE A O 1
ATOM 2768 N N . GLU A 1 366 ? -7.598 -14.937 27.072 1.00 88.19 366 GLU A N 1
ATOM 2769 C CA . GLU A 1 366 ? -6.802 -15.697 26.101 1.00 88.19 366 GLU A CA 1
ATOM 2770 C C . GLU A 1 366 ? -7.279 -15.424 24.676 1.00 88.19 366 GLU A C 1
ATOM 2772 O O . GLU A 1 366 ? -6.454 -15.269 23.780 1.00 88.19 366 GLU A O 1
ATOM 2777 N N . ALA A 1 367 ? -8.590 -15.251 24.484 1.00 88.00 367 ALA A N 1
ATOM 2778 C CA . ALA A 1 367 ? -9.160 -14.843 23.203 1.00 88.00 367 ALA A CA 1
ATOM 2779 C C . ALA A 1 367 ? -8.713 -13.440 22.735 1.00 88.00 367 ALA A C 1
ATOM 2781 O O . ALA A 1 367 ? -8.896 -13.110 21.563 1.00 88.00 367 ALA A O 1
ATOM 2782 N N . GLN A 1 368 ? -8.137 -12.609 23.616 1.00 89.69 368 GLN A N 1
ATOM 2783 C CA . GLN A 1 368 ? -7.562 -11.308 23.245 1.00 89.69 368 GLN A CA 1
ATOM 2784 C C . GLN A 1 368 ? -6.098 -11.382 22.806 1.00 89.69 368 GLN A C 1
ATOM 2786 O O . GLN A 1 368 ? -5.619 -10.410 22.232 1.00 89.69 368 GLN A O 1
ATOM 2791 N N . LEU A 1 369 ? -5.394 -12.487 23.071 1.00 93.56 369 LEU A N 1
ATOM 2792 C CA . LEU A 1 369 ? -3.971 -12.633 22.765 1.00 93.56 369 LEU A CA 1
ATOM 2793 C C . LEU A 1 369 ? -3.804 -13.371 21.434 1.00 93.56 369 LEU A C 1
ATOM 2795 O O . LEU A 1 369 ? -4.161 -14.544 21.321 1.00 93.56 369 LEU A O 1
ATOM 2799 N N . PHE A 1 370 ? -3.254 -12.704 20.422 1.00 93.81 370 PHE A N 1
ATOM 2800 C CA . PHE A 1 370 ? -3.165 -13.255 19.061 1.00 93.81 370 PHE A CA 1
ATOM 2801 C C . PHE A 1 370 ? -1.800 -13.059 18.394 1.00 93.81 370 PHE A C 1
ATOM 2803 O O . PHE A 1 370 ? -1.570 -13.566 17.293 1.00 93.81 370 PHE A O 1
ATOM 2810 N N . SER A 1 371 ? -0.883 -12.336 19.029 1.00 93.50 371 SER A N 1
ATOM 2811 C CA . SER A 1 371 ? 0.433 -12.049 18.472 1.00 93.50 371 SER A CA 1
ATOM 2812 C C . SER A 1 371 ? 1.404 -13.212 18.680 1.00 93.50 371 SER A C 1
ATOM 2814 O O . SER A 1 371 ? 1.263 -14.063 19.557 1.00 93.50 371 SER A O 1
ATOM 2816 N N . THR A 1 372 ? 2.458 -13.257 17.867 1.00 93.44 372 THR A N 1
ATOM 2817 C CA . THR A 1 372 ? 3.480 -14.315 17.955 1.00 93.44 372 THR A CA 1
ATOM 2818 C C . THR A 1 372 ? 4.472 -14.092 19.094 1.00 93.44 372 THR A C 1
ATOM 2820 O O . THR A 1 372 ? 5.213 -15.010 19.445 1.00 93.44 372 THR A O 1
ATOM 2823 N N . ARG A 1 373 ? 4.535 -12.872 19.641 1.00 96.12 373 ARG A N 1
ATOM 2824 C CA . ARG A 1 373 ? 5.454 -12.470 20.711 1.00 96.12 373 ARG A CA 1
ATOM 2825 C C . ARG A 1 373 ? 4.787 -11.496 21.678 1.00 96.12 373 ARG A C 1
ATOM 2827 O O . ARG A 1 373 ? 3.929 -10.720 21.268 1.00 96.12 373 ARG A O 1
ATOM 2834 N N . VAL A 1 374 ? 5.236 -11.518 22.929 1.00 97.19 374 VAL A N 1
ATOM 2835 C CA . VAL A 1 374 ? 4.775 -10.630 24.008 1.00 97.19 374 VAL A CA 1
ATOM 2836 C C . VAL A 1 374 ? 4.971 -9.151 23.668 1.00 97.19 374 VAL A C 1
ATOM 2838 O O . VAL A 1 374 ? 4.056 -8.356 23.852 1.00 97.19 374 VAL A O 1
ATOM 2841 N N . ASP A 1 375 ? 6.138 -8.771 23.147 1.00 95.50 375 ASP A N 1
ATOM 2842 C CA . ASP A 1 375 ? 6.408 -7.385 22.747 1.00 95.50 375 ASP A CA 1
ATOM 2843 C C . ASP A 1 375 ? 5.487 -6.892 21.623 1.00 95.50 375 ASP A C 1
ATOM 2845 O O . ASP A 1 375 ? 5.027 -5.752 21.666 1.00 95.50 375 ASP A O 1
ATOM 2849 N N . LEU A 1 376 ? 5.187 -7.755 20.651 1.00 95.06 376 LEU A N 1
ATOM 2850 C CA . LEU A 1 376 ? 4.262 -7.460 19.556 1.00 95.06 376 LEU A CA 1
ATOM 2851 C C . LEU A 1 376 ? 2.815 -7.315 20.040 1.00 95.06 376 LEU A C 1
ATOM 2853 O O . LEU A 1 376 ? 2.111 -6.430 19.561 1.00 95.06 376 LEU A O 1
ATOM 2857 N N . GLU A 1 377 ? 2.401 -8.125 21.017 1.00 95.69 377 GLU A N 1
ATOM 2858 C CA . GLU A 1 377 ? 1.060 -8.040 21.606 1.00 95.69 377 GLU A CA 1
ATOM 2859 C C . GLU A 1 377 ? 0.807 -6.653 22.209 1.00 95.69 377 GLU A C 1
ATOM 2861 O O . GLU A 1 377 ? -0.191 -6.002 21.911 1.00 95.69 377 GLU A O 1
ATOM 2866 N N . VAL A 1 378 ? 1.768 -6.149 22.990 1.00 95.06 378 VAL A N 1
ATOM 2867 C CA . VAL A 1 378 ? 1.679 -4.817 23.607 1.00 95.06 378 VAL A CA 1
ATOM 2868 C C . VAL A 1 378 ? 1.865 -3.703 22.568 1.00 95.06 378 VAL A C 1
ATOM 2870 O O . VAL A 1 378 ? 1.244 -2.640 22.660 1.00 95.06 378 VAL A O 1
ATOM 2873 N N . ALA A 1 379 ? 2.704 -3.925 21.552 1.00 94.56 379 ALA A N 1
ATOM 2874 C CA . ALA A 1 379 ? 2.930 -2.955 20.484 1.00 94.56 379 ALA A CA 1
ATOM 2875 C C . ALA A 1 379 ? 1.677 -2.712 19.630 1.00 94.56 379 ALA A C 1
ATOM 2877 O O . ALA A 1 379 ? 1.508 -1.597 19.132 1.00 94.56 379 ALA A O 1
ATOM 2878 N N . PHE A 1 380 ? 0.786 -3.700 19.504 1.00 92.62 380 PHE A N 1
ATOM 2879 C CA . PHE A 1 380 ? -0.385 -3.661 18.626 1.00 92.62 380 PHE A CA 1
ATOM 2880 C C . PHE A 1 380 ? -1.230 -2.387 18.783 1.00 92.62 380 PHE A C 1
ATOM 2882 O O . PHE A 1 380 ? -1.559 -1.715 17.802 1.00 92.62 380 PHE A O 1
ATOM 2889 N N . ALA A 1 381 ? -1.542 -1.989 20.020 1.00 88.44 381 ALA A N 1
ATOM 2890 C CA . ALA A 1 381 ? -2.314 -0.772 20.278 1.00 88.44 381 ALA A CA 1
ATOM 2891 C C . ALA A 1 381 ? -1.563 0.500 19.841 1.00 88.44 381 ALA A C 1
ATOM 2893 O O . ALA A 1 381 ? -2.156 1.427 19.282 1.00 88.44 381 ALA A O 1
ATOM 2894 N N . CYS A 1 382 ? -0.245 0.533 20.048 1.00 88.44 382 CYS A N 1
ATOM 2895 C CA . CYS A 1 382 ? 0.601 1.656 19.656 1.00 88.44 382 CYS A CA 1
ATOM 2896 C C . CYS A 1 382 ? 0.750 1.763 18.128 1.00 88.44 382 CYS A C 1
ATOM 2898 O O . CYS A 1 382 ? 0.768 2.869 17.584 1.00 88.44 382 CYS A O 1
ATOM 2900 N N . GLU A 1 383 ? 0.824 0.629 17.429 1.00 86.44 383 GLU A N 1
ATOM 2901 C CA . GLU A 1 383 ? 0.860 0.561 15.964 1.00 86.44 383 GLU A CA 1
ATOM 2902 C C . GLU A 1 383 ? -0.464 1.022 15.348 1.00 86.44 383 GLU A C 1
ATOM 2904 O O . GLU A 1 383 ? -0.461 1.817 14.407 1.00 86.44 383 GLU A O 1
ATOM 2909 N N . ASN A 1 384 ? -1.597 0.624 15.934 1.00 83.62 384 ASN A N 1
ATOM 2910 C CA . ASN A 1 384 ? -2.919 1.105 15.526 1.00 83.62 384 ASN A CA 1
ATOM 2911 C C . ASN A 1 384 ? -3.068 2.622 15.717 1.00 83.62 384 ASN A C 1
ATOM 2913 O O . ASN A 1 384 ? -3.695 3.296 14.898 1.00 83.62 384 ASN A O 1
ATOM 2917 N N . ALA A 1 385 ? -2.436 3.179 16.753 1.00 80.50 385 ALA A N 1
ATOM 2918 C CA . ALA A 1 385 ? -2.326 4.621 16.965 1.00 80.50 385 ALA A CA 1
ATOM 2919 C C . ALA A 1 385 ? -1.275 5.303 16.060 1.00 80.50 385 ALA A C 1
ATOM 2921 O O . ALA A 1 385 ? -1.100 6.518 16.133 1.00 80.50 385 ALA A O 1
ATOM 2922 N N . SER A 1 386 ? -0.598 4.548 15.186 1.00 81.44 386 SER A N 1
ATOM 2923 C CA . SER A 1 386 ? 0.432 5.033 14.258 1.00 81.44 386 SER A CA 1
ATOM 2924 C C . SER A 1 386 ? 1.595 5.758 14.951 1.00 81.44 386 SER A C 1
ATOM 2926 O O . SER A 1 386 ? 2.133 6.735 14.422 1.00 81.44 386 SER A O 1
ATOM 2928 N N . LEU A 1 387 ? 1.991 5.292 16.141 1.00 78.88 387 LEU A N 1
ATOM 2929 C CA . LEU A 1 387 ? 3.090 5.897 16.892 1.00 78.88 387 LEU A CA 1
ATOM 2930 C C . LEU A 1 387 ? 4.461 5.628 16.236 1.00 78.88 387 LEU A C 1
ATOM 2932 O O . LEU A 1 387 ? 4.668 4.587 15.607 1.00 78.88 387 LEU A O 1
ATOM 2936 N N . PRO A 1 388 ? 5.447 6.535 16.383 1.00 78.19 388 PRO A N 1
ATOM 2937 C CA . PRO A 1 388 ? 6.805 6.299 15.906 1.00 78.19 388 PRO A CA 1
ATOM 2938 C C . PRO A 1 388 ? 7.441 5.074 16.569 1.00 78.19 388 PRO A C 1
ATOM 2940 O O . PRO A 1 388 ? 7.368 4.907 17.782 1.00 78.19 388 PRO A O 1
ATOM 2943 N N . ARG A 1 389 ? 8.181 4.268 15.798 1.00 77.38 389 ARG A N 1
ATOM 2944 C CA . ARG A 1 389 ? 8.820 3.025 16.279 1.00 77.38 389 ARG A CA 1
ATOM 2945 C C . ARG A 1 389 ? 9.641 3.186 17.566 1.00 77.38 389 ARG A C 1
ATOM 2947 O O . ARG A 1 389 ? 9.620 2.305 18.418 1.00 77.38 389 ARG A O 1
ATOM 2954 N N . ILE A 1 390 ? 10.373 4.295 17.697 1.00 78.31 390 ILE A N 1
ATOM 2955 C CA . ILE A 1 390 ? 11.179 4.581 18.896 1.00 78.31 390 ILE A CA 1
ATOM 2956 C C . ILE A 1 390 ? 10.275 4.736 20.127 1.00 78.31 390 ILE A C 1
ATOM 2958 O O . ILE A 1 390 ? 10.584 4.206 21.190 1.00 78.31 390 ILE A O 1
ATOM 2962 N N . GLU A 1 391 ? 9.141 5.418 19.974 1.00 83.00 391 GLU A N 1
ATOM 2963 C CA . GLU A 1 391 ? 8.168 5.625 21.044 1.00 83.00 391 GLU A CA 1
ATOM 2964 C C . GLU A 1 391 ? 7.429 4.329 21.396 1.00 83.00 391 GLU A C 1
ATOM 2966 O O . GLU A 1 391 ? 7.247 4.039 22.576 1.00 83.00 391 GLU A O 1
ATOM 2971 N N . ILE A 1 392 ? 7.080 3.513 20.392 1.00 86.62 392 ILE A N 1
ATOM 2972 C CA . ILE A 1 392 ? 6.495 2.180 20.605 1.00 86.62 392 ILE A CA 1
ATOM 2973 C C . ILE A 1 392 ? 7.402 1.355 21.518 1.00 86.62 392 ILE A C 1
ATOM 2975 O O . ILE A 1 392 ? 6.939 0.850 22.535 1.00 86.62 392 ILE A O 1
ATOM 2979 N N . GLY A 1 393 ? 8.700 1.273 21.208 1.00 86.25 393 GLY A N 1
ATOM 2980 C CA . GLY A 1 393 ? 9.651 0.510 22.022 1.00 86.25 393 GLY A CA 1
ATOM 2981 C C . GLY A 1 393 ? 9.693 0.973 23.482 1.00 86.25 393 GLY A C 1
ATOM 2982 O O . GLY A 1 393 ? 9.648 0.150 24.393 1.00 86.25 393 GLY A O 1
ATOM 2983 N N . GLN A 1 394 ? 9.701 2.290 23.714 1.00 88.44 394 GLN A N 1
ATOM 2984 C CA . GLN A 1 394 ? 9.677 2.853 25.069 1.00 88.44 394 GLN A CA 1
ATOM 2985 C C . GLN A 1 394 ? 8.368 2.542 25.807 1.00 88.44 394 GLN A C 1
ATOM 2987 O O . GLN A 1 394 ? 8.397 2.216 26.993 1.00 88.44 394 GLN A O 1
ATOM 2992 N N . ARG A 1 395 ? 7.220 2.637 25.128 1.00 91.44 395 ARG A N 1
ATOM 2993 C CA . ARG A 1 395 ? 5.902 2.353 25.717 1.00 91.44 395 ARG A CA 1
ATOM 2994 C C . ARG A 1 395 ? 5.733 0.872 26.043 1.00 91.44 395 ARG A C 1
ATOM 2996 O O . ARG A 1 395 ? 5.314 0.562 27.151 1.00 91.44 395 ARG A O 1
ATOM 3003 N N . VAL A 1 396 ? 6.124 -0.019 25.130 1.00 94.94 396 VAL A N 1
ATOM 3004 C CA . VAL A 1 396 ? 6.109 -1.476 25.346 1.00 94.94 396 VAL A CA 1
ATOM 3005 C C . VAL A 1 396 ? 6.947 -1.839 26.567 1.00 94.94 396 VAL A C 1
ATOM 3007 O O . VAL A 1 396 ? 6.472 -2.550 27.448 1.00 94.94 396 VAL A O 1
ATOM 3010 N N . GLN A 1 397 ? 8.161 -1.292 26.670 1.00 92.50 397 GLN A N 1
ATOM 3011 C CA . GLN A 1 397 ? 9.032 -1.540 27.816 1.00 92.50 397 GLN A CA 1
ATOM 3012 C C . GLN A 1 397 ? 8.391 -1.086 29.137 1.00 92.50 397 GLN A C 1
ATOM 3014 O O . GLN A 1 397 ? 8.391 -1.845 30.106 1.00 92.50 397 GLN A O 1
ATOM 3019 N N . ARG A 1 398 ? 7.816 0.125 29.177 1.00 92.88 398 ARG A N 1
ATOM 3020 C CA . ARG A 1 398 ? 7.135 0.647 30.376 1.00 92.88 398 ARG A CA 1
ATOM 3021 C C . ARG A 1 398 ? 5.911 -0.183 30.758 1.00 92.88 398 ARG A C 1
ATOM 3023 O O . ARG A 1 398 ? 5.737 -0.476 31.936 1.00 92.88 398 ARG A O 1
ATOM 3030 N N . ALA A 1 399 ? 5.083 -0.565 29.786 1.00 94.12 399 ALA A N 1
ATOM 3031 C CA . ALA A 1 399 ? 3.883 -1.362 30.025 1.00 94.12 399 ALA A CA 1
ATOM 3032 C C . ALA A 1 399 ? 4.242 -2.737 30.604 1.00 94.12 399 ALA A C 1
ATOM 3034 O O . ALA A 1 399 ? 3.779 -3.081 31.687 1.00 94.12 399 ALA A O 1
ATOM 3035 N N . LEU A 1 400 ? 5.163 -3.466 29.960 1.00 95.81 400 LEU A N 1
ATOM 3036 C CA . LEU A 1 400 ? 5.623 -4.774 30.439 1.00 95.81 400 LEU A CA 1
ATOM 3037 C C . LEU A 1 400 ? 6.269 -4.696 31.824 1.00 95.81 400 LEU A C 1
ATOM 3039 O O . LEU A 1 400 ? 6.083 -5.598 32.639 1.00 95.81 400 LEU A O 1
ATOM 3043 N N . GLN A 1 401 ? 6.999 -3.618 32.117 1.00 95.81 401 GLN A N 1
ATOM 3044 C CA . GLN A 1 401 ? 7.523 -3.375 33.458 1.00 95.81 401 GLN A CA 1
ATOM 3045 C C . GLN A 1 401 ? 6.397 -3.162 34.479 1.00 95.81 401 GLN A C 1
ATOM 3047 O O . GLN A 1 401 ? 6.442 -3.755 35.556 1.00 95.81 401 GLN A O 1
ATOM 3052 N N . GLY A 1 402 ? 5.375 -2.371 34.136 1.00 92.75 402 GLY A N 1
ATOM 3053 C CA . GLY A 1 402 ? 4.226 -2.082 35.000 1.00 92.75 402 GLY A CA 1
ATOM 3054 C C . GLY A 1 402 ? 3.420 -3.320 35.401 1.00 92.75 402 GLY A C 1
ATOM 3055 O O . GLY A 1 402 ? 2.917 -3.385 36.519 1.00 92.75 402 GLY A O 1
ATOM 3056 N N . VAL A 1 403 ? 3.364 -4.334 34.532 1.00 95.31 403 VAL A N 1
ATOM 3057 C CA . VAL A 1 403 ? 2.670 -5.610 34.791 1.00 95.31 403 VAL A CA 1
ATOM 3058 C C . VAL A 1 403 ? 3.614 -6.759 35.186 1.00 95.31 403 VAL A C 1
ATOM 3060 O O . VAL A 1 403 ? 3.201 -7.919 35.279 1.00 95.31 403 VAL A O 1
ATOM 3063 N N . GLY A 1 404 ? 4.897 -6.474 35.432 1.00 94.94 404 GLY A N 1
ATOM 3064 C CA . GLY A 1 404 ? 5.872 -7.468 35.894 1.00 94.94 404 GLY A CA 1
ATOM 3065 C C . GLY A 1 404 ? 6.170 -8.580 34.878 1.00 94.94 404 GLY A C 1
ATOM 3066 O O . GLY A 1 404 ? 6.286 -9.750 35.254 1.00 94.94 404 GLY A O 1
ATOM 3067 N N . LEU A 1 405 ? 6.256 -8.232 33.592 1.00 97.38 405 LEU A N 1
ATOM 3068 C CA . LEU A 1 405 ? 6.580 -9.131 32.474 1.00 97.38 405 LEU A CA 1
ATOM 3069 C C . LEU A 1 405 ? 7.915 -8.791 31.779 1.00 97.38 405 LEU A C 1
ATOM 3071 O O . LEU A 1 405 ? 8.213 -9.343 30.719 1.00 97.38 405 LEU A O 1
ATOM 3075 N N . SER A 1 406 ? 8.739 -7.920 32.368 1.00 95.94 406 SER A N 1
ATOM 3076 C CA . SER A 1 406 ? 10.099 -7.651 31.879 1.00 95.94 406 SER A CA 1
ATOM 3077 C C . SER A 1 406 ? 10.927 -8.938 31.757 1.00 95.94 406 SER A C 1
ATOM 3079 O O . SER A 1 406 ? 10.894 -9.795 32.641 1.00 95.94 406 SER A O 1
ATOM 3081 N N . GLY A 1 407 ? 11.684 -9.075 30.669 1.00 94.75 407 GLY A N 1
ATOM 3082 C CA . GLY A 1 407 ? 12.472 -10.271 30.346 1.00 94.75 407 GLY A CA 1
ATOM 3083 C C . GLY A 1 407 ? 11.696 -11.369 29.605 1.00 94.75 407 GLY A C 1
ATOM 3084 O O . GLY A 1 407 ? 12.277 -12.401 29.255 1.00 94.75 407 GLY A O 1
ATOM 3085 N N . LEU A 1 408 ? 10.392 -11.185 29.366 1.00 96.88 408 LEU A N 1
ATOM 3086 C CA . LEU A 1 408 ? 9.548 -12.123 28.615 1.00 96.88 408 LEU A CA 1
ATOM 3087 C C . LEU A 1 408 ? 9.168 -11.610 27.218 1.00 96.88 408 LEU A C 1
ATOM 3089 O O . LEU A 1 408 ? 8.417 -12.284 26.519 1.00 96.88 408 LEU A O 1
ATOM 3093 N N . GLU A 1 409 ? 9.719 -10.473 26.787 1.00 95.38 409 GLU A N 1
ATOM 3094 C CA . GLU A 1 409 ? 9.382 -9.742 25.556 1.00 95.38 409 GLU A CA 1
ATOM 3095 C C . GLU A 1 409 ? 9.378 -10.647 24.318 1.00 95.38 409 GLU A C 1
ATOM 3097 O O . GLU A 1 409 ? 8.494 -10.574 23.469 1.00 95.38 409 GLU A O 1
ATOM 3102 N N . ALA A 1 410 ? 10.372 -11.533 24.228 1.00 95.56 410 ALA A N 1
ATOM 3103 C CA . ALA A 1 410 ? 10.582 -12.390 23.070 1.00 95.56 410 ALA A CA 1
ATOM 3104 C C . ALA A 1 410 ? 9.812 -13.717 23.098 1.00 95.56 410 ALA A C 1
ATOM 3106 O O . ALA A 1 410 ? 9.908 -14.487 22.139 1.00 95.56 410 ALA A O 1
ATOM 3107 N N . ARG A 1 411 ? 9.088 -14.021 24.182 1.00 96.06 411 ARG A N 1
ATOM 3108 C CA . ARG A 1 411 ? 8.345 -15.281 24.304 1.00 96.06 411 ARG A CA 1
ATOM 3109 C C . ARG A 1 411 ? 7.061 -15.249 23.489 1.00 96.06 411 ARG A C 1
ATOM 3111 O O . ARG A 1 411 ? 6.471 -14.193 23.292 1.00 96.06 411 ARG A O 1
ATOM 3118 N N . ALA A 1 412 ? 6.597 -16.425 23.075 1.00 95.38 412 ALA A N 1
ATOM 3119 C CA . ALA A 1 412 ? 5.269 -16.574 22.494 1.00 95.38 412 ALA A CA 1
ATOM 3120 C C . ALA A 1 412 ? 4.197 -16.523 23.603 1.00 95.38 412 ALA A C 1
ATOM 3122 O O . ALA A 1 412 ? 4.351 -17.253 24.592 1.00 95.38 412 ALA A O 1
ATOM 3123 N N . PRO A 1 413 ? 3.100 -15.750 23.458 1.00 94.31 413 PRO A N 1
ATOM 3124 C CA . PRO A 1 413 ? 2.037 -15.661 24.469 1.00 94.31 413 PRO A CA 1
ATOM 3125 C C . PRO A 1 413 ? 1.471 -17.023 24.900 1.00 94.31 413 PRO A C 1
ATOM 3127 O O . PRO A 1 413 ? 1.211 -17.249 26.079 1.00 94.31 413 PRO A O 1
ATOM 3130 N N . ALA A 1 414 ? 1.383 -17.983 23.972 1.00 91.00 414 ALA A N 1
ATOM 3131 C CA . ALA A 1 414 ? 0.925 -19.348 24.249 1.00 91.00 414 ALA A CA 1
ATOM 3132 C C . ALA A 1 414 ? 1.789 -20.114 25.275 1.00 91.00 414 ALA A C 1
ATOM 3134 O O . ALA A 1 414 ? 1.309 -21.057 25.895 1.00 91.00 414 ALA A O 1
ATOM 3135 N N . THR A 1 415 ? 3.052 -19.717 25.463 1.00 93.81 415 THR A N 1
ATOM 3136 C CA . THR A 1 415 ? 3.998 -20.362 26.398 1.00 93.81 415 THR A CA 1
ATOM 3137 C C . THR A 1 415 ? 3.968 -19.761 27.805 1.00 93.81 415 THR A C 1
ATOM 3139 O O . THR A 1 415 ? 4.649 -20.253 28.705 1.00 93.81 415 THR A O 1
ATOM 3142 N N . LEU A 1 416 ? 3.219 -18.673 27.997 1.00 95.31 416 LEU A N 1
ATOM 3143 C CA . LEU A 1 416 ? 3.067 -18.016 29.287 1.00 95.31 416 LEU A CA 1
ATOM 3144 C C . LEU A 1 416 ? 2.098 -18.788 30.188 1.00 95.31 416 LEU A C 1
ATOM 3146 O O . LEU A 1 416 ? 1.156 -19.428 29.718 1.00 95.31 416 LEU A O 1
ATOM 3150 N N . SER A 1 417 ? 2.295 -18.686 31.504 1.00 95.44 417 SER A N 1
ATOM 3151 C CA . SER A 1 417 ? 1.303 -19.174 32.466 1.00 95.44 417 SER A CA 1
ATOM 3152 C C . SER A 1 417 ? 0.003 -18.369 32.362 1.00 95.44 417 SER A C 1
ATOM 3154 O O . SER A 1 417 ? 0.019 -17.214 31.940 1.00 95.44 417 SER A O 1
ATOM 3156 N N . GLY A 1 418 ? -1.131 -18.929 32.797 1.00 92.81 418 GLY A N 1
ATOM 3157 C CA . GLY A 1 418 ? -2.423 -18.225 32.744 1.00 92.81 418 GLY A CA 1
ATOM 3158 C C . GLY A 1 418 ? -2.395 -16.851 33.432 1.00 92.81 418 GLY A C 1
ATOM 3159 O O . GLY A 1 418 ? -2.861 -15.867 32.870 1.00 92.81 418 GLY A O 1
ATOM 3160 N N . GLY A 1 419 ? -1.740 -16.743 34.594 1.00 93.69 419 GLY A N 1
ATOM 3161 C CA . GLY A 1 419 ? -1.569 -15.457 35.280 1.00 93.69 419 GLY A CA 1
ATOM 3162 C C . GLY A 1 419 ? -0.661 -14.472 34.531 1.00 93.69 419 GLY A C 1
ATOM 3163 O O . GLY A 1 419 ? -0.887 -13.269 34.586 1.00 93.69 419 GLY A O 1
ATOM 3164 N N . GLN A 1 420 ? 0.353 -14.957 33.807 1.00 96.31 420 GLN A N 1
ATOM 3165 C CA . GLN A 1 420 ? 1.179 -14.108 32.940 1.00 96.31 420 GLN A CA 1
ATOM 3166 C C . GLN A 1 420 ? 0.398 -13.632 31.712 1.00 96.31 420 GLN A C 1
ATOM 3168 O O . GLN A 1 420 ? 0.505 -12.465 31.358 1.00 96.31 420 GLN A O 1
ATOM 3173 N N . LYS A 1 421 ? -0.412 -14.501 31.098 1.00 95.62 421 LYS A N 1
ATOM 3174 C CA . LYS A 1 421 ? -1.312 -14.134 29.997 1.00 95.62 421 LYS A CA 1
ATOM 3175 C C . LYS A 1 421 ? -2.331 -13.079 30.432 1.00 95.62 421 LYS A C 1
ATOM 3177 O O . LYS A 1 421 ? -2.517 -12.094 29.730 1.00 95.62 421 LYS A O 1
ATOM 3182 N N . GLN A 1 422 ? -2.930 -13.232 31.614 1.00 94.31 422 GLN A N 1
ATOM 3183 C CA . GLN A 1 422 ? -3.854 -12.234 32.154 1.00 94.31 422 GLN A CA 1
ATOM 3184 C C . GLN A 1 422 ? -3.165 -10.880 32.361 1.00 94.31 422 GLN A C 1
ATOM 3186 O O . GLN A 1 422 ? -3.727 -9.852 32.007 1.00 94.31 422 GLN A O 1
ATOM 3191 N N . ARG A 1 423 ? -1.932 -10.874 32.888 1.00 94.81 423 ARG A N 1
ATOM 3192 C CA . ARG A 1 423 ? -1.129 -9.648 33.017 1.00 94.81 423 ARG A CA 1
ATOM 3193 C C . ARG A 1 423 ? -0.685 -9.060 31.683 1.00 94.81 423 ARG A C 1
ATOM 3195 O O . ARG A 1 423 ? -0.413 -7.878 31.651 1.00 94.81 423 ARG A O 1
ATOM 3202 N N . LEU A 1 424 ? -0.579 -9.863 30.626 1.00 95.81 424 LEU A N 1
ATOM 3203 C CA . LEU A 1 424 ? -0.256 -9.388 29.280 1.00 95.81 424 LEU A CA 1
ATOM 3204 C C . LEU A 1 424 ? -1.454 -8.709 28.604 1.00 95.81 424 LEU A C 1
ATOM 3206 O O . LEU A 1 424 ? -1.264 -7.811 27.794 1.00 95.81 424 LEU A O 1
ATOM 3210 N N . ALA A 1 425 ? -2.673 -9.157 28.910 1.00 93.19 425 ALA A N 1
ATOM 3211 C CA . ALA A 1 425 ? -3.899 -8.539 28.407 1.00 93.19 425 ALA A CA 1
ATOM 3212 C C . ALA A 1 425 ? -4.217 -7.187 29.081 1.00 93.19 425 ALA A C 1
ATOM 3214 O O . ALA A 1 425 ? -4.985 -6.402 28.524 1.00 93.19 425 ALA A O 1
ATOM 3215 N N . ILE A 1 426 ? -3.663 -6.950 30.277 1.00 91.19 426 ILE A N 1
ATOM 3216 C CA . ILE A 1 426 ? -3.708 -5.679 31.023 1.00 91.19 426 ILE A CA 1
ATOM 3217 C C . ILE A 1 426 ? -2.587 -4.776 30.513 1.00 91.19 426 ILE A C 1
ATOM 3219 O O . ILE A 1 426 ? -2.875 -3.582 30.272 1.00 91.19 426 ILE A O 1
#

Foldseek 3Di:
DWPLVVCVLDPLLVVLLQVLLCQLLVQAQVQVVPDCPDVLFDRQRLSLQSLLLSCLFRNLSNLNSQLNSLLSSCVNPNDDQLNVLVSVLSSLLNHQNNLQCCLPVVDRQDDPDPVSLVSQLVSQLLSQLSSLLSSLLRCVLVPNDHRASSSVRSNCSSSVSNSPVNNVVNVVVVVVSVVVLSGNCSVAVQQSDHPNVLLVQLSVLSNVLSCCSNPVQDDCVLVPPPLCVPRNSSSSSVVSVVSNVSSSVSSIDDDDPPPPPPPLPPCPDDFFAWFKWWAQKWWDAPPDPDILDGGDTDTDTPPDDDDDDDDPSNNPVVVLCVQLLCPPPVGNTDIDTFMDGPNDTSVPDDSLVSCSRDDDQDPPLVVLADDQWLLVSQLVNVVSVVHDPVVSVVRSQVLCVVLVNPPRGGHGLVPDDPSVSSSSSD

Sequence (426 aa):
MGEFRYVWVNTRLIVLTALSAALYAVILVPFKIGLVFIPGVTEWRPANAIPIVCSLLFGPAAAWGTAFGNLIGDMFGTLGPGSIGGFVGNFLYGFLPYATWRAIAGTKPQLRSLWDLLLYVLVALTASAACAFVIAWWVDLVRVAPFAPVSIIILVNNFAMAVLLGPPLLFILQPAVATWQLTYERINPEIAVRHPVRYIIGWALIAIACAIGIALRRMPALEGTFLSQHFGLVGATAPLLIMVIIGAVLLTNRIRMPVRVAPLMEVTPSAGELAWQVSHLSFAYPGSDSHALRDINLVQHWGETIIVMGASGAGKSTLCKCLTGIIPHVQPGDCVGEVKVMGRSVTESSVSSLSQHIGLVLQDFEAQLFSTRVDLEVAFACENASLPRIEIGQRVQRALQGVGLSGLEARAPATLSGGQKQRLAI